Protein AF-T1FTN5-F1 (afdb_monomer)

Secondary structure (DSSP, 8-state):
-----TTSHHHHHHHHHHHHHHHHHHHHHS-----S-EEEEEE-B---SS--TT-EEEEEEE--TTS-EEEEEEEEETTEEEEEEEEESS--S-EEE-GGGB--SSEEE---EEEEEEEEEEEEEEEEETTEEEEEEEPBGGG-EEEEE----SS-SS-EEEEEEESSSSEEEEEEPPSS-SSPPEEEETTEEEETT-EEEEEE-TT-EEEEEESS--TT-EEEEEEEEEEEEEEEEE---S---TTSGGGSPPEEEEEEEPPGGG-EEEEEEPPP--TTSTT---EEEEEEESSTTEEEEEESSSS-EEEEESSTT-EEEEEE-TT--EEEEEEEEEEEEEEEPP-SS---EEEEPPPGGG-BSEEEEEPPP--BTTB-EEEEEEEEEEGGGGGGEEETTEEPPTT---EE-TT--SEEEEEEEE-SSEEEEEETT---BEEEEEEEESSSS--EEEEES----

Sequence (465 aa):
MAFVKNGDCKRGVAVLICSLMFIIYVMLAAVILERETGRNFSLLFMENNESSLTHRLEIYPAYRFNRDVDLKLTWSAYNLSLVNITTLVGGPLVVAVPGRLEL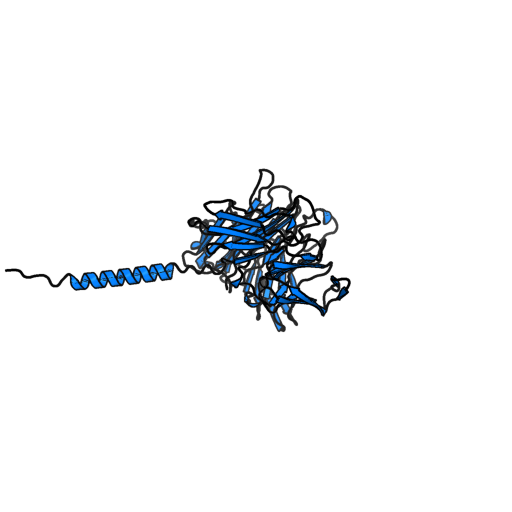NMTERAWKSIKIEASDKIGVYAMNRHEGTCDGFMVLPHHMLGTKHYVVCYFPENKQTQLAFASVESNTTVVLSLRAATRPSLVIRWNNLTYRGGSNITFNLDRDETVQIKSNGDLTGCGVFSDKPIAVFSGNDLTKVAEKVDIINEDNLTLNYLVEQIPDVSHWGTRFYLAPFISSNNSDSSDYQVKIVCSNPGTNIVLYLYDQPSSIFCSNSGDSNKTFIPYNKAVSIHSNYPILVAQIFGSTFTRGPSMAIITPVEKFNSFYTFSTAYSESADIQFNHYIHIVSTFNETKNLRLNDREIAQSIKWSSFTDNSTYVWCMLQLREGLQAMHNSNKMQFGVTVLGDSKTAKYCSYAYSAGLCS

InterPro domains:
  IPR035234 IgGFc-binding protein, N-terminal [PF17517] (134-447)

Organism: Helobdella robusta (NCBI:txid6412)

Radius of gyration: 23.63 Å; Cα contacts (8 Å, |Δi|>4): 1311; chains: 1; bounding box: 102×50×53 Å

Structure (mmCIF, N/CA/C/O backbone):
data_AF-T1FTN5-F1
#
_entry.id   AF-T1FTN5-F1
#
loop_
_atom_site.group_PDB
_atom_site.id
_atom_site.type_symbol
_atom_site.label_atom_id
_atom_site.label_alt_id
_atom_site.label_comp_id
_atom_site.label_asym_id
_atom_site.label_entity_id
_atom_site.label_seq_id
_atom_site.pdbx_PDB_ins_code
_atom_site.Cartn_x
_atom_site.Cartn_y
_atom_site.Cartn_z
_atom_site.occupancy
_atom_site.B_iso_or_equiv
_atom_site.auth_seq_id
_atom_site.auth_comp_id
_atom_site.auth_asym_id
_atom_site.auth_atom_id
_atom_site.pdbx_PDB_model_num
ATOM 1 N N . MET A 1 1 ? -79.170 -25.823 -3.993 1.00 36.59 1 MET A N 1
ATOM 2 C CA . MET A 1 1 ? -78.114 -26.220 -4.948 1.00 36.59 1 MET A CA 1
ATOM 3 C C . MET A 1 1 ? -77.064 -25.112 -4.943 1.00 36.59 1 MET A C 1
ATOM 5 O O . MET A 1 1 ? -77.421 -23.975 -5.195 1.00 36.59 1 MET A O 1
ATOM 9 N N . ALA A 1 2 ? -75.860 -25.451 -4.473 1.00 37.72 2 ALA A N 1
ATOM 10 C CA . ALA A 1 2 ? -74.583 -24.719 -4.430 1.00 37.72 2 ALA A CA 1
ATOM 11 C C . ALA A 1 2 ? -74.546 -23.168 -4.500 1.00 37.72 2 ALA A C 1
ATOM 13 O O . ALA A 1 2 ? -74.639 -22.576 -5.570 1.00 37.72 2 ALA A O 1
ATOM 14 N N . PHE A 1 3 ? -74.212 -22.537 -3.365 1.00 34.22 3 PHE A N 1
ATOM 15 C CA . PHE A 1 3 ? -73.490 -21.258 -3.322 1.00 34.22 3 PHE A CA 1
ATOM 16 C C . PHE A 1 3 ? -71.981 -21.550 -3.394 1.00 34.22 3 PHE A C 1
ATOM 18 O O . PHE A 1 3 ? -71.428 -22.153 -2.473 1.00 34.22 3 PHE A O 1
ATOM 25 N N . VAL A 1 4 ? -71.312 -21.138 -4.474 1.00 37.31 4 VAL A N 1
ATOM 26 C CA . VAL A 1 4 ? -69.846 -21.207 -4.607 1.00 37.31 4 VAL A CA 1
ATOM 27 C C . VAL A 1 4 ? -69.235 -19.869 -4.175 1.00 37.31 4 VAL A C 1
ATOM 29 O O . VAL A 1 4 ? -69.678 -18.798 -4.582 1.00 37.31 4 VAL A O 1
ATOM 32 N N . LYS A 1 5 ? -68.240 -19.956 -3.287 1.00 39.72 5 LYS A N 1
ATOM 33 C CA . LYS A 1 5 ? -67.522 -18.861 -2.620 1.00 39.72 5 LYS A CA 1
ATOM 34 C C . LYS A 1 5 ? -66.648 -18.051 -3.593 1.00 39.72 5 LYS A C 1
ATOM 36 O O . LYS A 1 5 ? -65.710 -18.586 -4.166 1.00 39.72 5 LYS A O 1
ATOM 41 N N . ASN A 1 6 ? -66.843 -16.730 -3.637 1.00 38.88 6 ASN A N 1
ATOM 42 C CA . ASN A 1 6 ? -65.955 -15.746 -4.289 1.00 38.88 6 ASN A CA 1
ATOM 43 C C . ASN A 1 6 ? -64.758 -15.322 -3.397 1.00 38.88 6 ASN A C 1
ATOM 45 O O . ASN A 1 6 ? -64.418 -14.142 -3.308 1.00 38.88 6 ASN A O 1
ATOM 49 N N . GLY A 1 7 ? -64.136 -16.267 -2.682 1.00 41.38 7 GLY A N 1
ATOM 50 C CA . GLY A 1 7 ? -63.094 -15.978 -1.679 1.00 41.38 7 GLY A CA 1
ATOM 51 C C . GLY A 1 7 ? -61.643 -16.140 -2.149 1.00 41.38 7 GLY A C 1
ATOM 52 O O . GLY A 1 7 ? -60.747 -15.530 -1.567 1.00 41.38 7 GLY A O 1
ATOM 53 N N . ASP A 1 8 ? -61.395 -16.924 -3.201 1.00 42.94 8 ASP A N 1
ATOM 54 C CA . ASP A 1 8 ? -60.051 -17.477 -3.435 1.00 42.94 8 ASP A CA 1
ATOM 55 C C . ASP A 1 8 ? -59.190 -16.694 -4.439 1.00 42.94 8 ASP A C 1
ATOM 57 O O . ASP A 1 8 ? -57.963 -16.752 -4.377 1.00 42.94 8 ASP A O 1
ATOM 61 N N . CYS A 1 9 ? -59.782 -15.858 -5.299 1.00 42.53 9 CYS A N 1
ATOM 62 C CA . CYS A 1 9 ? -59.008 -15.130 -6.313 1.00 42.53 9 CYS A CA 1
ATOM 63 C C . CYS A 1 9 ? -58.211 -13.934 -5.744 1.00 42.53 9 CYS A C 1
ATOM 65 O O . CYS A 1 9 ? -57.155 -13.589 -6.268 1.00 42.53 9 CYS A O 1
ATOM 67 N N . LYS A 1 10 ? -58.670 -13.306 -4.648 1.00 40.06 10 LYS A N 1
ATOM 68 C CA . LYS A 1 10 ? -57.976 -12.151 -4.035 1.00 40.06 10 LYS A CA 1
ATOM 69 C C . LYS A 1 10 ? -56.817 -12.552 -3.114 1.00 40.06 10 LYS A C 1
ATOM 71 O O . LYS A 1 10 ? -55.875 -11.779 -2.961 1.00 40.06 10 LYS A O 1
ATOM 76 N N . ARG A 1 11 ? -56.849 -13.761 -2.538 1.00 43.62 11 ARG A N 1
ATOM 77 C CA . ARG A 1 11 ? -55.754 -14.290 -1.703 1.00 43.62 11 ARG A CA 1
ATOM 78 C C . ARG A 1 11 ? -54.546 -14.723 -2.536 1.00 43.62 11 ARG A C 1
ATOM 80 O O . ARG A 1 11 ? -53.425 -14.435 -2.135 1.00 43.62 11 ARG A O 1
ATOM 87 N N . GLY A 1 12 ? -54.760 -15.321 -3.711 1.00 44.97 12 GLY A N 1
ATOM 88 C CA . GLY A 1 12 ? -53.666 -15.742 -4.598 1.00 44.97 12 GLY A CA 1
ATOM 89 C C . GLY A 1 12 ? -52.817 -14.579 -5.127 1.00 44.97 12 GLY A C 1
ATOM 90 O O . GLY A 1 12 ? -51.593 -14.670 -5.142 1.00 44.97 12 GLY A O 1
ATOM 91 N N . VAL A 1 13 ? -53.450 -13.454 -5.480 1.00 51.03 13 VAL A N 1
ATOM 92 C CA . VAL A 1 13 ? -52.753 -12.262 -6.003 1.00 51.03 13 VAL A CA 1
ATOM 93 C C . VAL A 1 13 ? -51.967 -11.534 -4.906 1.00 51.03 13 VAL A C 1
ATOM 95 O O . VAL A 1 13 ? -50.834 -11.122 -5.139 1.00 51.03 13 VAL A O 1
ATOM 98 N N . ALA A 1 14 ? -52.515 -11.427 -3.691 1.00 46.47 14 ALA A N 1
ATOM 99 C CA . ALA A 1 14 ? -51.812 -10.815 -2.560 1.00 46.47 14 ALA A CA 1
ATOM 100 C C . ALA A 1 14 ? -50.584 -11.633 -2.119 1.00 46.47 14 ALA A C 1
ATOM 102 O O . ALA A 1 14 ? -49.535 -11.058 -1.835 1.00 46.47 14 ALA A O 1
ATOM 103 N N . VAL A 1 15 ? -50.685 -12.969 -2.125 1.00 53.69 15 VAL A N 1
ATOM 104 C CA . VAL A 1 15 ? -49.549 -13.856 -1.826 1.00 53.69 15 VAL A CA 1
ATOM 105 C C . VAL A 1 15 ? -48.474 -13.740 -2.907 1.00 53.69 15 VAL A C 1
ATOM 107 O O . VAL A 1 15 ? -47.312 -13.570 -2.558 1.00 53.69 15 VAL A O 1
ATOM 110 N N . LEU A 1 16 ? -48.838 -13.715 -4.197 1.00 50.53 16 LEU A N 1
ATOM 111 C CA . LEU A 1 16 ? -47.864 -13.543 -5.284 1.00 50.53 16 LEU A CA 1
ATOM 112 C C . LEU A 1 16 ? -47.123 -12.199 -5.215 1.00 50.53 16 LEU A C 1
ATOM 114 O O . LEU A 1 16 ? -45.915 -12.166 -5.434 1.00 50.53 16 LEU A O 1
ATOM 118 N N . ILE A 1 17 ? -47.820 -11.102 -4.891 1.00 56.44 17 ILE A N 1
ATOM 119 C CA . ILE A 1 17 ? -47.212 -9.767 -4.761 1.00 56.44 17 ILE A CA 1
ATOM 120 C C . ILE A 1 17 ? -46.279 -9.714 -3.544 1.00 56.44 17 ILE A C 1
ATOM 122 O O . ILE A 1 17 ? -45.168 -9.203 -3.662 1.00 56.44 17 ILE A O 1
ATOM 126 N N . CYS A 1 18 ? -46.667 -10.295 -2.403 1.00 48.78 18 CYS A N 1
ATOM 127 C CA . CYS A 1 18 ? -45.781 -10.414 -1.241 1.00 48.78 18 CYS A CA 1
ATOM 128 C C . CYS A 1 18 ? -44.558 -11.296 -1.529 1.00 48.78 18 CYS A C 1
ATOM 130 O O . CYS A 1 18 ? -43.459 -10.943 -1.115 1.00 48.78 18 CYS A O 1
ATOM 132 N N . SER A 1 19 ? -44.711 -12.398 -2.268 1.00 52.59 19 SER A N 1
ATOM 133 C CA . SER A 1 19 ? -43.596 -13.261 -2.674 1.00 52.59 19 SER A CA 1
ATOM 134 C C . SER A 1 19 ? -42.655 -12.566 -3.660 1.00 52.59 19 SER A C 1
ATOM 136 O O . SER A 1 19 ? -41.444 -12.656 -3.492 1.00 52.59 19 SER A O 1
ATOM 138 N N . LEU A 1 20 ? -43.176 -11.821 -4.642 1.00 51.53 20 LEU A N 1
ATOM 139 C CA . LEU A 1 20 ? -42.357 -11.027 -5.564 1.00 51.53 20 LEU A CA 1
ATOM 140 C C . LEU A 1 20 ? -41.650 -9.870 -4.853 1.00 51.53 20 LEU A C 1
ATOM 142 O O . LEU A 1 20 ? -40.472 -9.651 -5.105 1.00 51.53 20 LEU A O 1
ATOM 146 N N . MET A 1 21 ? -42.317 -9.164 -3.935 1.00 51.22 21 MET A N 1
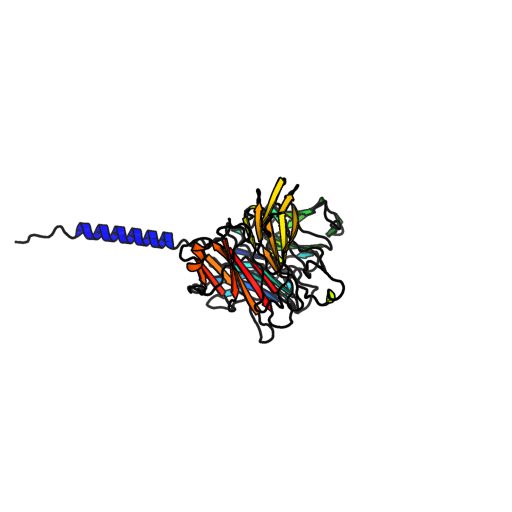ATOM 147 C CA . MET A 1 21 ? -41.674 -8.121 -3.129 1.00 51.22 21 MET A CA 1
ATOM 148 C C . MET A 1 21 ? -40.641 -8.695 -2.158 1.00 51.22 21 MET A C 1
ATOM 150 O O . MET A 1 21 ? -39.617 -8.060 -1.949 1.00 51.22 21 MET A O 1
ATOM 154 N N . PHE A 1 22 ? -40.851 -9.900 -1.621 1.00 49.00 22 PHE A N 1
ATOM 155 C CA . PHE A 1 22 ? -39.861 -10.593 -0.797 1.00 49.00 22 PHE A CA 1
ATOM 156 C C . PHE A 1 22 ? -38.668 -11.073 -1.630 1.00 49.00 22 PHE A C 1
ATOM 158 O O . PHE A 1 22 ? -37.537 -10.904 -1.202 1.00 49.00 22 PHE A O 1
ATOM 165 N N . ILE A 1 23 ? -38.879 -11.585 -2.846 1.00 50.38 23 ILE A N 1
ATOM 166 C CA . ILE A 1 23 ? -37.792 -11.965 -3.763 1.00 50.38 23 ILE A CA 1
ATOM 167 C C . ILE A 1 23 ? -37.026 -10.728 -4.240 1.00 50.38 23 ILE A C 1
ATOM 169 O O . ILE A 1 23 ? -35.804 -10.755 -4.256 1.00 50.38 23 ILE A O 1
ATOM 173 N N . ILE A 1 24 ? -37.706 -9.625 -4.563 1.00 46.94 24 ILE A N 1
ATOM 174 C CA . ILE A 1 24 ? -37.063 -8.351 -4.917 1.00 46.94 24 ILE A CA 1
ATOM 175 C C . ILE A 1 24 ? -36.328 -7.774 -3.703 1.00 46.94 24 ILE A C 1
ATOM 177 O O . ILE A 1 24 ? -35.212 -7.303 -3.860 1.00 46.94 24 ILE A O 1
ATOM 181 N N . TYR A 1 25 ? -36.882 -7.866 -2.491 1.00 46.31 25 TYR A N 1
ATOM 182 C CA . TYR A 1 25 ? -36.206 -7.443 -1.262 1.00 46.31 25 TYR A CA 1
ATOM 183 C C . TYR A 1 25 ? -35.007 -8.335 -0.929 1.00 46.31 25 TYR A C 1
ATOM 185 O O . TYR A 1 25 ? -33.978 -7.811 -0.539 1.00 46.31 25 TYR A O 1
ATOM 193 N N . VAL A 1 26 ? -35.081 -9.652 -1.141 1.00 43.94 26 VAL A N 1
ATOM 194 C CA . VAL A 1 26 ? -33.950 -10.583 -0.985 1.00 43.94 26 VAL A CA 1
ATOM 195 C C . VAL A 1 26 ? -32.899 -10.348 -2.074 1.00 43.94 26 VAL A C 1
ATOM 197 O O . VAL A 1 26 ? -31.714 -10.352 -1.769 1.00 43.94 26 VAL A O 1
ATOM 200 N N . MET A 1 27 ? -33.300 -10.042 -3.311 1.00 38.28 27 MET A N 1
ATOM 201 C CA . MET A 1 27 ? -32.395 -9.692 -4.415 1.00 38.28 27 MET A CA 1
ATOM 202 C C . MET A 1 27 ? -31.732 -8.321 -4.202 1.00 38.28 27 MET A C 1
ATOM 204 O O . MET A 1 27 ? -30.531 -8.198 -4.413 1.00 38.28 27 MET A O 1
ATOM 208 N N . LEU A 1 28 ? -32.458 -7.308 -3.707 1.00 35.03 28 LEU A N 1
ATOM 209 C CA . LEU A 1 28 ? -31.896 -6.007 -3.312 1.00 35.03 28 LEU A CA 1
ATOM 210 C C . LEU A 1 28 ? -31.105 -6.088 -1.998 1.00 35.03 28 LEU A C 1
ATOM 212 O O . LEU A 1 28 ? -30.150 -5.338 -1.808 1.00 35.03 28 LEU A O 1
ATOM 216 N N . ALA A 1 29 ? -31.445 -7.013 -1.098 1.00 35.69 29 ALA A N 1
ATOM 217 C CA . ALA A 1 29 ? -30.679 -7.268 0.113 1.00 35.69 29 ALA A CA 1
ATOM 218 C C . ALA A 1 29 ? -29.418 -8.108 -0.154 1.00 35.69 29 ALA A C 1
ATOM 220 O O . ALA A 1 29 ? -28.488 -8.033 0.649 1.00 35.69 29 ALA A O 1
ATOM 221 N N . ALA A 1 30 ? -29.352 -8.837 -1.269 1.00 36.25 30 ALA A N 1
ATOM 222 C CA . ALA A 1 30 ? -28.198 -9.635 -1.675 1.00 36.25 30 ALA A CA 1
ATOM 223 C C . ALA A 1 30 ? -27.182 -8.878 -2.546 1.00 36.25 30 ALA A C 1
ATOM 225 O O . ALA A 1 30 ? -26.114 -9.423 -2.816 1.00 36.25 30 ALA A O 1
ATOM 226 N N . VAL A 1 31 ? -27.431 -7.616 -2.926 1.00 39.38 31 VAL A N 1
ATOM 227 C CA . VAL A 1 31 ? -26.375 -6.766 -3.503 1.00 39.38 31 VAL A CA 1
ATOM 228 C C . VAL A 1 31 ? -25.483 -6.249 -2.373 1.00 39.38 31 VAL A C 1
ATOM 230 O O . VAL A 1 31 ? -25.516 -5.082 -1.989 1.00 39.38 31 VAL A O 1
ATOM 233 N N . ILE A 1 32 ? -24.689 -7.150 -1.800 1.00 46.62 32 ILE A N 1
ATOM 234 C CA . ILE A 1 32 ? -23.432 -6.761 -1.169 1.00 46.62 32 ILE A CA 1
ATOM 235 C C . ILE A 1 32 ? -22.535 -6.390 -2.342 1.00 46.62 32 ILE A C 1
ATOM 237 O O . ILE A 1 32 ? -22.166 -7.235 -3.155 1.00 46.62 32 ILE A O 1
ATOM 241 N N . LEU A 1 33 ? -22.292 -5.095 -2.508 1.00 45.81 33 LEU A N 1
ATOM 242 C CA . LEU A 1 33 ? -21.402 -4.602 -3.546 1.00 45.81 33 LEU A CA 1
ATOM 243 C C . LEU A 1 33 ? -19.969 -4.917 -3.091 1.00 45.81 33 LEU A C 1
ATOM 245 O O . LEU A 1 33 ? -19.342 -4.121 -2.403 1.00 45.81 33 LEU A O 1
ATOM 249 N N . GLU A 1 34 ? -19.497 -6.120 -3.435 1.00 54.59 34 GLU A N 1
ATOM 250 C CA . GLU A 1 34 ? -18.100 -6.566 -3.319 1.00 54.59 34 GLU A CA 1
ATOM 251 C C . GLU A 1 34 ? -17.256 -5.734 -4.314 1.00 54.59 34 GLU A C 1
ATOM 253 O O . GLU A 1 34 ? -16.956 -6.181 -5.425 1.00 54.59 34 GLU A O 1
ATOM 258 N N . ARG A 1 35 ? -16.998 -4.459 -3.985 1.00 64.25 35 ARG A N 1
ATOM 259 C CA . ARG A 1 35 ? -16.391 -3.449 -4.881 1.00 64.25 35 ARG A CA 1
ATOM 260 C C . ARG A 1 35 ? -14.871 -3.560 -4.965 1.00 64.25 35 ARG A C 1
ATOM 262 O O . ARG A 1 35 ? -14.307 -3.172 -5.975 1.00 64.25 35 ARG A O 1
ATOM 269 N N . GLU A 1 36 ? -14.242 -4.107 -3.936 1.00 68.50 36 GLU A N 1
ATOM 270 C CA . GLU A 1 36 ? -12.807 -4.392 -3.823 1.00 68.50 36 GLU A CA 1
ATOM 271 C C . GLU A 1 36 ? -12.398 -5.700 -4.519 1.00 68.50 36 GLU A C 1
ATOM 273 O O . GLU A 1 36 ? -11.215 -5.998 -4.662 1.00 68.50 36 GLU A O 1
ATOM 278 N N . THR A 1 37 ? -13.380 -6.491 -4.956 1.00 87.25 37 THR A N 1
ATOM 279 C CA . THR A 1 37 ? -13.154 -7.790 -5.588 1.00 87.25 37 THR A CA 1
ATOM 280 C C . THR A 1 37 ? -13.161 -7.691 -7.110 1.00 87.25 37 THR A C 1
ATOM 282 O O . THR A 1 37 ? -13.859 -6.876 -7.719 1.00 87.25 37 THR A O 1
ATOM 285 N N . GLY A 1 38 ? -12.416 -8.569 -7.770 1.00 91.81 38 GLY A N 1
ATOM 286 C CA . GLY A 1 38 ? -12.359 -8.622 -9.224 1.00 91.81 38 GLY A CA 1
ATOM 287 C C . GLY A 1 38 ? -12.024 -10.004 -9.756 1.00 91.81 38 GLY A C 1
ATOM 288 O O . GLY A 1 38 ? -11.904 -10.967 -9.007 1.00 91.81 38 GLY A O 1
ATOM 289 N N . ARG A 1 39 ? -11.917 -10.088 -11.083 1.00 93.62 39 ARG A N 1
ATOM 290 C CA . ARG A 1 39 ? -11.596 -11.331 -11.805 1.00 93.62 39 ARG A CA 1
ATOM 291 C C . ARG A 1 39 ? -10.254 -11.300 -12.517 1.00 93.62 39 ARG A C 1
ATOM 293 O O . ARG A 1 39 ? -9.751 -12.348 -12.884 1.00 93.62 39 ARG A O 1
ATOM 300 N N . ASN A 1 40 ? -9.710 -10.112 -12.753 1.00 95.50 40 ASN A N 1
ATOM 301 C CA . ASN A 1 40 ? -8.466 -9.932 -13.484 1.00 95.50 40 ASN A CA 1
ATOM 302 C C . ASN A 1 40 ? -7.558 -9.022 -12.671 1.00 95.50 40 ASN A C 1
ATOM 304 O O . ASN A 1 40 ? -7.981 -7.934 -12.271 1.00 95.50 40 ASN A O 1
ATOM 308 N N . PHE A 1 41 ? -6.336 -9.484 -12.441 1.00 96.00 41 PHE A N 1
ATOM 309 C CA . PHE A 1 41 ? -5.320 -8.778 -11.675 1.00 96.00 41 PHE A CA 1
ATOM 310 C C . PHE A 1 41 ? -3.986 -8.882 -12.400 1.00 96.00 41 PHE A C 1
ATOM 312 O O . PHE A 1 41 ? -3.724 -9.865 -13.096 1.00 96.00 41 PHE A O 1
ATOM 319 N N . SER A 1 42 ? -3.144 -7.877 -12.197 1.00 94.94 42 SER A N 1
ATOM 320 C CA . SER A 1 42 ? -1.730 -7.921 -12.547 1.00 94.94 42 SER A CA 1
ATOM 321 C C . SER A 1 42 ? -0.947 -7.460 -11.334 1.00 94.94 42 SER A C 1
ATOM 323 O O . SER A 1 42 ? -1.215 -6.381 -10.807 1.00 94.94 42 SER A O 1
ATOM 325 N N . LEU A 1 43 ? 0.011 -8.270 -10.902 1.00 95.31 43 LEU A N 1
ATOM 326 C CA . LEU A 1 43 ? 0.962 -7.887 -9.866 1.00 95.31 43 LEU A CA 1
ATOM 327 C C . LEU A 1 43 ? 2.399 -8.109 -10.329 1.00 95.31 43 LEU A C 1
ATOM 329 O O . LEU A 1 43 ? 2.652 -8.738 -11.359 1.00 95.31 43 LEU A O 1
ATOM 333 N N . LEU A 1 44 ? 3.330 -7.581 -9.551 1.00 96.06 44 LEU A N 1
ATOM 334 C CA . LEU A 1 44 ? 4.758 -7.862 -9.617 1.00 96.06 44 LEU A CA 1
ATOM 335 C C . LEU A 1 44 ? 5.277 -7.974 -8.181 1.00 96.06 44 LEU A C 1
ATOM 337 O O . LEU A 1 44 ? 4.588 -7.582 -7.239 1.00 96.06 44 LEU A O 1
ATOM 341 N N . PHE A 1 45 ? 6.498 -8.469 -8.025 1.00 96.31 45 PHE A N 1
ATOM 342 C CA . PHE A 1 45 ? 7.204 -8.457 -6.751 1.00 96.31 45 PHE A CA 1
ATOM 343 C C . PHE A 1 45 ? 8.461 -7.605 -6.907 1.00 96.31 45 PHE A C 1
ATOM 345 O O . PHE A 1 45 ? 9.312 -7.924 -7.736 1.00 96.31 45 PHE A O 1
ATOM 352 N N . MET A 1 46 ? 8.542 -6.494 -6.169 1.00 96.62 46 MET A N 1
ATOM 353 C CA . MET A 1 46 ? 9.759 -5.674 -6.125 1.00 96.62 46 MET A CA 1
ATOM 354 C C . MET A 1 46 ? 10.841 -6.367 -5.299 1.00 96.62 46 MET A C 1
ATOM 356 O O . MET A 1 46 ? 10.508 -7.201 -4.460 1.00 96.62 46 MET A O 1
ATOM 360 N N . GLU A 1 47 ? 12.097 -5.971 -5.487 1.00 94.50 47 GLU A N 1
ATOM 361 C CA . GLU A 1 47 ? 13.253 -6.552 -4.790 1.00 94.50 47 GLU A CA 1
ATOM 362 C C . GLU A 1 47 ? 13.112 -6.449 -3.259 1.00 94.50 47 GLU A C 1
ATOM 364 O O . GLU A 1 47 ? 13.068 -5.348 -2.700 1.00 94.50 47 GLU A O 1
ATOM 369 N N . ASN A 1 48 ? 13.049 -7.596 -2.582 1.00 92.31 48 ASN A N 1
ATOM 370 C CA . ASN A 1 48 ? 13.071 -7.731 -1.129 1.00 92.31 48 ASN A CA 1
ATOM 371 C C . ASN A 1 48 ? 14.450 -8.225 -0.694 1.00 92.31 48 ASN A C 1
ATOM 373 O O . ASN A 1 48 ? 14.700 -9.432 -0.622 1.00 92.31 48 ASN A O 1
ATOM 377 N N . ASN A 1 49 ? 15.322 -7.261 -0.384 1.00 83.94 49 ASN A N 1
ATOM 378 C CA . ASN A 1 49 ? 16.738 -7.472 -0.097 1.00 83.94 49 ASN A CA 1
ATOM 379 C C . ASN A 1 49 ? 17.505 -8.179 -1.245 1.00 83.94 49 ASN A C 1
ATOM 381 O O . ASN A 1 49 ? 16.932 -8.758 -2.162 1.00 83.94 49 ASN A O 1
ATOM 385 N N . GLU A 1 50 ? 18.835 -8.090 -1.228 1.00 68.31 50 GLU A N 1
ATOM 386 C CA . GLU A 1 50 ? 19.663 -8.586 -2.336 1.00 68.31 50 GLU A CA 1
ATOM 387 C C . GLU A 1 50 ? 19.472 -10.093 -2.588 1.00 68.31 50 GLU A C 1
ATOM 389 O O . GLU A 1 50 ? 19.364 -10.895 -1.658 1.00 68.31 50 GLU A O 1
ATOM 394 N N . SER A 1 51 ? 19.451 -10.450 -3.878 1.00 57.28 51 SER A N 1
ATOM 395 C CA . SER A 1 51 ? 19.065 -11.754 -4.427 1.00 57.28 51 SER A CA 1
ATOM 396 C C . SER A 1 51 ? 19.636 -12.956 -3.665 1.00 57.28 51 SER A C 1
ATOM 398 O O . SER A 1 51 ? 20.856 -13.143 -3.608 1.00 57.28 51 SER A O 1
ATOM 400 N N . SER A 1 52 ? 18.759 -13.832 -3.179 1.00 54.88 52 SER A N 1
ATOM 401 C CA . SER A 1 52 ? 19.120 -15.120 -2.599 1.00 54.88 52 SER A CA 1
ATOM 402 C C . SER A 1 52 ? 18.217 -16.219 -3.170 1.00 54.88 52 SER A C 1
ATOM 404 O O . SER A 1 52 ? 17.219 -15.966 -3.834 1.00 54.88 52 SER A O 1
ATOM 406 N N . LEU A 1 53 ? 18.575 -17.484 -2.953 1.00 56.69 53 LEU A N 1
ATOM 407 C CA . LEU A 1 53 ? 17.771 -18.620 -3.418 1.00 56.69 53 LEU A CA 1
ATOM 408 C C . LEU A 1 53 ? 16.539 -18.893 -2.529 1.00 56.69 53 LEU A C 1
ATOM 410 O O . LEU A 1 53 ? 15.840 -19.878 -2.762 1.00 56.69 53 LEU A O 1
ATOM 414 N N . THR A 1 54 ? 16.278 -18.070 -1.503 1.00 63.94 54 THR A N 1
ATOM 415 C CA . THR A 1 54 ? 15.235 -18.314 -0.489 1.00 63.94 54 THR A CA 1
ATOM 416 C C . THR A 1 54 ? 13.972 -17.466 -0.664 1.00 63.94 54 THR A C 1
ATOM 418 O O . THR A 1 54 ? 13.064 -17.570 0.163 1.00 63.94 54 THR A O 1
ATOM 421 N N . HIS A 1 55 ? 13.876 -16.669 -1.738 1.00 75.62 55 HIS A N 1
ATOM 422 C CA . HIS A 1 55 ? 12.702 -15.845 -2.040 1.00 75.62 55 HIS A CA 1
ATOM 423 C C . HIS A 1 55 ? 11.434 -16.676 -2.230 1.00 75.62 55 HIS A C 1
ATOM 425 O O . HIS A 1 55 ? 11.369 -17.611 -3.035 1.00 75.62 55 HIS A O 1
ATOM 431 N N . ARG A 1 56 ? 10.397 -16.283 -1.499 1.00 84.38 56 ARG A N 1
ATOM 432 C CA . ARG A 1 56 ? 9.068 -16.877 -1.503 1.00 84.38 56 ARG A CA 1
ATOM 433 C C . ARG A 1 56 ? 8.070 -15.795 -1.842 1.00 84.38 56 ARG A C 1
ATOM 435 O O . ARG A 1 56 ? 7.827 -14.869 -1.074 1.00 84.38 56 ARG A O 1
ATOM 442 N N . LEU A 1 57 ? 7.503 -15.942 -3.021 1.00 90.94 57 LEU A N 1
ATOM 443 C CA . LEU A 1 57 ? 6.507 -15.041 -3.550 1.00 90.94 57 LEU A CA 1
ATOM 444 C C . LEU A 1 57 ? 5.159 -15.742 -3.422 1.00 90.94 57 LEU A C 1
ATOM 446 O O . LEU A 1 57 ? 4.992 -16.880 -3.870 1.00 90.94 57 LEU A O 1
ATOM 450 N N . GLU A 1 58 ? 4.220 -15.091 -2.757 1.00 91.62 58 GLU A N 1
ATOM 451 C CA . GLU A 1 58 ? 3.006 -15.734 -2.273 1.00 91.62 58 GLU A CA 1
ATOM 452 C C . GLU A 1 58 ? 1.788 -14.902 -2.654 1.00 91.62 58 GLU A C 1
ATOM 454 O O . GLU A 1 58 ? 1.778 -13.686 -2.482 1.00 91.62 58 GLU A O 1
ATOM 459 N N . ILE A 1 59 ? 0.756 -15.565 -3.169 1.00 93.00 59 ILE A N 1
ATOM 460 C CA . ILE A 1 59 ? -0.534 -14.959 -3.499 1.00 93.00 59 ILE A CA 1
ATOM 461 C C . ILE A 1 59 ? -1.596 -15.585 -2.600 1.00 93.00 59 ILE A C 1
ATOM 463 O O . ILE A 1 59 ? -1.672 -16.804 -2.478 1.00 93.00 59 ILE A O 1
ATOM 467 N N . TYR A 1 60 ? -2.433 -14.747 -2.008 1.00 91.56 60 TYR A N 1
ATOM 468 C CA . TYR A 1 60 ? -3.469 -15.097 -1.048 1.00 91.56 60 TYR A CA 1
ATOM 469 C C . TYR A 1 60 ? -4.837 -14.673 -1.598 1.00 91.56 60 TYR A C 1
ATOM 471 O O . TYR A 1 60 ? -5.223 -13.503 -1.492 1.00 91.56 60 TYR A O 1
ATOM 479 N N . PRO A 1 61 ? -5.576 -15.596 -2.229 1.00 90.06 61 PRO A N 1
ATOM 480 C CA . PRO A 1 61 ? -6.930 -15.337 -2.696 1.00 90.06 61 PRO A CA 1
ATOM 481 C C . PRO A 1 61 ? -7.894 -15.213 -1.516 1.00 90.06 61 PRO A C 1
ATOM 483 O O . PRO A 1 61 ? -7.886 -16.047 -0.611 1.00 90.06 61 PRO A O 1
ATOM 486 N N . ALA A 1 62 ? -8.779 -14.220 -1.551 1.00 88.75 62 ALA A N 1
ATOM 487 C CA . ALA A 1 62 ? -9.800 -14.026 -0.533 1.00 88.75 62 ALA A CA 1
ATOM 488 C C . ALA A 1 62 ? -11.204 -14.022 -1.140 1.00 88.75 62 ALA A C 1
ATOM 490 O O . ALA A 1 62 ? -11.510 -13.250 -2.044 1.00 88.75 62 ALA A O 1
ATOM 491 N N . TYR A 1 63 ? -12.059 -14.917 -0.656 1.00 83.69 63 TYR A N 1
ATOM 492 C CA . TYR A 1 63 ? -13.391 -15.161 -1.205 1.00 83.69 63 TYR A CA 1
ATOM 493 C C . TYR A 1 63 ? -14.327 -15.698 -0.115 1.00 83.69 63 TYR A C 1
ATOM 495 O O . TYR A 1 63 ? -13.925 -15.919 1.026 1.00 83.69 63 TYR A O 1
ATOM 503 N N . ARG A 1 64 ? -15.610 -15.892 -0.432 1.00 75.56 64 ARG A N 1
ATOM 504 C CA . ARG A 1 64 ? -16.553 -16.525 0.504 1.00 75.56 64 ARG A CA 1
ATOM 505 C C . ARG A 1 64 ? -16.421 -18.048 0.460 1.00 75.56 64 ARG A C 1
ATOM 507 O O . ARG A 1 64 ? -16.465 -18.627 -0.618 1.00 75.56 64 ARG A O 1
ATOM 514 N N . PHE A 1 65 ? -16.372 -18.680 1.635 1.00 63.53 65 PHE A N 1
ATOM 515 C CA . PHE A 1 65 ? -16.158 -20.122 1.874 1.00 63.53 65 PHE A CA 1
ATOM 516 C C . PHE A 1 65 ? -17.184 -21.106 1.265 1.00 63.53 65 PHE A C 1
ATOM 518 O O . PHE A 1 65 ? -17.166 -22.288 1.594 1.00 63.53 65 PHE A O 1
ATOM 525 N N . ASN A 1 66 ? -18.099 -20.660 0.408 1.00 66.75 66 ASN A N 1
ATOM 526 C CA . ASN A 1 66 ? -19.193 -21.473 -0.128 1.00 66.75 66 ASN A CA 1
ATOM 527 C C . ASN A 1 66 ? -19.233 -21.531 -1.662 1.00 66.75 66 ASN A C 1
ATOM 529 O O . ASN A 1 66 ? -20.273 -21.878 -2.225 1.00 66.75 66 ASN A O 1
ATOM 533 N N . ARG A 1 67 ? -18.142 -21.156 -2.335 1.00 73.56 67 ARG A N 1
ATOM 534 C CA . ARG A 1 67 ? -18.023 -21.203 -3.794 1.00 73.56 67 ARG A CA 1
ATOM 535 C C . ARG A 1 67 ? -16.648 -21.718 -4.195 1.00 73.56 67 ARG A C 1
ATOM 537 O O . ARG A 1 67 ? -15.652 -21.301 -3.610 1.00 73.56 67 ARG A O 1
ATOM 544 N N . ASP A 1 68 ? -16.629 -22.558 -5.221 1.00 79.19 68 ASP A N 1
ATOM 545 C CA . ASP A 1 68 ? -15.403 -22.987 -5.883 1.00 79.19 68 ASP A CA 1
ATOM 546 C C . ASP A 1 68 ? -14.950 -21.879 -6.836 1.00 79.19 68 ASP A C 1
ATOM 548 O O . ASP A 1 68 ? -15.747 -21.363 -7.626 1.00 79.19 68 ASP A O 1
ATOM 552 N N . VAL A 1 69 ? -13.675 -21.499 -6.758 1.00 82.12 69 VAL A N 1
ATOM 553 C CA . VAL A 1 69 ? -13.084 -20.493 -7.650 1.00 82.12 69 VAL A CA 1
ATOM 554 C C . VAL A 1 69 ? -11.869 -21.088 -8.342 1.00 82.12 69 VAL A C 1
ATOM 556 O O . VAL A 1 69 ? -10.922 -21.514 -7.687 1.00 82.12 69 VAL A O 1
ATOM 559 N N . ASP A 1 70 ? -11.870 -21.073 -9.669 1.00 85.25 70 ASP A N 1
ATOM 560 C CA . ASP A 1 70 ? -10.704 -21.437 -10.463 1.00 85.25 70 ASP A CA 1
ATOM 561 C C . ASP A 1 70 ? -9.806 -20.218 -10.609 1.00 85.25 70 ASP A C 1
ATOM 563 O O . ASP A 1 70 ? -10.251 -19.159 -11.063 1.00 85.25 70 ASP A O 1
ATOM 567 N N . LEU A 1 71 ? -8.538 -20.381 -10.245 1.00 87.06 71 LEU A N 1
ATOM 568 C CA . LEU A 1 71 ? -7.495 -19.395 -10.467 1.00 87.06 71 LEU A CA 1
ATOM 569 C C . LEU A 1 71 ? -6.539 -19.863 -11.536 1.00 87.06 71 LEU A C 1
ATOM 571 O O . LEU A 1 71 ? -5.959 -20.938 -11.430 1.00 87.06 71 LEU A O 1
ATOM 575 N N . LYS A 1 72 ? -6.313 -18.996 -12.514 1.00 89.00 72 LYS A N 1
ATOM 576 C CA . LYS A 1 72 ? -5.310 -19.169 -13.549 1.00 89.00 72 LYS A CA 1
ATOM 577 C C . LYS A 1 72 ? -4.256 -18.079 -13.409 1.00 89.00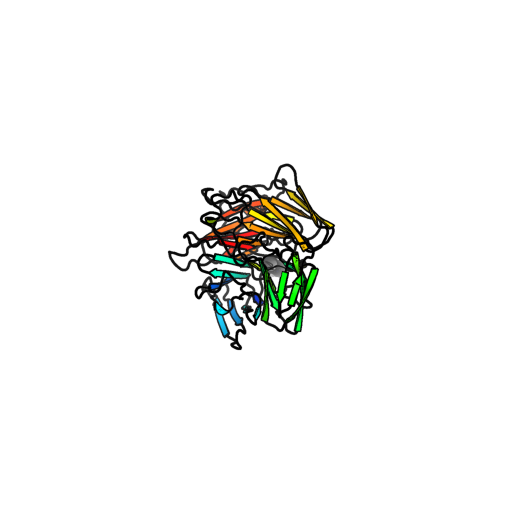 72 LYS A C 1
ATOM 579 O O . LYS A 1 72 ? -4.537 -16.901 -13.621 1.00 89.00 72 LYS A O 1
ATOM 584 N N . LEU A 1 73 ? -3.037 -18.485 -13.075 1.00 89.25 73 LEU A N 1
ATOM 585 C CA . LEU A 1 73 ? -1.877 -17.603 -13.022 1.00 89.25 73 LEU A CA 1
ATOM 586 C C . LEU A 1 73 ? -1.084 -17.766 -14.315 1.00 89.25 73 LEU A C 1
ATOM 588 O O . LEU A 1 73 ? -0.770 -18.890 -14.703 1.00 89.25 73 LEU A O 1
ATOM 592 N N . THR A 1 74 ? -0.771 -16.654 -14.975 1.00 87.75 74 THR A N 1
ATOM 593 C CA . THR A 1 74 ? 0.055 -16.619 -16.189 1.00 87.75 74 THR A CA 1
ATOM 594 C C . THR A 1 74 ? 1.150 -15.573 -16.031 1.00 87.75 74 THR A C 1
ATOM 596 O O . THR A 1 74 ? 0.884 -14.458 -15.593 1.00 87.75 74 THR A O 1
ATOM 599 N N . TRP A 1 75 ? 2.377 -15.912 -16.409 1.00 85.06 75 TRP A N 1
ATOM 600 C CA . TRP A 1 75 ? 3.496 -14.974 -16.507 1.00 85.06 75 TRP A CA 1
ATOM 601 C C . TRP A 1 75 ? 4.343 -15.325 -17.730 1.00 85.06 75 TRP A C 1
ATOM 603 O O . TRP A 1 75 ? 4.381 -16.485 -18.143 1.00 85.06 75 TRP A O 1
ATOM 613 N N . SER A 1 76 ? 5.032 -14.333 -18.290 1.00 69.44 76 SER A N 1
ATOM 614 C CA . SER A 1 76 ? 5.823 -14.468 -19.523 1.00 69.44 76 SER A CA 1
ATOM 615 C C . SER A 1 76 ? 7.298 -14.158 -19.276 1.00 69.44 76 SER A C 1
ATOM 617 O O . SER A 1 76 ? 7.920 -13.388 -19.999 1.00 69.44 76 SER A O 1
ATOM 619 N N . ALA A 1 77 ? 7.882 -14.759 -18.242 1.00 66.00 77 ALA A N 1
ATOM 620 C CA . ALA A 1 77 ? 9.307 -14.603 -17.974 1.00 66.00 77 ALA A CA 1
ATOM 621 C C . ALA A 1 77 ? 10.121 -15.535 -18.888 1.00 66.00 77 ALA A C 1
ATOM 623 O O . ALA A 1 77 ? 9.845 -16.733 -18.962 1.00 66.00 77 ALA A O 1
ATOM 624 N N . TYR A 1 78 ? 11.151 -15.000 -19.552 1.00 56.66 78 TYR A N 1
ATOM 625 C CA . TYR A 1 78 ? 12.117 -15.776 -20.350 1.00 56.66 78 TYR A CA 1
ATOM 626 C C . TYR A 1 78 ? 11.493 -16.636 -21.471 1.00 56.66 78 TYR A C 1
ATOM 628 O O . TYR A 1 78 ? 11.920 -17.767 -21.688 1.00 56.66 78 TYR A O 1
ATOM 636 N N . ASN A 1 79 ? 10.479 -16.122 -22.181 1.00 52.00 79 ASN A N 1
ATOM 637 C CA . ASN A 1 79 ? 9.741 -16.841 -23.239 1.00 52.00 79 ASN A CA 1
ATOM 638 C C . ASN A 1 79 ? 9.021 -18.126 -22.777 1.00 52.00 79 ASN A C 1
ATOM 640 O O . ASN A 1 79 ? 8.627 -18.944 -23.608 1.00 52.00 79 ASN A O 1
ATOM 644 N N . LEU A 1 80 ? 8.827 -18.312 -21.469 1.00 51.69 80 LEU A N 1
ATOM 645 C CA . LEU A 1 80 ? 8.056 -19.419 -20.912 1.00 51.69 80 LEU A CA 1
ATOM 646 C C . LEU A 1 80 ? 6.739 -18.888 -20.351 1.00 51.69 80 LEU A C 1
ATOM 648 O O . LEU A 1 80 ? 6.715 -18.265 -19.291 1.00 51.69 80 LEU A O 1
ATOM 652 N N . SER A 1 81 ? 5.642 -19.182 -21.047 1.00 57.69 81 SER A N 1
ATOM 653 C CA . SER A 1 81 ? 4.295 -19.012 -20.507 1.00 57.69 81 SER A CA 1
ATOM 654 C C . SER A 1 81 ? 3.953 -20.229 -19.658 1.00 57.69 81 SER A C 1
ATOM 656 O O . SER A 1 81 ? 3.648 -21.302 -20.177 1.00 57.69 81 SER A O 1
ATOM 658 N N . LEU A 1 82 ? 4.040 -20.076 -18.341 1.00 62.56 82 LEU A N 1
ATOM 659 C CA . LEU A 1 82 ? 3.584 -21.092 -17.399 1.00 62.56 82 LEU A CA 1
ATOM 660 C C . LEU A 1 82 ? 2.175 -20.735 -16.947 1.00 62.56 82 LEU A C 1
ATOM 662 O O . LEU A 1 82 ? 1.909 -19.602 -16.552 1.00 62.56 82 LEU A O 1
ATOM 666 N N . VAL A 1 83 ? 1.286 -21.720 -17.036 1.00 61.09 83 VAL A N 1
ATOM 667 C CA . VAL A 1 83 ? -0.091 -21.616 -16.570 1.00 61.09 83 VAL A CA 1
ATOM 668 C C . VAL A 1 83 ? -0.210 -22.488 -15.333 1.00 61.09 83 VAL A C 1
ATOM 670 O O . VAL A 1 83 ? -0.080 -23.707 -15.429 1.00 61.09 83 VAL A O 1
ATOM 673 N N . ASN A 1 84 ? -0.439 -21.871 -14.177 1.00 64.31 84 ASN A N 1
ATOM 674 C CA . ASN A 1 84 ? -0.818 -22.602 -12.973 1.00 64.31 84 ASN A CA 1
ATOM 675 C C . ASN A 1 84 ? -2.331 -22.472 -12.789 1.00 64.31 84 ASN A C 1
ATOM 677 O O . ASN A 1 84 ? -2.831 -21.347 -12.732 1.00 64.31 84 ASN A O 1
ATOM 681 N N . ILE A 1 85 ? -3.043 -23.600 -12.744 1.00 62.97 85 ILE A N 1
ATOM 682 C CA . ILE A 1 85 ? -4.485 -23.637 -12.490 1.00 62.97 85 ILE A CA 1
ATOM 683 C C . ILE A 1 85 ? -4.702 -24.261 -11.119 1.00 62.97 85 ILE A C 1
ATOM 685 O O . ILE A 1 85 ? -4.358 -25.423 -10.909 1.00 62.97 85 ILE A O 1
ATOM 689 N N . THR A 1 86 ? -5.301 -23.498 -10.214 1.00 68.25 86 THR A N 1
ATOM 690 C CA . THR A 1 86 ? -5.656 -23.961 -8.874 1.00 68.25 86 THR A CA 1
ATOM 691 C C . THR A 1 86 ? -7.147 -23.759 -8.672 1.00 68.25 86 THR A C 1
ATOM 693 O O . THR A 1 86 ? -7.623 -22.626 -8.728 1.00 68.25 86 THR A O 1
ATOM 696 N N . THR A 1 87 ? -7.884 -24.833 -8.398 1.00 64.50 87 THR A N 1
ATOM 697 C CA . THR A 1 87 ? -9.270 -24.722 -7.932 1.00 64.50 87 THR A CA 1
ATOM 698 C C . THR A 1 87 ? -9.269 -24.540 -6.418 1.00 64.50 87 THR A C 1
ATOM 700 O O . THR A 1 87 ? -8.733 -25.354 -5.662 1.00 64.50 87 THR A O 1
ATOM 703 N N . LEU A 1 88 ? -9.869 -23.448 -5.968 1.00 64.38 88 LEU A N 1
ATOM 704 C CA . LEU A 1 88 ? -10.027 -23.099 -4.569 1.00 64.38 88 LEU A CA 1
ATOM 705 C C . LEU A 1 88 ? -11.313 -23.743 -4.027 1.00 64.38 88 LEU A C 1
ATOM 707 O O . LEU A 1 88 ? -12.367 -23.117 -4.028 1.00 64.38 88 LEU A O 1
ATOM 711 N N . VAL A 1 89 ? -11.220 -24.999 -3.578 1.00 58.09 89 VAL A N 1
ATOM 712 C CA . VAL A 1 89 ? -12.302 -25.721 -2.869 1.00 58.09 89 VAL A CA 1
ATOM 713 C C . VAL A 1 89 ? -11.837 -26.025 -1.452 1.00 58.09 89 VAL A C 1
ATOM 715 O O . VAL A 1 89 ? -11.229 -27.065 -1.207 1.00 58.09 89 VAL A O 1
ATOM 718 N N . GLY A 1 90 ? -11.985 -25.073 -0.525 1.00 57.03 90 GLY A N 1
ATOM 719 C CA . GLY A 1 90 ? -11.284 -25.175 0.766 1.00 57.03 90 GLY A CA 1
ATOM 720 C C . GLY A 1 90 ? -9.766 -25.372 0.589 1.00 57.03 90 GLY A C 1
ATOM 721 O O . GLY A 1 90 ? -9.133 -26.045 1.400 1.00 57.03 90 GLY A O 1
ATOM 722 N N . GLY A 1 91 ? -9.230 -24.858 -0.530 1.00 52.34 91 GLY A N 1
ATOM 723 C CA . GLY A 1 91 ? -7.867 -25.074 -1.016 1.00 52.34 91 GLY A CA 1
ATOM 724 C C . GLY A 1 91 ? -6.796 -24.358 -0.187 1.00 52.34 91 GLY A C 1
ATOM 725 O O . GLY A 1 91 ? -7.106 -23.775 0.855 1.00 52.34 91 GLY A O 1
ATOM 726 N N . PRO A 1 92 ? -5.523 -24.394 -0.625 1.00 53.97 92 PRO A N 1
ATOM 727 C CA . PRO A 1 92 ? -4.437 -23.796 0.137 1.00 53.97 92 PRO A CA 1
ATOM 728 C C . PRO A 1 92 ? -4.676 -22.292 0.320 1.00 53.97 92 PRO A C 1
ATOM 730 O O . PRO A 1 92 ? -5.056 -21.596 -0.621 1.00 53.97 92 PRO A O 1
ATOM 733 N N . LEU A 1 93 ? -4.410 -21.799 1.535 1.00 67.69 93 LEU A N 1
ATOM 734 C CA . LEU A 1 93 ? -4.466 -20.374 1.897 1.00 67.69 93 LEU A CA 1
ATOM 735 C C . LEU A 1 93 ? -3.578 -19.508 0.984 1.00 67.69 93 LEU A C 1
ATOM 737 O O . LEU A 1 93 ? -3.790 -18.307 0.858 1.00 67.69 93 LEU A O 1
ATOM 741 N N . VAL A 1 94 ? -2.590 -20.141 0.347 1.00 82.69 94 VAL A N 1
ATOM 742 C CA . VAL A 1 94 ? -1.514 -19.519 -0.409 1.00 82.69 94 VAL A CA 1
ATOM 743 C C . VAL A 1 94 ? -1.263 -20.246 -1.732 1.00 82.69 94 VAL A C 1
ATOM 745 O O . VAL A 1 94 ? -1.236 -21.475 -1.805 1.00 82.69 94 VAL A O 1
ATOM 748 N N . VAL A 1 95 ? -1.020 -19.475 -2.786 1.00 85.56 95 VAL A N 1
ATOM 749 C CA . VAL A 1 95 ? -0.496 -19.930 -4.073 1.00 85.56 95 VAL A CA 1
ATOM 750 C C . VAL A 1 95 ? 0.941 -19.426 -4.184 1.00 85.56 95 VAL A C 1
ATOM 752 O O . VAL A 1 95 ? 1.176 -18.225 -4.307 1.00 85.56 95 VAL A O 1
ATOM 755 N N . ALA A 1 96 ? 1.908 -20.341 -4.120 1.00 86.81 96 ALA A N 1
ATOM 756 C CA . ALA A 1 96 ? 3.318 -20.003 -4.285 1.00 86.81 96 ALA A CA 1
ATOM 757 C C . ALA A 1 96 ? 3.641 -19.722 -5.759 1.00 86.81 96 ALA A C 1
ATOM 759 O O . ALA A 1 96 ? 3.175 -20.436 -6.654 1.00 86.81 96 ALA A O 1
ATOM 760 N N . VAL A 1 97 ? 4.480 -18.718 -6.014 1.00 86.88 97 VAL A N 1
ATOM 761 C CA . VAL A 1 97 ? 5.002 -18.417 -7.352 1.00 86.88 97 VAL A CA 1
ATOM 762 C C . VAL A 1 97 ? 6.534 -18.466 -7.371 1.00 86.88 97 VAL A C 1
ATOM 764 O O . VAL A 1 97 ? 7.176 -18.279 -6.336 1.00 86.88 97 VAL A O 1
ATOM 767 N N . PRO A 1 98 ? 7.159 -18.761 -8.528 1.00 86.94 98 PRO A N 1
ATOM 768 C CA . PRO A 1 98 ? 8.611 -18.903 -8.602 1.00 86.94 98 PRO A CA 1
ATOM 769 C C . PRO A 1 98 ? 9.352 -17.622 -8.195 1.00 86.94 98 PRO A C 1
ATOM 771 O O . PRO A 1 98 ? 9.121 -16.575 -8.795 1.00 86.94 98 PRO A O 1
ATOM 774 N N . GLY A 1 99 ? 10.325 -17.725 -7.281 1.00 87.44 99 GLY A N 1
ATOM 775 C CA . GLY A 1 99 ? 11.125 -16.583 -6.801 1.00 87.44 99 GLY A CA 1
ATOM 776 C C . GLY A 1 99 ? 11.833 -15.780 -7.902 1.00 87.44 99 GLY A C 1
ATOM 777 O O . GLY A 1 99 ? 12.004 -14.576 -7.780 1.00 87.44 99 GLY A O 1
ATOM 778 N N . ARG A 1 100 ? 12.137 -16.400 -9.054 1.00 86.81 100 ARG A N 1
ATOM 779 C CA . ARG A 1 100 ? 12.700 -15.715 -10.240 1.00 86.81 100 ARG A CA 1
ATOM 780 C C . ARG A 1 100 ? 11.809 -14.616 -10.846 1.00 86.81 100 ARG A C 1
ATOM 782 O O . ARG A 1 100 ? 12.249 -13.932 -11.767 1.00 86.81 100 ARG A O 1
ATOM 789 N N . LEU A 1 101 ? 10.549 -14.516 -10.416 1.00 90.19 101 LEU A N 1
ATOM 790 C CA . LEU A 1 101 ? 9.622 -13.454 -10.815 1.00 90.19 101 LEU A CA 1
ATOM 791 C C . LEU A 1 101 ? 9.779 -12.184 -9.972 1.00 90.19 101 LEU A C 1
ATOM 793 O O . LEU A 1 101 ? 9.145 -11.180 -10.274 1.00 90.19 101 LEU A O 1
ATOM 797 N N . GLU A 1 102 ? 10.635 -12.198 -8.954 1.00 93.56 102 GLU A N 1
ATOM 798 C CA . GLU A 1 102 ? 11.030 -10.983 -8.257 1.00 93.56 102 GLU A CA 1
ATOM 799 C C . GLU A 1 102 ? 11.893 -10.101 -9.166 1.00 93.56 102 GLU A C 1
ATOM 801 O O . GLU A 1 102 ? 12.773 -10.586 -9.892 1.00 93.56 102 GLU A O 1
ATOM 806 N N . LEU A 1 103 ? 11.621 -8.800 -9.154 1.00 94.38 103 LEU A N 1
ATOM 807 C CA . LEU A 1 103 ? 12.448 -7.804 -9.819 1.00 94.38 103 LEU A CA 1
ATOM 808 C C . LEU A 1 103 ? 13.777 -7.632 -9.076 1.00 94.38 103 LEU A C 1
ATOM 810 O O . LEU A 1 103 ? 13.836 -7.741 -7.859 1.00 94.38 103 LEU A O 1
ATOM 814 N N . ASN A 1 104 ? 14.845 -7.346 -9.809 1.00 92.06 104 ASN A N 1
ATOM 815 C CA . ASN A 1 104 ? 16.191 -7.214 -9.270 1.00 92.06 104 ASN A CA 1
ATOM 816 C C . ASN A 1 104 ? 16.855 -5.934 -9.780 1.00 92.06 104 ASN A C 1
ATOM 818 O O . ASN A 1 104 ? 16.958 -5.714 -10.988 1.00 92.06 104 ASN A O 1
ATOM 822 N N . MET A 1 105 ? 17.353 -5.118 -8.853 1.00 92.62 105 MET A N 1
ATOM 823 C CA . MET A 1 105 ? 17.961 -3.818 -9.101 1.00 92.62 105 MET A CA 1
ATOM 824 C C . MET A 1 105 ? 17.035 -2.894 -9.910 1.00 92.62 105 MET A C 1
ATOM 826 O O . MET A 1 105 ? 15.815 -3.039 -9.939 1.00 92.62 105 MET A O 1
ATOM 830 N N . THR A 1 106 ? 17.607 -1.887 -10.557 1.00 95.31 106 THR A N 1
ATOM 831 C CA . THR A 1 106 ? 16.904 -1.115 -11.577 1.00 95.31 106 THR A CA 1
ATOM 832 C C . THR A 1 106 ? 16.898 -1.917 -12.882 1.00 95.31 106 THR A C 1
ATOM 834 O O . THR A 1 106 ? 17.951 -2.077 -13.500 1.00 95.31 106 THR A O 1
ATOM 837 N N . GLU A 1 107 ? 15.733 -2.412 -13.311 1.00 95.06 107 GLU A N 1
ATOM 838 C CA . GLU A 1 107 ? 15.609 -3.264 -14.503 1.00 95.06 107 GLU A CA 1
ATOM 839 C C . GLU A 1 107 ? 14.306 -3.056 -15.294 1.00 95.06 107 GLU A C 1
ATOM 841 O O . GLU A 1 107 ? 13.319 -2.519 -14.788 1.00 95.06 107 GLU A O 1
ATOM 846 N N . ARG A 1 108 ? 14.313 -3.525 -16.550 1.00 96.06 108 ARG A N 1
ATOM 847 C CA . ARG A 1 108 ? 13.125 -3.793 -17.376 1.00 96.06 108 ARG A CA 1
ATOM 848 C C . ARG A 1 108 ? 13.029 -5.301 -17.587 1.00 96.06 108 ARG A C 1
ATOM 850 O O . ARG A 1 108 ? 14.019 -5.915 -17.975 1.00 96.06 108 ARG A O 1
ATOM 857 N N . ALA A 1 109 ? 11.852 -5.880 -17.379 1.00 94.38 109 ALA A N 1
ATOM 858 C CA . ALA A 1 109 ? 11.634 -7.322 -17.492 1.00 94.38 109 ALA A CA 1
ATOM 859 C C . ALA A 1 109 ? 10.188 -7.660 -17.900 1.00 94.38 109 ALA A C 1
ATOM 861 O O . ALA A 1 109 ? 9.343 -6.777 -17.976 1.00 94.38 109 ALA A O 1
ATOM 862 N N . TRP A 1 110 ? 9.897 -8.948 -18.108 1.00 93.19 110 TRP A N 1
ATOM 863 C CA . TRP A 1 110 ? 8.537 -9.503 -18.200 1.00 93.19 110 TRP A CA 1
ATOM 864 C C . TRP A 1 110 ? 8.252 -10.367 -16.969 1.00 93.19 110 TRP A C 1
ATOM 866 O O . TRP A 1 110 ? 8.218 -11.599 -17.037 1.00 93.19 110 TRP A O 1
ATOM 876 N N . LYS A 1 111 ? 8.137 -9.719 -15.809 1.00 92.88 111 LYS A N 1
ATOM 877 C CA . LYS A 1 111 ? 7.940 -10.395 -14.517 1.00 92.88 111 LYS A CA 1
ATOM 878 C C . LYS A 1 111 ? 6.572 -10.114 -13.889 1.00 92.88 111 LYS A C 1
ATOM 880 O O . LYS A 1 111 ? 6.342 -10.482 -12.740 1.00 92.88 111 LYS A O 1
ATOM 885 N N . SER A 1 112 ? 5.643 -9.504 -14.631 1.00 93.62 112 SER A N 1
ATOM 886 C CA . SER A 1 112 ? 4.266 -9.376 -14.155 1.00 93.62 112 SER A CA 1
ATOM 887 C C . SER A 1 112 ? 3.553 -10.730 -14.168 1.00 93.62 112 SER A C 1
ATOM 889 O O . SER A 1 112 ? 3.747 -11.553 -15.067 1.00 93.62 112 SER A O 1
ATOM 891 N N . ILE A 1 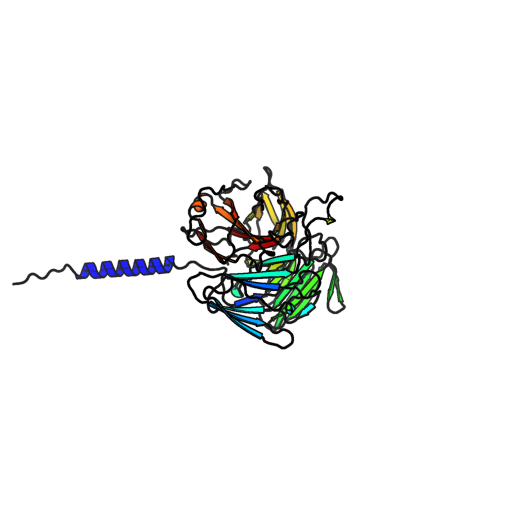113 ? 2.717 -10.950 -13.157 1.00 93.56 113 ILE A N 1
ATOM 892 C CA . ILE A 1 113 ? 1.868 -12.128 -13.009 1.00 93.56 113 ILE A CA 1
ATOM 893 C C . ILE A 1 113 ? 0.428 -11.688 -13.224 1.00 93.56 113 ILE A C 1
ATOM 895 O O . ILE A 1 113 ? -0.110 -10.890 -12.451 1.00 93.56 113 ILE A O 1
ATOM 899 N N . LYS A 1 114 ? -0.204 -12.243 -14.255 1.00 93.44 114 LYS A N 1
ATOM 900 C CA . LYS A 1 114 ? -1.635 -12.111 -14.504 1.00 93.44 114 LYS A CA 1
ATOM 901 C C . LYS A 1 114 ? -2.385 -13.175 -13.711 1.00 93.44 114 LYS A C 1
ATOM 903 O O . LYS A 1 114 ? -2.068 -14.359 -13.823 1.00 93.44 114 LYS A O 1
ATOM 908 N N . ILE A 1 115 ? -3.403 -12.761 -12.965 1.00 93.00 115 ILE A N 1
ATOM 909 C CA . ILE A 1 115 ? -4.345 -13.661 -12.291 1.00 93.00 115 ILE A CA 1
ATOM 910 C C . ILE A 1 115 ? -5.706 -13.510 -12.962 1.00 93.00 115 ILE A C 1
ATOM 912 O O . ILE A 1 115 ? -6.227 -12.398 -13.064 1.00 93.00 115 ILE A O 1
ATOM 916 N N . GLU A 1 116 ? -6.281 -14.629 -13.389 1.00 93.31 116 GLU A N 1
ATOM 917 C CA . GLU A 1 116 ? -7.647 -14.727 -13.899 1.00 93.31 116 GLU A CA 1
ATOM 918 C C . GLU A 1 116 ? -8.448 -15.644 -12.967 1.00 93.31 116 GLU A C 1
ATOM 920 O O . GLU A 1 116 ? -8.070 -16.797 -12.764 1.00 93.31 116 GLU A O 1
ATOM 925 N N . ALA A 1 117 ? -9.535 -15.132 -12.393 1.00 91.50 117 ALA A N 1
ATOM 926 C CA . ALA A 1 117 ? -10.422 -15.868 -11.498 1.00 91.50 117 ALA A CA 1
ATOM 927 C C . ALA A 1 117 ? -11.784 -16.126 -12.160 1.00 91.50 117 ALA A C 1
ATOM 929 O O . ALA A 1 117 ? -12.335 -15.239 -12.824 1.00 91.50 117 ALA A O 1
ATOM 930 N N . SER A 1 118 ? -12.351 -17.321 -11.964 1.00 90.62 118 SER A N 1
ATOM 931 C CA . SER A 1 118 ? -13.682 -17.663 -12.495 1.00 90.62 118 SER A CA 1
ATOM 932 C C . SER A 1 118 ? -14.819 -16.878 -11.829 1.00 90.62 118 SER A C 1
ATOM 934 O O . SER A 1 118 ? -15.857 -16.649 -12.455 1.00 90.62 118 SER A O 1
ATOM 936 N N . ASP A 1 119 ? -14.604 -16.382 -10.607 1.00 88.50 119 ASP A N 1
ATOM 937 C CA . ASP A 1 119 ? -15.511 -15.473 -9.910 1.00 88.50 119 ASP A CA 1
ATOM 938 C C . ASP A 1 119 ? -14.760 -14.318 -9.232 1.00 88.50 119 ASP A C 1
ATOM 940 O O . ASP A 1 119 ? -13.531 -14.281 -9.199 1.00 88.50 119 ASP A O 1
ATOM 944 N N . LYS A 1 120 ? -15.507 -13.323 -8.750 1.00 89.44 120 LYS A N 1
ATOM 945 C CA . LYS A 1 120 ? -14.947 -12.171 -8.052 1.00 89.44 120 LYS A CA 1
ATOM 946 C C . LYS A 1 120 ? -14.302 -12.586 -6.730 1.00 89.44 120 LYS A C 1
ATOM 948 O O . LYS A 1 120 ? -14.954 -13.200 -5.888 1.00 89.44 120 LYS A O 1
ATOM 953 N N . ILE A 1 121 ? -13.047 -12.190 -6.549 1.00 90.06 121 ILE A N 1
ATOM 954 C CA . ILE A 1 121 ? -12.268 -12.414 -5.328 1.00 90.06 121 ILE A CA 1
ATOM 955 C C . ILE A 1 121 ? -11.484 -11.157 -4.945 1.00 90.06 121 ILE A C 1
ATOM 957 O O . ILE A 1 121 ? -11.237 -10.303 -5.793 1.00 90.06 121 ILE A O 1
ATOM 961 N N . GLY A 1 122 ? -11.084 -11.039 -3.684 1.00 91.62 122 GLY A N 1
ATOM 962 C CA . GLY A 1 122 ? -9.951 -10.210 -3.283 1.00 91.62 122 GLY A CA 1
ATOM 963 C C . GLY A 1 122 ? -8.643 -10.966 -3.518 1.00 91.62 122 GLY A C 1
ATOM 964 O O . GLY A 1 122 ? -8.617 -12.200 -3.516 1.00 91.62 122 GLY A O 1
ATOM 965 N N . VAL A 1 123 ? -7.549 -10.241 -3.723 1.00 93.81 123 VAL A N 1
ATOM 966 C CA . VAL A 1 123 ? -6.214 -10.828 -3.858 1.00 93.81 123 VAL A CA 1
ATOM 967 C C . VAL A 1 123 ? -5.251 -10.029 -2.998 1.00 93.81 123 VAL A C 1
ATOM 969 O O . VAL A 1 123 ? -5.215 -8.804 -3.074 1.00 93.81 123 VAL A O 1
ATOM 972 N N . TYR A 1 124 ? -4.450 -10.732 -2.209 1.00 94.75 124 TYR A N 1
ATOM 973 C CA . TYR A 1 124 ? -3.328 -10.170 -1.465 1.00 94.75 124 TYR A CA 1
ATOM 974 C C . TYR A 1 124 ? -2.066 -10.902 -1.886 1.00 94.75 124 TYR A C 1
ATOM 976 O O . TYR A 1 124 ? -2.125 -12.040 -2.354 1.00 94.75 124 TYR A O 1
ATOM 984 N N . ALA A 1 125 ? -0.923 -10.260 -1.743 1.00 95.31 125 ALA A N 1
ATOM 985 C CA . ALA A 1 125 ? 0.354 -10.873 -2.044 1.00 95.31 125 ALA A CA 1
ATOM 986 C C . ALA A 1 125 ? 1.347 -10.574 -0.931 1.00 95.31 125 ALA A C 1
ATOM 988 O O . ALA A 1 125 ? 1.220 -9.571 -0.235 1.00 95.31 125 ALA A O 1
ATOM 989 N N . MET A 1 126 ? 2.325 -11.455 -0.764 1.00 93.19 126 MET A N 1
ATOM 990 C CA . MET A 1 126 ? 3.422 -11.258 0.170 1.00 93.19 126 MET A CA 1
ATOM 991 C C . MET A 1 126 ? 4.736 -11.616 -0.514 1.00 93.19 126 MET A C 1
ATOM 993 O O . MET A 1 126 ? 4.856 -12.680 -1.128 1.00 93.19 126 MET A O 1
ATOM 997 N N . ASN A 1 127 ? 5.712 -10.716 -0.414 1.00 92.56 127 ASN A N 1
ATOM 998 C CA . ASN A 1 127 ? 7.096 -11.033 -0.737 1.00 92.56 127 ASN A CA 1
ATOM 999 C C . ASN A 1 127 ? 7.785 -11.428 0.565 1.00 92.56 127 ASN A C 1
ATOM 1001 O O . ASN A 1 127 ? 7.845 -10.621 1.488 1.00 92.56 127 ASN A O 1
ATOM 1005 N N . ARG A 1 128 ? 8.293 -12.656 0.655 1.00 87.75 128 ARG A N 1
ATOM 1006 C CA . ARG A 1 128 ? 8.967 -13.172 1.844 1.00 87.75 128 ARG A CA 1
ATOM 1007 C C . ARG A 1 128 ? 10.365 -13.655 1.483 1.00 87.75 128 ARG A C 1
ATOM 1009 O O . ARG A 1 128 ? 10.549 -14.508 0.622 1.00 87.75 128 ARG A O 1
ATOM 1016 N N . HIS A 1 129 ? 11.342 -13.165 2.221 1.00 84.12 129 HIS A N 1
ATOM 1017 C CA . HIS A 1 129 ? 12.721 -13.618 2.215 1.00 84.12 129 HIS A CA 1
ATOM 1018 C C . HIS A 1 129 ? 13.130 -13.925 3.665 1.00 84.12 129 HIS A C 1
ATOM 1020 O O . HIS A 1 129 ? 12.447 -13.548 4.622 1.00 84.12 129 HIS A O 1
ATOM 1026 N N . GLU A 1 130 ? 14.223 -14.659 3.867 1.00 77.12 130 GLU A N 1
ATOM 1027 C CA . GLU A 1 130 ? 14.734 -14.896 5.216 1.00 77.12 130 GLU A CA 1
ATOM 1028 C C . GLU A 1 130 ? 15.034 -13.563 5.927 1.00 77.12 130 GLU A C 1
ATOM 1030 O O . GLU A 1 130 ? 15.842 -12.763 5.457 1.00 77.12 130 GLU A O 1
ATOM 1035 N N . GLY A 1 131 ? 14.341 -13.309 7.040 1.00 78.56 131 GLY A N 1
ATOM 1036 C CA . GLY A 1 131 ? 14.514 -12.103 7.854 1.00 78.56 131 GLY A CA 1
ATOM 1037 C C . GLY A 1 131 ? 13.722 -10.871 7.407 1.00 78.56 131 GLY A C 1
ATOM 1038 O O . GLY A 1 131 ? 13.773 -9.870 8.112 1.00 78.56 131 GLY A O 1
ATOM 1039 N N . THR A 1 132 ? 13.013 -10.908 6.272 1.00 88.69 132 THR A N 1
ATOM 1040 C CA . THR A 1 132 ? 12.310 -9.728 5.741 1.00 88.69 132 THR A CA 1
ATOM 1041 C C . THR A 1 132 ? 11.123 -10.097 4.848 1.00 88.69 132 THR A C 1
ATOM 1043 O O . THR A 1 132 ? 11.213 -10.966 3.980 1.00 88.69 132 THR A O 1
ATOM 1046 N N . CYS A 1 133 ? 9.987 -9.444 5.045 1.00 91.31 133 CYS A N 1
ATOM 1047 C CA . CYS A 1 133 ? 8.784 -9.607 4.249 1.00 91.31 133 CYS A CA 1
ATOM 1048 C C . CYS A 1 133 ? 7.892 -8.370 4.343 1.00 91.31 133 CYS A C 1
ATOM 1050 O O . CYS A 1 133 ? 7.993 -7.624 5.299 1.00 91.31 133 CYS A O 1
ATOM 1052 N N . ASP A 1 134 ? 6.965 -8.197 3.416 1.00 94.81 134 ASP A N 1
ATOM 1053 C CA . ASP A 1 134 ? 5.777 -7.368 3.641 1.00 94.81 134 ASP A CA 1
ATOM 1054 C C . ASP A 1 134 ? 4.698 -7.821 2.653 1.00 94.81 134 ASP A C 1
ATOM 1056 O O . ASP A 1 134 ? 4.982 -8.519 1.664 1.00 94.81 134 ASP A O 1
ATOM 1060 N N . GLY A 1 135 ? 3.452 -7.485 2.962 1.00 94.62 135 GLY A N 1
ATOM 1061 C CA . GLY A 1 135 ? 2.279 -7.853 2.188 1.00 94.62 135 GLY A CA 1
ATOM 1062 C C . GLY A 1 135 ? 1.588 -6.630 1.608 1.00 94.62 135 GLY A C 1
ATOM 1063 O O . GLY A 1 135 ? 1.761 -5.525 2.088 1.00 94.62 135 GLY A O 1
ATOM 1064 N N . PHE A 1 136 ? 0.788 -6.831 0.571 1.00 97.06 136 PHE A N 1
ATOM 1065 C CA . PHE A 1 136 ? -0.002 -5.766 -0.036 1.00 97.06 136 PHE A CA 1
ATOM 1066 C C . PHE A 1 136 ? -1.303 -6.317 -0.609 1.00 97.06 136 PHE A C 1
ATOM 1068 O O . PHE A 1 136 ? -1.409 -7.495 -0.973 1.00 97.06 136 PHE A O 1
ATOM 1075 N N . MET A 1 137 ? -2.305 -5.449 -0.715 1.00 95.94 137 MET A N 1
ATOM 1076 C CA . MET A 1 137 ? -3.523 -5.751 -1.462 1.00 95.94 137 MET A CA 1
ATOM 1077 C C . MET A 1 137 ? -3.269 -5.575 -2.960 1.00 95.94 137 MET A C 1
ATOM 1079 O O . MET A 1 137 ? -2.711 -4.566 -3.388 1.00 95.94 137 MET A O 1
ATOM 1083 N N . VAL A 1 138 ? -3.725 -6.533 -3.766 1.00 96.94 138 VAL A N 1
ATOM 1084 C CA . VAL A 1 138 ? -3.636 -6.466 -5.225 1.00 96.94 138 VAL A CA 1
ATOM 1085 C C . VAL A 1 138 ? -4.926 -5.880 -5.793 1.00 96.94 138 VAL A C 1
ATOM 1087 O O . VAL A 1 138 ? -6.005 -6.462 -5.668 1.00 96.94 138 VAL A O 1
ATOM 1090 N N . LEU A 1 139 ? -4.818 -4.733 -6.460 1.00 96.50 139 LEU A N 1
ATOM 1091 C CA . LEU A 1 139 ? -5.954 -4.052 -7.072 1.00 96.50 139 LEU A CA 1
ATOM 1092 C C . LEU A 1 139 ? -6.392 -4.785 -8.355 1.00 96.50 139 LEU A C 1
ATOM 1094 O O . LEU A 1 139 ? -5.558 -5.062 -9.227 1.00 96.50 139 LEU A O 1
ATOM 1098 N N . PRO A 1 140 ? -7.693 -5.080 -8.528 1.00 95.81 140 PRO A N 1
ATOM 1099 C CA . PRO A 1 140 ? -8.206 -5.620 -9.780 1.00 95.81 140 PRO A CA 1
ATOM 1100 C C . PRO A 1 140 ? -8.084 -4.601 -10.918 1.00 95.81 140 PRO A C 1
ATOM 1102 O O . PRO A 1 140 ? -8.132 -3.394 -10.699 1.00 95.81 140 PRO A O 1
ATOM 1105 N N . HIS A 1 141 ? -8.018 -5.080 -12.163 1.00 95.81 141 HIS A N 1
ATOM 1106 C CA . HIS A 1 141 ? -7.814 -4.239 -13.355 1.00 95.81 141 HIS A CA 1
ATOM 1107 C C . HIS A 1 141 ? -8.793 -3.067 -13.479 1.00 95.81 141 HIS A C 1
ATOM 1109 O O . HIS A 1 141 ? -8.401 -2.000 -13.932 1.00 95.81 141 HIS A O 1
ATOM 1115 N N . HIS A 1 142 ? -10.045 -3.237 -13.049 1.00 93.62 142 HIS A N 1
ATOM 1116 C CA . HIS A 1 142 ? -11.058 -2.179 -13.115 1.00 93.62 142 HIS A CA 1
ATOM 1117 C C . HIS A 1 142 ? -10.841 -1.030 -12.109 1.00 93.62 142 HIS A C 1
ATOM 1119 O O . HIS A 1 142 ? -11.510 -0.008 -12.216 1.00 93.62 142 HIS A O 1
ATOM 1125 N N . MET A 1 143 ? -9.936 -1.207 -11.141 1.00 94.69 143 MET A N 1
ATOM 1126 C CA . MET A 1 143 ? -9.510 -0.197 -10.165 1.00 94.69 143 MET A CA 1
ATOM 1127 C C . MET A 1 143 ? -8.131 0.395 -10.497 1.00 94.69 143 MET A C 1
ATOM 1129 O O . MET A 1 143 ? -7.670 1.301 -9.804 1.00 94.69 143 MET A O 1
ATOM 1133 N N . LEU A 1 144 ? -7.456 -0.096 -11.541 1.00 97.31 144 LEU A N 1
ATOM 1134 C CA . LEU A 1 144 ? -6.221 0.522 -12.017 1.00 97.31 144 LEU A CA 1
ATOM 1135 C C . LEU A 1 144 ? -6.537 1.837 -12.731 1.00 97.31 144 LEU A C 1
ATOM 1137 O O . LEU A 1 144 ? -7.576 1.977 -13.377 1.00 97.31 144 LEU A O 1
ATOM 1141 N N . GLY A 1 145 ? -5.615 2.788 -12.646 1.00 97.94 145 GLY A N 1
ATOM 1142 C CA . GLY A 1 145 ? -5.739 4.074 -13.320 1.00 97.94 145 GLY A CA 1
ATOM 1143 C C . GLY A 1 145 ? -4.436 4.501 -13.971 1.00 97.94 145 GLY A C 1
ATOM 1144 O O . GLY A 1 145 ? -3.580 3.674 -14.286 1.00 97.94 145 GLY A O 1
ATOM 1145 N N . THR A 1 146 ? -4.303 5.796 -14.219 1.00 98.75 146 THR A N 1
ATOM 1146 C CA . THR A 1 146 ? -3.231 6.368 -15.044 1.00 98.75 146 THR A CA 1
ATOM 1147 C C . THR A 1 146 ? -2.447 7.471 -14.350 1.00 98.75 146 THR A C 1
ATOM 1149 O O . THR A 1 146 ? -1.494 8.004 -14.920 1.00 98.75 146 THR A O 1
ATOM 1152 N N . LYS A 1 147 ? -2.821 7.832 -13.119 1.00 98.75 147 LYS A N 1
ATOM 1153 C CA . LYS A 1 147 ? -2.209 8.910 -12.352 1.00 98.75 147 LYS A CA 1
ATOM 1154 C C . LYS A 1 147 ? -1.898 8.433 -10.940 1.00 98.75 147 LYS A C 1
ATOM 1156 O O . LYS A 1 147 ? -2.780 8.349 -10.088 1.00 98.75 147 LYS A O 1
ATOM 1161 N N . HIS A 1 148 ? -0.614 8.222 -10.670 1.00 98.75 148 HIS A N 1
ATOM 1162 C CA . HIS A 1 148 ? -0.135 7.757 -9.371 1.00 98.75 148 HIS A CA 1
ATOM 1163 C C . HIS A 1 148 ? 0.980 8.658 -8.849 1.00 98.75 148 HIS A C 1
ATOM 1165 O O . HIS A 1 148 ? 1.771 9.199 -9.623 1.00 98.75 148 HIS A O 1
ATOM 1171 N N . TYR A 1 149 ? 1.075 8.768 -7.527 1.00 98.69 149 TYR A N 1
ATOM 1172 C CA . TYR A 1 149 ? 2.256 9.289 -6.848 1.00 98.69 149 TYR A CA 1
ATOM 1173 C C . TYR A 1 149 ? 2.711 8.264 -5.820 1.00 98.69 149 TYR A C 1
ATOM 1175 O O . TYR A 1 149 ? 1.903 7.792 -5.023 1.00 98.69 149 TYR A O 1
ATOM 1183 N N . VAL A 1 150 ? 3.992 7.919 -5.854 1.00 98.31 150 VAL A N 1
ATOM 1184 C CA . VAL A 1 150 ? 4.543 6.831 -5.037 1.00 98.31 150 VAL A CA 1
ATOM 1185 C C . VAL A 1 150 ? 4.791 7.261 -3.591 1.00 98.31 150 VAL A C 1
ATOM 1187 O O . VAL A 1 150 ? 4.940 8.451 -3.301 1.00 98.31 150 VAL A O 1
ATOM 1190 N N . VAL A 1 151 ? 4.880 6.292 -2.685 1.00 98.25 151 VAL A N 1
ATOM 1191 C CA . VAL A 1 151 ? 5.201 6.507 -1.270 1.00 98.25 151 VAL A CA 1
ATOM 1192 C C . VAL A 1 151 ? 6.267 5.525 -0.793 1.00 98.25 151 VAL A C 1
ATOM 1194 O O . VAL A 1 151 ? 6.198 4.329 -1.072 1.00 98.25 151 VAL A O 1
ATOM 1197 N N . CYS A 1 152 ? 7.264 6.055 -0.087 1.00 97.75 152 CYS A N 1
ATOM 1198 C CA . CYS A 1 152 ? 8.374 5.307 0.493 1.00 97.75 152 CYS A CA 1
ATOM 1199 C C . CYS A 1 152 ? 8.660 5.819 1.913 1.00 97.75 152 CYS A C 1
ATOM 1201 O O . CYS A 1 152 ? 8.320 6.955 2.280 1.00 97.75 152 CYS A O 1
ATOM 1203 N N . TYR A 1 153 ? 9.367 5.015 2.699 1.00 96.81 153 TYR A N 1
ATOM 1204 C CA . TYR A 1 153 ? 10.026 5.489 3.906 1.00 96.81 153 TYR A CA 1
ATOM 1205 C C . TYR A 1 153 ? 11.361 6.166 3.562 1.00 96.81 153 TYR A C 1
ATOM 1207 O O . TYR A 1 153 ? 12.126 5.672 2.734 1.00 96.81 153 TYR A O 1
ATOM 1215 N N . PHE A 1 154 ? 11.643 7.300 4.212 1.00 93.75 154 PHE A N 1
ATOM 1216 C CA . PHE A 1 154 ? 12.907 8.032 4.076 1.00 93.75 154 PHE A CA 1
ATOM 1217 C C . PHE A 1 154 ? 13.235 8.791 5.380 1.00 93.75 154 PHE A C 1
ATOM 1219 O O . PHE A 1 154 ? 12.327 9.436 5.937 1.00 93.75 154 PHE A O 1
ATOM 1226 N N . PRO A 1 155 ? 14.496 8.844 5.857 1.00 91.06 155 PRO A N 1
ATOM 1227 C CA . PRO A 1 155 ? 15.713 8.295 5.237 1.00 91.06 155 PRO A CA 1
ATOM 1228 C C . PRO A 1 155 ? 15.715 6.767 5.211 1.00 91.06 155 PRO A C 1
ATOM 1230 O O . PRO A 1 155 ? 15.291 6.146 6.177 1.00 91.06 155 PRO A O 1
ATOM 1233 N N . GLU A 1 156 ? 16.139 6.172 4.100 1.00 86.19 156 GLU A N 1
ATOM 1234 C CA . GLU A 1 156 ? 16.238 4.720 3.944 1.00 86.19 156 GLU A CA 1
ATOM 1235 C C . GLU A 1 156 ? 17.468 4.132 4.650 1.00 86.19 156 GLU A C 1
ATOM 1237 O O . GLU A 1 156 ? 18.456 4.828 4.884 1.00 86.19 156 GLU A O 1
ATOM 1242 N N . ASN A 1 157 ? 17.442 2.823 4.925 1.00 90.62 157 ASN A N 1
ATOM 1243 C CA . ASN A 1 157 ? 18.665 2.076 5.241 1.00 90.62 157 ASN A CA 1
ATOM 1244 C C . ASN A 1 157 ? 19.400 1.593 3.991 1.00 90.62 157 ASN A C 1
ATOM 1246 O O . ASN A 1 157 ? 20.622 1.705 3.938 1.00 90.62 157 ASN A O 1
ATOM 1250 N N . LYS A 1 158 ? 18.675 1.004 3.030 1.00 92.31 158 LYS A N 1
ATOM 1251 C CA . LYS A 1 158 ? 19.224 0.587 1.734 1.00 92.31 158 LYS A CA 1
ATOM 1252 C C . LYS A 1 158 ? 18.763 1.517 0.616 1.00 92.31 158 LYS A C 1
ATOM 1254 O O . LYS A 1 158 ? 19.475 2.467 0.308 1.00 92.31 158 LYS A O 1
ATOM 1259 N N . GLN A 1 159 ? 17.612 1.258 -0.003 1.00 94.56 159 GLN A N 1
ATOM 1260 C CA . GLN A 1 159 ? 17.098 2.043 -1.125 1.00 94.56 159 GLN A CA 1
ATOM 1261 C C . GLN A 1 159 ? 15.580 2.228 -1.014 1.00 94.56 159 GLN A C 1
ATOM 1263 O O . GLN A 1 159 ? 14.837 1.349 -0.570 1.00 94.56 159 GLN A O 1
ATOM 1268 N N . THR A 1 160 ? 15.093 3.381 -1.464 1.00 97.19 160 THR A N 1
ATOM 1269 C CA . THR A 1 160 ? 13.684 3.491 -1.851 1.00 97.19 160 THR A CA 1
ATOM 1270 C C . THR A 1 160 ? 13.506 2.885 -3.239 1.00 97.19 160 THR A C 1
ATOM 1272 O O . THR A 1 160 ? 14.433 2.889 -4.060 1.00 97.19 160 THR A O 1
ATOM 1275 N N . GLN A 1 161 ? 12.315 2.364 -3.518 1.00 98.00 161 GLN A N 1
ATOM 1276 C CA . GLN A 1 161 ? 12.016 1.760 -4.809 1.00 98.00 161 GLN A CA 1
ATOM 1277 C C . GLN A 1 161 ? 10.578 1.988 -5.257 1.00 98.00 161 GLN A C 1
ATOM 1279 O O . GLN A 1 161 ? 9.657 2.140 -4.450 1.00 98.00 161 GLN A O 1
ATOM 1284 N N . LEU A 1 162 ? 10.408 1.993 -6.574 1.00 98.56 162 LEU A N 1
ATOM 1285 C CA . LEU A 1 162 ? 9.118 1.912 -7.236 1.00 98.56 162 LEU A CA 1
ATOM 1286 C C . LEU A 1 162 ? 9.203 0.943 -8.406 1.00 98.56 162 LEU A C 1
ATOM 1288 O O . LEU A 1 162 ? 10.258 0.789 -9.027 1.00 98.56 162 LEU A O 1
ATOM 1292 N N . ALA A 1 163 ? 8.070 0.352 -8.750 1.00 98.69 163 ALA A N 1
ATOM 1293 C CA . ALA A 1 163 ? 7.933 -0.449 -9.948 1.00 98.69 163 ALA A CA 1
ATOM 1294 C C . ALA A 1 163 ? 6.541 -0.299 -10.555 1.00 98.69 163 ALA A C 1
ATOM 1296 O O . ALA A 1 163 ? 5.591 0.110 -9.887 1.00 98.69 163 ALA A O 1
ATOM 1297 N N . PHE A 1 164 ? 6.408 -0.632 -11.832 1.00 98.69 164 PHE A N 1
ATOM 1298 C CA . PHE A 1 164 ? 5.113 -0.651 -12.501 1.00 98.69 164 PHE A CA 1
ATOM 1299 C C . PHE A 1 164 ? 5.026 -1.746 -13.563 1.00 98.69 164 PHE A C 1
ATOM 1301 O O . PHE A 1 164 ? 6.034 -2.078 -14.186 1.00 98.69 164 PHE A O 1
ATOM 1308 N N . ALA A 1 165 ? 3.821 -2.293 -13.758 1.00 97.88 165 ALA A N 1
ATOM 1309 C CA . ALA A 1 165 ? 3.492 -3.324 -14.745 1.00 97.88 165 ALA A CA 1
ATOM 1310 C C . ALA A 1 165 ? 2.383 -2.855 -15.689 1.00 97.88 165 ALA A C 1
ATOM 1312 O O . ALA A 1 165 ? 1.296 -2.491 -15.228 1.00 97.88 165 ALA A O 1
ATOM 1313 N N . SER A 1 166 ? 2.623 -2.932 -17.000 1.00 96.94 166 SER A N 1
ATOM 1314 C CA . SER A 1 166 ? 1.598 -2.630 -18.002 1.00 96.94 166 SER A CA 1
ATOM 1315 C C . SER A 1 166 ? 0.603 -3.780 -18.162 1.00 96.94 166 SER A C 1
ATOM 1317 O O . SER A 1 166 ? 0.998 -4.930 -18.339 1.00 96.94 166 SER A O 1
ATOM 1319 N N . VAL A 1 167 ? -0.699 -3.478 -18.164 1.00 95.81 167 VAL A N 1
ATOM 1320 C CA . VAL A 1 167 ? -1.766 -4.482 -18.380 1.00 95.81 167 VAL A CA 1
ATOM 1321 C C . VAL A 1 167 ? -2.230 -4.561 -19.840 1.00 95.81 167 VAL A C 1
ATOM 1323 O O . VAL A 1 167 ? -2.980 -5.464 -20.221 1.00 95.81 167 VAL A O 1
ATOM 1326 N N . GLU A 1 168 ? -1.749 -3.641 -20.675 1.00 95.81 168 GLU A N 1
ATOM 1327 C CA . GLU A 1 168 ? -2.027 -3.534 -22.107 1.00 95.81 168 GLU A CA 1
ATOM 1328 C C . GLU A 1 168 ? -0.730 -3.301 -22.896 1.00 95.81 168 GLU A C 1
ATOM 1330 O O . GLU A 1 168 ? 0.268 -2.841 -22.349 1.00 95.81 168 GLU A O 1
ATOM 1335 N N . SER A 1 169 ? -0.723 -3.628 -24.190 1.00 96.69 169 SER A N 1
ATOM 1336 C CA . SER A 1 169 ? 0.419 -3.320 -25.062 1.00 96.69 169 SER A CA 1
ATOM 1337 C C . SER A 1 169 ? 0.380 -1.878 -25.550 1.00 96.69 169 SER A C 1
ATOM 1339 O O . SER A 1 169 ? -0.695 -1.268 -25.617 1.00 96.69 169 SER A O 1
ATOM 1341 N N . ASN A 1 170 ? 1.536 -1.363 -25.976 1.00 97.69 170 ASN A N 1
ATOM 1342 C CA . ASN A 1 170 ? 1.710 0.020 -26.420 1.00 97.69 170 ASN A CA 1
ATOM 1343 C C . ASN A 1 170 ? 1.240 1.028 -25.359 1.00 97.69 170 ASN A C 1
ATOM 1345 O O . ASN A 1 170 ? 0.435 1.907 -25.667 1.00 97.69 170 ASN A O 1
ATOM 1349 N N . THR A 1 171 ? 1.665 0.844 -24.112 1.00 98.56 171 THR A N 1
ATOM 1350 C CA . THR A 1 171 ? 1.403 1.779 -23.012 1.00 98.56 171 THR A CA 1
ATOM 1351 C C . THR A 1 171 ? 2.608 2.692 -22.849 1.00 98.56 171 THR A C 1
ATOM 1353 O O . THR A 1 171 ? 3.727 2.221 -22.624 1.00 98.56 171 THR A O 1
ATOM 1356 N N . THR A 1 172 ? 2.396 3.999 -22.939 1.00 98.81 172 THR A N 1
ATOM 1357 C CA . THR A 1 172 ? 3.430 4.993 -22.658 1.00 98.81 172 THR A CA 1
ATOM 1358 C C . THR A 1 172 ? 3.334 5.418 -21.198 1.00 98.81 172 THR A C 1
ATOM 1360 O O . THR A 1 172 ? 2.296 5.889 -20.741 1.00 98.81 172 THR A O 1
ATOM 1363 N N . VAL A 1 173 ? 4.440 5.285 -20.468 1.00 98.88 173 VAL A N 1
ATOM 1364 C CA . VAL A 1 173 ? 4.564 5.667 -19.056 1.00 98.88 173 VAL A CA 1
ATOM 1365 C C . VAL A 1 173 ? 5.598 6.776 -18.917 1.00 98.88 173 VAL A C 1
ATOM 1367 O O . VAL A 1 173 ? 6.694 6.683 -19.466 1.00 98.88 173 VAL A O 1
ATOM 1370 N N . VAL A 1 174 ? 5.275 7.808 -18.147 1.00 98.81 174 VAL A N 1
ATOM 1371 C CA . VAL A 1 174 ? 6.168 8.904 -17.773 1.00 98.81 174 VAL A CA 1
ATOM 1372 C C . VAL A 1 174 ? 6.390 8.861 -16.265 1.00 98.81 174 VAL A C 1
ATOM 1374 O O . VAL A 1 174 ? 5.482 9.140 -15.482 1.00 98.81 174 VAL A O 1
ATOM 1377 N N . LEU A 1 175 ? 7.621 8.549 -15.863 1.00 98.69 175 LEU A N 1
ATOM 1378 C CA . LEU A 1 175 ? 8.093 8.725 -14.493 1.00 98.69 175 LEU A CA 1
ATOM 1379 C C . LEU A 1 175 ? 8.605 10.159 -14.328 1.00 98.69 175 LEU A C 1
ATOM 1381 O O . LEU A 1 175 ? 9.621 10.528 -14.918 1.00 98.69 175 LEU A O 1
ATOM 1385 N N . SER A 1 176 ? 7.909 10.956 -13.522 1.00 98.06 176 SER A N 1
ATOM 1386 C CA . SER A 1 176 ? 8.265 12.340 -13.218 1.00 98.06 176 SER A CA 1
ATOM 1387 C C . SER A 1 176 ? 8.927 12.446 -11.849 1.00 98.06 176 SER A C 1
ATOM 1389 O O . SER A 1 176 ? 8.319 12.150 -10.816 1.00 98.06 176 SER A O 1
ATOM 1391 N N . LEU A 1 177 ? 10.191 12.866 -11.841 1.00 97.25 177 LEU A N 1
ATOM 1392 C CA . LEU A 1 177 ? 11.004 12.972 -10.636 1.00 97.25 177 LEU A CA 1
ATOM 1393 C C . LEU A 1 177 ? 10.746 14.296 -9.923 1.00 97.25 177 LEU A C 1
ATOM 1395 O O . LEU A 1 177 ? 10.798 15.361 -10.539 1.00 97.25 177 LEU A O 1
ATOM 1399 N N . ARG A 1 178 ? 10.563 14.268 -8.600 1.00 93.88 178 ARG A N 1
ATOM 1400 C CA . ARG A 1 178 ? 10.410 15.506 -7.821 1.00 93.88 178 ARG A CA 1
ATOM 1401 C C . ARG A 1 178 ? 11.667 16.368 -7.885 1.00 93.88 178 ARG A C 1
ATOM 1403 O O . ARG A 1 178 ? 12.778 15.881 -7.700 1.00 93.88 178 ARG A O 1
ATOM 1410 N N . ALA A 1 179 ? 11.485 17.667 -8.112 1.00 84.69 179 ALA A N 1
ATOM 1411 C CA . ALA A 1 179 ? 12.589 18.621 -8.222 1.00 84.69 179 ALA A CA 1
ATOM 1412 C C . ALA A 1 179 ? 13.282 18.902 -6.878 1.00 84.69 179 ALA A C 1
ATOM 1414 O O . ALA A 1 179 ? 14.504 19.017 -6.821 1.00 84.69 179 ALA A O 1
ATOM 1415 N N . ALA A 1 180 ? 12.507 19.001 -5.796 1.00 79.19 180 ALA A N 1
ATOM 1416 C CA . ALA A 1 180 ? 12.986 19.433 -4.486 1.00 79.19 180 ALA A CA 1
ATOM 1417 C C . ALA A 1 180 ? 12.958 18.290 -3.458 1.00 79.19 180 ALA A C 1
ATOM 1419 O O . ALA A 1 180 ? 12.166 18.304 -2.518 1.00 79.19 180 ALA A O 1
ATOM 1420 N N . THR A 1 181 ? 13.837 17.302 -3.626 1.00 75.62 181 THR A N 1
ATOM 1421 C CA . THR A 1 181 ? 14.112 16.278 -2.604 1.00 75.62 181 THR A CA 1
ATOM 1422 C C . THR A 1 181 ? 15.432 16.582 -1.891 1.00 75.62 181 THR A C 1
ATOM 1424 O O . THR A 1 181 ? 16.327 17.220 -2.456 1.00 75.62 181 THR A O 1
ATOM 1427 N N . ARG A 1 182 ? 15.570 16.143 -0.636 1.00 72.38 182 ARG A N 1
ATOM 1428 C CA . ARG A 1 182 ? 16.828 16.220 0.122 1.00 72.38 182 ARG A CA 1
ATOM 1429 C C . ARG A 1 182 ? 17.157 14.837 0.703 1.00 72.38 182 ARG A C 1
ATOM 1431 O O . ARG A 1 182 ? 16.410 14.404 1.577 1.00 72.38 182 ARG A O 1
ATOM 1438 N N . PRO A 1 183 ? 18.242 14.173 0.250 1.00 81.38 183 PRO A N 1
ATOM 1439 C CA . PRO A 1 183 ? 19.161 14.583 -0.817 1.00 81.38 183 PRO A CA 1
ATOM 1440 C C . PRO A 1 183 ? 18.472 14.638 -2.191 1.00 81.38 183 PRO A C 1
ATOM 1442 O O . PRO A 1 183 ? 17.368 14.121 -2.382 1.00 81.38 183 PRO A O 1
ATOM 1445 N N . SER A 1 184 ? 19.107 15.313 -3.152 1.00 81.50 184 SER A N 1
ATOM 1446 C CA . SER A 1 184 ? 18.585 15.404 -4.518 1.00 81.50 184 SER A CA 1
ATOM 1447 C C . SER A 1 184 ? 18.514 14.024 -5.164 1.00 81.50 184 SER A C 1
ATOM 1449 O O . SER A 1 184 ? 19.489 13.276 -5.139 1.00 81.50 184 SER A O 1
ATOM 1451 N N . LEU A 1 185 ? 17.372 13.713 -5.774 1.00 92.38 185 LEU A N 1
ATOM 1452 C CA . LEU A 1 185 ? 17.134 12.426 -6.411 1.00 92.38 185 LEU A CA 1
ATOM 1453 C C . LEU A 1 185 ? 18.044 12.237 -7.633 1.00 92.38 185 LEU A C 1
ATOM 1455 O O . LEU A 1 185 ? 18.175 13.146 -8.462 1.00 92.38 185 LEU A O 1
ATOM 1459 N N . VAL A 1 186 ? 18.656 11.056 -7.746 1.00 92.81 186 VAL A N 1
ATOM 1460 C CA . VAL A 1 186 ? 19.496 10.659 -8.882 1.00 92.81 186 VAL A CA 1
ATOM 1461 C C . VAL A 1 186 ? 19.155 9.228 -9.277 1.00 92.81 186 VAL A C 1
ATOM 1463 O O . VAL A 1 186 ? 19.337 8.308 -8.488 1.00 92.81 186 VAL A O 1
ATOM 1466 N N . ILE A 1 187 ? 18.712 9.041 -10.518 1.00 94.81 187 ILE A N 1
ATOM 1467 C CA . ILE A 1 187 ? 18.386 7.731 -11.091 1.00 94.81 187 ILE A CA 1
ATOM 1468 C C . ILE A 1 187 ? 19.266 7.489 -12.313 1.00 94.81 187 ILE A C 1
ATOM 1470 O O . ILE A 1 187 ? 19.471 8.390 -13.129 1.00 94.81 187 ILE A O 1
ATOM 1474 N N . ARG A 1 188 ? 19.776 6.264 -12.458 1.00 93.69 188 ARG A N 1
ATOM 1475 C CA . ARG A 1 188 ? 20.459 5.817 -13.675 1.00 93.69 188 ARG A CA 1
ATOM 1476 C C . ARG A 1 188 ? 19.571 4.852 -14.443 1.00 93.69 188 ARG A C 1
ATOM 1478 O O . ARG A 1 188 ? 19.113 3.867 -13.877 1.00 93.69 188 ARG A O 1
ATOM 1485 N N . TRP A 1 189 ? 19.357 5.131 -15.722 1.00 94.75 189 TRP A N 1
ATOM 1486 C CA . TRP A 1 189 ? 18.559 4.296 -16.615 1.00 94.75 189 TRP A CA 1
ATOM 1487 C C . TRP A 1 189 ? 19.149 4.328 -18.024 1.00 94.75 189 TRP A C 1
ATOM 1489 O O . TRP A 1 189 ? 19.412 5.411 -18.542 1.00 94.75 189 TRP A O 1
ATOM 1499 N N . ASN A 1 190 ? 19.376 3.163 -18.642 1.00 91.50 190 ASN A N 1
ATOM 1500 C CA . ASN A 1 190 ? 19.969 3.042 -19.985 1.00 91.50 190 ASN A CA 1
ATOM 1501 C C . ASN A 1 190 ? 21.229 3.912 -20.189 1.00 91.50 190 ASN A C 1
ATOM 1503 O O . ASN A 1 190 ? 21.340 4.642 -21.170 1.00 91.50 190 ASN A O 1
ATOM 1507 N N . ASN A 1 191 ? 22.173 3.858 -19.242 1.00 91.00 191 ASN A N 1
ATOM 1508 C CA . ASN A 1 191 ? 23.409 4.661 -19.221 1.00 91.00 191 ASN A CA 1
ATOM 1509 C C . ASN A 1 191 ? 23.217 6.190 -19.141 1.00 91.00 191 ASN A C 1
ATOM 1511 O O . ASN A 1 191 ? 24.196 6.934 -19.185 1.00 91.00 191 ASN A O 1
ATOM 1515 N N . LEU A 1 192 ? 21.988 6.676 -18.963 1.00 95.75 192 LEU A N 1
ATOM 1516 C CA . LEU A 1 192 ? 21.682 8.080 -18.715 1.00 95.75 192 LEU A CA 1
ATOM 1517 C C . LEU A 1 192 ? 21.470 8.324 -17.221 1.00 95.75 192 LEU A C 1
ATOM 1519 O O . LEU A 1 192 ? 21.016 7.449 -16.485 1.00 95.75 192 LEU A O 1
ATOM 1523 N N . THR A 1 193 ? 21.812 9.530 -16.770 1.00 95.38 193 THR A N 1
ATOM 1524 C CA . THR A 1 193 ? 21.579 9.979 -15.393 1.00 95.38 193 THR A CA 1
ATOM 1525 C C . THR A 1 193 ? 20.477 11.027 -15.384 1.00 95.38 193 THR A C 1
ATOM 1527 O O . THR A 1 193 ? 20.624 12.088 -15.986 1.00 95.38 193 THR A O 1
ATOM 1530 N N . TYR A 1 194 ? 19.406 10.744 -14.656 1.00 96.38 194 TYR A N 1
ATOM 1531 C CA . TYR A 1 194 ? 18.271 11.630 -14.443 1.00 96.38 194 TYR A CA 1
ATOM 1532 C C . TYR A 1 194 ? 18.335 12.203 -13.033 1.00 96.38 194 TYR A C 1
ATOM 1534 O O . TYR A 1 194 ? 18.669 11.501 -12.077 1.00 96.38 194 TYR A O 1
ATOM 1542 N N . ARG A 1 195 ? 18.035 13.494 -12.902 1.00 94.88 195 ARG A N 1
ATOM 1543 C CA . ARG A 1 195 ? 18.030 14.209 -11.618 1.00 94.88 195 ARG A CA 1
ATOM 1544 C C . ARG A 1 195 ? 16.619 14.668 -11.273 1.00 94.88 195 ARG A C 1
ATOM 1546 O O . ARG A 1 195 ? 15.755 14.688 -12.149 1.00 94.88 195 ARG A O 1
ATOM 1553 N N . GLY A 1 196 ? 16.394 15.069 -10.024 1.00 94.19 196 GLY A N 1
ATOM 1554 C CA . GLY A 1 196 ? 15.130 15.687 -9.612 1.00 94.19 196 GLY A CA 1
ATOM 1555 C C . GLY A 1 196 ? 14.629 16.734 -10.620 1.00 94.19 196 GLY A C 1
ATOM 1556 O O . GLY A 1 196 ? 15.408 17.551 -11.108 1.00 94.19 196 GLY A O 1
ATOM 1557 N N . GLY A 1 197 ? 13.341 16.671 -10.967 1.00 94.12 197 GLY A N 1
ATOM 1558 C CA . GLY A 1 197 ? 12.702 17.501 -11.995 1.00 94.12 197 GLY A CA 1
ATOM 1559 C C . GLY A 1 197 ? 12.743 16.916 -13.412 1.00 94.12 197 GLY A C 1
ATOM 1560 O O . GLY A 1 197 ? 12.100 17.459 -14.307 1.00 94.12 197 GLY A O 1
ATOM 1561 N N . SER A 1 198 ? 13.475 15.821 -13.637 1.00 96.19 198 SER A N 1
ATOM 1562 C CA . SER A 1 198 ? 13.512 15.138 -14.937 1.00 96.19 198 SER A CA 1
ATOM 1563 C C . SER A 1 198 ? 12.307 14.218 -15.133 1.00 96.19 198 SER A C 1
ATOM 1565 O O . SER A 1 198 ? 11.755 13.691 -14.168 1.00 96.19 198 SER A O 1
ATOM 1567 N N . ASN A 1 199 ? 11.977 13.944 -16.394 1.00 97.62 199 ASN A N 1
ATOM 1568 C CA . ASN A 1 199 ? 11.036 12.896 -16.776 1.00 97.62 199 ASN A CA 1
ATOM 1569 C C . ASN A 1 199 ? 11.778 11.749 -17.477 1.00 97.62 199 ASN A C 1
ATOM 1571 O O . ASN A 1 199 ? 12.687 11.993 -18.275 1.00 97.62 199 ASN A O 1
ATOM 1575 N N . ILE A 1 200 ? 11.368 10.511 -17.203 1.00 98.06 200 ILE A N 1
ATOM 1576 C CA . ILE A 1 200 ? 11.821 9.302 -17.902 1.00 98.06 200 ILE A CA 1
ATOM 1577 C C . ILE A 1 200 ? 10.604 8.673 -18.577 1.00 98.06 200 ILE A C 1
ATOM 1579 O O . ILE A 1 200 ? 9.606 8.408 -17.908 1.00 98.06 200 ILE A O 1
ATOM 1583 N N . THR A 1 201 ? 10.683 8.438 -19.886 1.00 98.31 201 THR A N 1
ATOM 1584 C CA . THR A 1 201 ? 9.583 7.856 -20.666 1.00 98.31 201 THR A CA 1
ATOM 1585 C C . THR A 1 201 ? 9.877 6.405 -21.023 1.00 98.31 201 THR A C 1
ATOM 1587 O O . THR A 1 201 ? 10.965 6.082 -21.502 1.00 98.31 201 THR A O 1
ATOM 1590 N N . PHE A 1 202 ? 8.880 5.546 -20.841 1.00 98.38 202 PHE A N 1
ATOM 1591 C CA . PHE A 1 202 ? 8.912 4.124 -21.157 1.00 98.38 202 PHE A CA 1
ATOM 1592 C C . PHE A 1 202 ? 7.768 3.800 -22.114 1.00 98.38 202 PHE A C 1
ATOM 1594 O O . PHE A 1 202 ? 6.658 4.292 -21.934 1.00 98.38 202 PHE A O 1
ATOM 1601 N N . ASN A 1 203 ? 8.031 2.956 -23.108 1.00 98.19 203 ASN A N 1
ATOM 1602 C CA . ASN A 1 203 ? 6.994 2.340 -23.933 1.00 98.19 203 ASN A CA 1
ATOM 1603 C C . ASN A 1 203 ? 6.979 0.856 -23.602 1.00 98.19 203 ASN A C 1
ATOM 1605 O O . ASN A 1 203 ? 7.996 0.182 -23.812 1.00 98.19 203 ASN A O 1
ATOM 1609 N N . LEU A 1 204 ? 5.865 0.402 -23.039 1.00 97.69 204 LEU A N 1
ATOM 1610 C CA . LEU A 1 204 ? 5.702 -0.938 -22.506 1.00 97.69 204 LEU A CA 1
ATOM 1611 C C . LEU A 1 204 ? 4.691 -1.744 -23.316 1.00 97.69 204 LEU A C 1
ATOM 1613 O O . LEU A 1 204 ? 3.619 -1.254 -23.683 1.00 97.69 204 LEU A O 1
ATOM 1617 N N . ASP A 1 205 ? 5.031 -3.002 -23.540 1.00 96.44 205 ASP A N 1
ATOM 1618 C CA . ASP A 1 205 ? 4.099 -4.039 -23.937 1.00 96.44 205 ASP A CA 1
ATOM 1619 C C . ASP A 1 205 ? 3.377 -4.636 -22.725 1.00 96.44 205 ASP A C 1
ATOM 1621 O O . ASP A 1 205 ? 3.747 -4.421 -21.568 1.00 96.44 205 ASP A O 1
ATOM 1625 N N . ARG A 1 206 ? 2.309 -5.391 -22.990 1.00 93.31 206 ARG A N 1
ATOM 1626 C CA . ARG A 1 206 ? 1.564 -6.107 -21.955 1.00 93.31 206 ARG A CA 1
ATOM 1627 C C . ARG A 1 206 ? 2.510 -6.994 -21.133 1.00 93.31 206 ARG A C 1
ATOM 1629 O O . ARG A 1 206 ? 3.353 -7.693 -21.691 1.00 93.31 206 ARG A O 1
ATOM 1636 N N . ASP A 1 207 ? 2.312 -6.977 -19.818 1.00 92.62 207 ASP A N 1
ATOM 1637 C CA . ASP A 1 207 ? 3.052 -7.729 -18.799 1.00 92.62 207 ASP A CA 1
ATOM 1638 C C . ASP A 1 207 ? 4.534 -7.328 -18.638 1.00 92.62 207 ASP A C 1
ATOM 1640 O O . ASP A 1 207 ? 5.248 -7.920 -17.819 1.00 92.62 207 ASP A O 1
ATOM 1644 N N . GLU A 1 208 ? 5.001 -6.299 -19.358 1.00 96.25 208 GLU A N 1
ATOM 1645 C CA . GLU A 1 208 ? 6.299 -5.691 -19.078 1.00 96.25 208 GLU A CA 1
ATOM 1646 C C . GLU A 1 208 ? 6.278 -4.902 -17.776 1.00 96.25 208 GLU A C 1
ATOM 1648 O O . GLU A 1 208 ? 5.320 -4.200 -17.435 1.00 96.25 208 GLU A O 1
ATOM 1653 N N . THR A 1 209 ? 7.401 -4.991 -17.080 1.00 97.50 209 THR A N 1
ATOM 1654 C CA . THR A 1 209 ? 7.656 -4.394 -15.779 1.00 97.50 209 THR A CA 1
ATOM 1655 C C . THR A 1 209 ? 8.909 -3.539 -15.820 1.00 97.50 209 THR A C 1
ATOM 1657 O O . THR A 1 209 ? 9.898 -3.912 -16.455 1.00 97.50 209 THR A O 1
ATOM 1660 N N . VAL A 1 210 ? 8.899 -2.437 -15.079 1.00 98.38 210 VAL A N 1
ATOM 1661 C CA . VAL A 1 210 ? 10.085 -1.616 -14.811 1.00 98.38 210 VAL A CA 1
ATOM 1662 C C . VAL A 1 210 ? 10.210 -1.418 -13.310 1.00 98.38 210 VAL A C 1
ATOM 1664 O O . VAL A 1 210 ? 9.223 -1.058 -12.674 1.00 98.38 210 VAL A O 1
ATOM 1667 N N . GLN A 1 211 ? 11.411 -1.608 -12.765 1.00 98.31 211 GLN A N 1
ATOM 1668 C CA . GLN A 1 211 ? 11.773 -1.232 -11.397 1.00 98.31 211 GLN A CA 1
ATOM 1669 C C . GLN A 1 211 ? 12.830 -0.130 -11.422 1.00 98.31 211 GLN A C 1
ATOM 1671 O O . GLN A 1 211 ? 13.784 -0.195 -12.197 1.00 98.31 211 GLN A O 1
ATOM 1676 N N . ILE A 1 212 ? 12.676 0.860 -10.545 1.00 98.00 212 ILE A N 1
ATOM 1677 C CA . ILE A 1 212 ? 13.647 1.925 -10.302 1.00 98.00 212 ILE A CA 1
ATOM 1678 C C . ILE A 1 212 ? 13.960 1.961 -8.806 1.00 98.00 212 ILE A C 1
ATOM 1680 O O . ILE A 1 212 ? 13.053 2.109 -7.986 1.00 98.00 212 ILE A O 1
ATOM 1684 N N . LYS A 1 213 ? 15.249 1.895 -8.463 1.00 95.69 213 LYS A N 1
ATOM 1685 C CA . LYS A 1 213 ? 15.753 2.053 -7.091 1.00 95.69 213 LYS A CA 1
ATOM 1686 C C . LYS A 1 213 ? 16.564 3.337 -6.944 1.00 95.69 213 LYS A C 1
ATOM 1688 O O . LYS A 1 213 ? 17.188 3.801 -7.905 1.00 95.69 213 LYS A O 1
ATOM 1693 N N . SER A 1 214 ? 16.568 3.912 -5.745 1.00 94.50 214 SER A N 1
ATOM 1694 C CA . SER A 1 214 ? 17.268 5.164 -5.451 1.00 94.50 214 SER A CA 1
ATOM 1695 C C . SER A 1 214 ? 17.709 5.263 -3.987 1.00 94.50 214 SER A C 1
ATOM 1697 O O . SER A 1 214 ? 16.960 4.908 -3.081 1.00 94.50 214 SER A O 1
ATOM 1699 N N . ASN A 1 215 ? 18.883 5.861 -3.758 1.00 93.12 215 ASN A N 1
ATOM 1700 C CA . ASN A 1 215 ? 19.381 6.261 -2.426 1.00 93.12 215 ASN A CA 1
ATOM 1701 C C . ASN A 1 215 ? 18.841 7.650 -2.012 1.00 93.12 215 ASN A C 1
ATOM 1703 O O . ASN A 1 215 ? 19.558 8.516 -1.511 1.00 93.12 215 ASN A O 1
ATOM 1707 N N . GLY A 1 216 ? 17.613 7.953 -2.407 1.00 93.69 216 GLY A N 1
ATOM 1708 C CA . GLY A 1 216 ? 16.969 9.239 -2.174 1.00 93.69 216 GLY A CA 1
ATOM 1709 C C . GLY A 1 216 ? 15.465 9.047 -2.185 1.00 93.69 216 GLY A C 1
ATOM 1710 O O . GLY A 1 216 ? 14.996 8.083 -2.783 1.00 93.69 216 GLY A O 1
ATOM 1711 N N . ASP A 1 217 ? 14.718 9.948 -1.545 1.00 95.50 217 ASP A N 1
ATOM 1712 C CA . ASP A 1 217 ? 13.271 9.787 -1.362 1.00 95.50 217 ASP A CA 1
ATOM 1713 C C . ASP A 1 217 ? 12.513 9.826 -2.700 1.00 95.50 217 ASP A C 1
ATOM 1715 O O . ASP A 1 217 ? 12.364 10.889 -3.310 1.00 95.50 217 ASP A O 1
ATOM 1719 N N . LEU A 1 218 ? 12.003 8.672 -3.144 1.00 97.56 218 LEU A N 1
ATOM 1720 C CA . LEU A 1 218 ? 11.112 8.588 -4.301 1.00 97.56 218 LEU A CA 1
ATOM 1721 C C . LEU A 1 218 ? 9.700 9.107 -3.999 1.00 97.56 218 LEU A C 1
ATOM 1723 O O . LEU A 1 218 ? 8.949 9.350 -4.944 1.00 97.56 218 LEU A O 1
ATOM 1727 N N . THR A 1 219 ? 9.328 9.330 -2.730 1.00 97.75 219 THR A N 1
ATOM 1728 C CA . THR A 1 219 ? 7.968 9.741 -2.353 1.00 97.75 219 THR A CA 1
ATOM 1729 C C . THR A 1 219 ? 7.508 10.971 -3.126 1.00 97.75 219 THR A C 1
ATOM 1731 O O . THR A 1 219 ? 8.150 12.025 -3.112 1.00 97.75 219 THR A O 1
ATOM 1734 N N . GLY A 1 220 ? 6.336 10.845 -3.742 1.00 97.62 220 GLY A N 1
ATOM 1735 C CA . GLY A 1 220 ? 5.686 11.884 -4.520 1.00 97.62 220 GLY A CA 1
ATOM 1736 C C . GLY A 1 220 ? 6.226 12.035 -5.943 1.00 97.62 220 GLY A C 1
ATOM 1737 O O . GLY A 1 220 ? 5.787 12.939 -6.652 1.00 97.62 220 GLY A O 1
ATOM 1738 N N . CYS A 1 221 ? 7.156 11.181 -6.391 1.00 98.25 221 CYS A N 1
ATOM 1739 C CA . CYS A 1 221 ? 7.410 11.030 -7.823 1.00 98.25 221 CYS A CA 1
ATOM 1740 C C . CYS A 1 221 ? 6.132 10.533 -8.509 1.00 98.25 221 CYS A C 1
ATOM 1742 O O . CYS A 1 221 ? 5.423 9.673 -7.980 1.00 98.25 221 CYS A O 1
ATOM 1744 N N . GLY A 1 222 ? 5.824 11.114 -9.665 1.00 98.44 222 GLY A N 1
ATOM 1745 C CA . GLY A 1 222 ? 4.619 10.797 -10.421 1.00 98.44 222 GLY A CA 1
ATOM 1746 C C . GLY A 1 222 ? 4.862 9.655 -11.398 1.00 98.44 222 GLY A C 1
ATOM 1747 O O . GLY A 1 222 ? 5.859 9.673 -12.114 1.00 98.44 222 GLY A O 1
ATOM 1748 N N . VAL A 1 223 ? 3.942 8.696 -11.462 1.00 98.88 223 VAL A N 1
ATOM 1749 C CA . VAL A 1 223 ? 3.883 7.683 -12.523 1.00 98.88 223 VAL A CA 1
ATOM 1750 C C . VAL A 1 223 ? 2.601 7.933 -13.306 1.00 98.88 223 VAL A C 1
ATOM 1752 O O . VAL A 1 223 ? 1.499 7.684 -12.808 1.00 98.88 223 VAL A O 1
ATOM 1755 N N . PHE A 1 224 ? 2.756 8.486 -14.507 1.00 98.81 224 PHE A N 1
ATOM 1756 C CA . PHE A 1 224 ? 1.653 8.861 -15.389 1.00 98.81 224 PHE A CA 1
ATOM 1757 C C . PHE A 1 224 ? 1.645 7.978 -16.629 1.00 98.81 224 PHE A C 1
ATOM 1759 O O . PHE A 1 224 ? 2.708 7.714 -17.184 1.00 98.81 224 PHE A O 1
ATOM 1766 N N . SER A 1 225 ? 0.478 7.554 -17.093 1.00 98.81 225 SER A N 1
ATOM 1767 C CA . SER A 1 225 ? 0.359 6.713 -18.285 1.00 98.81 225 SER A CA 1
ATOM 1768 C C . SER A 1 225 ? -0.817 7.112 -19.171 1.00 98.81 225 SER A C 1
ATOM 1770 O O . SER A 1 225 ? -1.703 7.860 -18.765 1.00 98.81 225 SER A O 1
ATOM 1772 N N . ASP A 1 226 ? -0.820 6.638 -20.413 1.00 98.75 226 ASP A N 1
ATOM 1773 C CA . ASP A 1 226 ? -1.946 6.794 -21.341 1.00 98.75 226 ASP A CA 1
ATOM 1774 C C . ASP A 1 226 ? -3.008 5.687 -21.193 1.00 98.75 226 ASP A C 1
ATOM 1776 O O . ASP A 1 226 ? -4.154 5.872 -21.602 1.00 98.75 226 ASP A O 1
ATOM 1780 N N . LYS A 1 227 ? -2.644 4.561 -20.566 1.00 98.69 227 LYS A N 1
ATOM 1781 C CA . LYS A 1 227 ? -3.512 3.413 -20.256 1.00 98.69 227 LYS A CA 1
ATOM 1782 C C . LYS A 1 227 ? -3.350 2.959 -18.803 1.00 98.69 227 LYS A C 1
ATOM 1784 O O . LYS A 1 227 ? -2.304 3.242 -18.208 1.00 98.69 227 LYS A O 1
ATOM 1789 N N . PRO A 1 228 ? -4.350 2.266 -18.220 1.00 98.31 228 PRO A N 1
ATOM 1790 C CA . PRO A 1 228 ? -4.272 1.773 -16.850 1.00 98.31 228 PRO A CA 1
ATOM 1791 C C . PRO A 1 228 ? -3.001 0.963 -16.576 1.00 98.31 228 PRO A C 1
ATOM 1793 O O . PRO A 1 228 ? -2.568 0.168 -17.410 1.00 98.31 228 PRO A O 1
ATOM 1796 N N . ILE A 1 229 ? -2.400 1.156 -15.404 1.00 98.56 229 ILE A N 1
ATOM 1797 C CA . ILE A 1 229 ? -1.149 0.497 -15.019 1.00 98.56 229 ILE A CA 1
ATOM 1798 C C . ILE A 1 229 ? -1.161 0.124 -13.534 1.00 98.56 229 ILE A C 1
ATOM 1800 O O . ILE A 1 229 ? -1.767 0.817 -12.720 1.00 98.56 229 ILE A O 1
ATOM 1804 N N . ALA A 1 230 ? -0.495 -0.973 -13.170 1.00 98.44 230 ALA A N 1
ATOM 1805 C CA . ALA A 1 230 ? -0.280 -1.335 -11.772 1.00 98.44 230 ALA A CA 1
ATOM 1806 C C . ALA A 1 230 ? 1.033 -0.711 -11.279 1.00 98.44 230 ALA A C 1
ATOM 1808 O O . ALA A 1 230 ? 2.081 -0.986 -11.859 1.00 98.44 230 ALA A O 1
ATOM 1809 N N . VAL A 1 231 ? 0.983 0.121 -10.232 1.00 98.81 231 VAL A N 1
ATOM 1810 C CA . VAL A 1 231 ? 2.150 0.815 -9.654 1.00 98.81 231 VAL A CA 1
ATOM 1811 C C . VAL A 1 231 ? 2.390 0.328 -8.233 1.00 98.81 231 VAL A C 1
ATOM 1813 O O . VAL A 1 231 ? 1.447 0.192 -7.465 1.00 98.81 231 VAL A O 1
ATOM 1816 N N . PHE A 1 232 ? 3.647 0.105 -7.875 1.00 98.81 232 PHE A N 1
ATOM 1817 C CA . PHE A 1 232 ? 4.082 -0.377 -6.569 1.00 98.81 232 PHE A CA 1
ATOM 1818 C C . PHE A 1 232 ? 5.201 0.520 -6.054 1.00 98.81 232 PHE A C 1
ATOM 1820 O O . PHE A 1 232 ? 6.006 1.022 -6.844 1.00 98.81 232 PHE A O 1
ATOM 1827 N N . SER A 1 233 ? 5.275 0.731 -4.744 1.00 98.69 233 SER A N 1
ATOM 1828 C CA . SER A 1 233 ? 6.410 1.434 -4.145 1.00 98.69 233 SER A CA 1
ATOM 1829 C C . SER A 1 233 ? 6.662 1.046 -2.698 1.00 98.69 233 SER A C 1
ATOM 1831 O O . SER A 1 233 ? 5.800 0.474 -2.035 1.00 98.69 233 SER A O 1
ATOM 1833 N N . GLY A 1 234 ? 7.863 1.364 -2.225 1.00 98.31 234 GLY A N 1
ATOM 1834 C CA . GLY A 1 234 ? 8.283 1.122 -0.853 1.00 98.31 234 GLY A CA 1
ATOM 1835 C C . GLY A 1 234 ? 9.802 1.155 -0.717 1.00 98.31 234 GLY A C 1
ATOM 1836 O O . GLY A 1 234 ? 10.459 2.040 -1.276 1.00 98.31 234 GLY A O 1
ATOM 1837 N N . ASN A 1 235 ? 10.362 0.203 0.023 1.00 97.50 235 ASN A N 1
ATOM 1838 C CA . ASN A 1 235 ? 11.786 0.127 0.349 1.00 97.50 235 ASN A CA 1
ATOM 1839 C C . ASN A 1 235 ? 12.268 -1.315 0.205 1.00 97.50 235 ASN A C 1
ATOM 1841 O O . ASN A 1 235 ? 11.540 -2.238 0.558 1.00 97.50 235 ASN A O 1
ATOM 1845 N N . ASP A 1 236 ? 13.480 -1.515 -0.305 1.00 94.94 236 ASP A N 1
ATOM 1846 C CA . ASP A 1 236 ? 14.052 -2.863 -0.453 1.00 94.94 236 ASP A CA 1
ATOM 1847 C C . ASP A 1 236 ? 14.461 -3.470 0.892 1.00 94.94 236 ASP A C 1
ATOM 1849 O O . ASP A 1 236 ? 14.339 -4.678 1.084 1.00 94.94 236 ASP A O 1
ATOM 1853 N N . LEU A 1 237 ? 14.907 -2.626 1.825 1.00 93.56 237 LEU A N 1
ATOM 1854 C CA . LEU A 1 237 ? 15.155 -2.957 3.220 1.00 93.56 237 LEU A CA 1
ATOM 1855 C C . LEU A 1 237 ? 15.300 -1.670 4.054 1.00 93.56 237 LEU A C 1
ATOM 1857 O O . LEU A 1 237 ? 16.105 -0.791 3.728 1.00 93.56 237 LEU A O 1
ATOM 1861 N N . THR A 1 238 ? 14.557 -1.541 5.155 1.00 93.69 238 THR A N 1
ATOM 1862 C CA . THR A 1 238 ? 14.633 -0.364 6.035 1.00 93.69 238 THR A CA 1
ATOM 1863 C C . THR A 1 238 ? 14.257 -0.658 7.486 1.00 93.69 238 THR A C 1
ATOM 1865 O O . THR A 1 238 ? 13.591 -1.644 7.777 1.00 93.69 238 THR A O 1
ATOM 1868 N N . LYS A 1 239 ? 14.662 0.224 8.405 1.00 92.19 239 LYS A N 1
ATOM 1869 C CA . LYS A 1 239 ? 14.147 0.324 9.777 1.00 92.19 239 LYS A CA 1
ATOM 1870 C C . LYS A 1 239 ? 13.449 1.670 9.973 1.00 92.19 239 LYS A C 1
ATOM 1872 O O . LYS A 1 239 ? 13.789 2.646 9.305 1.00 92.19 239 LYS A O 1
ATOM 1877 N N . VAL A 1 240 ? 12.468 1.728 10.868 1.00 92.38 240 VAL A N 1
ATOM 1878 C CA . VAL A 1 240 ? 11.596 2.899 11.060 1.00 92.38 240 VAL A CA 1
ATOM 1879 C C . VAL A 1 240 ? 11.552 3.275 12.538 1.00 92.38 240 VAL A C 1
ATOM 1881 O O . VAL A 1 240 ? 11.036 2.509 13.343 1.00 92.38 240 VAL A O 1
ATOM 1884 N N . ALA A 1 241 ? 12.074 4.448 12.903 1.00 87.81 241 ALA A N 1
ATOM 1885 C CA . ALA A 1 241 ? 12.062 4.958 14.280 1.00 87.81 241 ALA A CA 1
ATOM 1886 C C . ALA A 1 241 ? 12.150 6.500 14.309 1.00 87.81 241 ALA A C 1
ATOM 1888 O O . ALA A 1 241 ? 12.800 7.090 13.446 1.00 87.81 241 ALA A O 1
ATOM 1889 N N . GLU A 1 242 ? 11.506 7.154 15.289 1.00 75.12 242 GLU A N 1
ATOM 1890 C CA . GLU A 1 242 ? 11.489 8.627 15.418 1.00 75.12 242 GLU A CA 1
ATOM 1891 C C . GLU A 1 242 ? 12.812 9.192 15.963 1.00 75.12 242 GLU A C 1
ATOM 1893 O O . GLU A 1 242 ? 13.316 10.197 15.457 1.00 75.12 242 GLU A O 1
ATOM 1898 N N . LYS A 1 243 ? 13.374 8.554 17.001 1.00 58.69 243 LYS A N 1
ATOM 1899 C CA . LYS A 1 243 ? 14.579 9.003 17.712 1.00 58.69 243 LYS A CA 1
ATOM 1900 C C . LYS A 1 243 ? 15.602 7.882 17.806 1.00 58.69 243 LYS A C 1
ATOM 1902 O O . LYS A 1 243 ? 15.453 6.930 18.565 1.00 58.69 243 LYS A O 1
ATOM 1907 N N . VAL A 1 244 ? 16.654 8.037 17.019 1.00 49.41 244 VAL A N 1
ATOM 1908 C CA . VAL A 1 244 ? 17.880 7.254 17.101 1.00 49.41 244 VAL A CA 1
ATOM 1909 C C . VAL A 1 244 ? 18.741 7.876 18.197 1.00 49.41 244 VAL A C 1
ATOM 1911 O O . VAL A 1 244 ? 19.511 8.797 17.939 1.00 49.41 244 VAL A O 1
ATOM 1914 N N . ASP A 1 245 ? 18.602 7.410 19.436 1.00 43.66 245 ASP A N 1
ATOM 1915 C CA . ASP A 1 245 ? 19.714 7.548 20.374 1.00 43.66 245 ASP A CA 1
ATOM 1916 C C . ASP A 1 245 ? 20.773 6.512 19.968 1.00 43.66 245 ASP A C 1
ATOM 1918 O O . ASP A 1 245 ? 20.505 5.312 19.881 1.00 43.66 245 ASP A O 1
ATOM 1922 N N . ILE A 1 246 ? 21.971 7.023 19.676 1.00 45.78 246 ILE A N 1
ATOM 1923 C CA . ILE A 1 246 ? 23.113 6.448 18.930 1.00 45.78 246 ILE A CA 1
ATOM 1924 C C . ILE A 1 246 ? 23.647 5.098 19.473 1.00 45.78 246 ILE A C 1
ATOM 1926 O O . ILE A 1 246 ? 24.584 4.528 18.929 1.00 45.78 246 ILE A O 1
ATOM 1930 N N . ILE A 1 247 ? 23.060 4.536 20.529 1.00 46.41 247 ILE A N 1
ATOM 1931 C CA . ILE A 1 247 ? 23.651 3.420 21.280 1.00 46.41 247 ILE A CA 1
ATOM 1932 C C . ILE A 1 247 ? 23.052 2.046 20.923 1.00 46.41 247 ILE A C 1
ATOM 1934 O O . ILE A 1 247 ? 23.662 1.040 21.259 1.00 46.41 247 ILE A O 1
ATOM 1938 N N . ASN A 1 248 ? 21.903 1.963 20.233 1.00 54.44 248 ASN A N 1
ATOM 1939 C CA . ASN A 1 248 ? 21.228 0.674 19.959 1.00 54.44 248 ASN A CA 1
ATOM 1940 C C . ASN A 1 248 ? 20.609 0.545 18.549 1.00 54.44 248 ASN A C 1
ATOM 1942 O O . ASN A 1 248 ? 19.798 -0.351 18.308 1.00 54.44 248 ASN A O 1
ATOM 1946 N N . GLU A 1 249 ? 20.963 1.431 17.615 1.00 58.38 249 GLU A N 1
ATOM 1947 C CA . GLU A 1 249 ? 20.344 1.506 16.282 1.00 58.38 249 GLU A CA 1
ATOM 1948 C C . GLU A 1 249 ? 20.619 0.278 15.394 1.00 58.38 249 GLU A C 1
ATOM 1950 O O . GLU A 1 249 ? 19.819 -0.036 14.510 1.00 58.38 249 GLU A O 1
ATOM 1955 N N . ASP A 1 250 ? 21.737 -0.411 15.628 1.00 63.06 250 ASP A N 1
ATOM 1956 C CA . ASP A 1 250 ? 22.149 -1.609 14.883 1.00 63.06 250 ASP A CA 1
ATOM 1957 C C . ASP A 1 250 ? 21.326 -2.851 15.251 1.00 63.06 250 ASP A C 1
ATOM 1959 O O . ASP A 1 250 ? 21.311 -3.828 14.507 1.00 63.06 250 ASP A O 1
ATOM 1963 N N . ASN A 1 251 ? 20.608 -2.806 16.377 1.00 74.69 251 ASN A N 1
ATOM 1964 C CA . ASN A 1 251 ? 19.819 -3.933 16.875 1.00 74.69 251 ASN A CA 1
ATOM 1965 C C . ASN A 1 251 ? 18.341 -3.855 16.473 1.00 74.69 251 ASN A C 1
ATOM 1967 O O . ASN A 1 251 ? 17.583 -4.779 16.772 1.00 74.69 251 ASN A O 1
ATOM 1971 N N . LEU A 1 252 ? 17.905 -2.758 15.843 1.00 84.88 252 LEU A N 1
ATOM 1972 C CA . LEU A 1 252 ? 16.543 -2.666 15.331 1.00 84.88 252 LEU A CA 1
ATOM 1973 C C . LEU A 1 252 ? 16.371 -3.579 14.128 1.00 84.88 252 LEU A C 1
ATOM 1975 O O . LEU A 1 252 ? 17.211 -3.644 13.232 1.00 84.88 252 LEU A O 1
ATOM 1979 N N . THR A 1 253 ? 15.219 -4.226 14.085 1.00 88.19 253 THR A N 1
ATOM 1980 C CA . THR A 1 253 ? 14.860 -5.103 12.993 1.00 88.19 253 THR A CA 1
ATOM 1981 C C . THR A 1 253 ? 14.572 -4.310 11.715 1.00 88.19 253 THR A C 1
ATOM 1983 O O . THR A 1 253 ? 13.777 -3.360 11.716 1.00 88.19 253 THR A O 1
ATOM 1986 N N . LEU A 1 254 ? 15.213 -4.719 10.617 1.00 91.06 254 LEU A N 1
ATOM 1987 C CA . LEU A 1 254 ? 14.936 -4.213 9.277 1.00 91.06 254 LEU A CA 1
ATOM 1988 C C . LEU A 1 254 ? 13.861 -5.060 8.599 1.00 91.06 254 LEU A C 1
ATOM 1990 O O . LEU A 1 254 ? 13.740 -6.251 8.871 1.00 91.06 254 LEU A O 1
ATOM 1994 N N . ASN A 1 255 ? 13.124 -4.447 7.681 1.00 93.25 255 ASN A N 1
ATOM 1995 C CA . ASN A 1 255 ? 12.158 -5.136 6.846 1.00 93.25 255 ASN A CA 1
ATOM 1996 C C . ASN A 1 255 ? 12.009 -4.433 5.494 1.00 93.25 255 ASN A C 1
ATOM 1998 O O . ASN A 1 255 ? 12.278 -3.236 5.356 1.00 93.25 255 ASN A O 1
ATOM 2002 N N . TYR A 1 256 ? 11.601 -5.198 4.497 1.00 95.06 256 TYR A N 1
ATOM 2003 C CA . TYR A 1 256 ? 11.077 -4.716 3.229 1.00 95.06 256 TYR A CA 1
ATOM 2004 C C . TYR A 1 256 ? 9.750 -3.997 3.459 1.00 95.06 256 TYR A C 1
ATOM 2006 O O . TYR A 1 256 ? 9.037 -4.317 4.402 1.00 95.06 256 TYR A O 1
ATOM 2014 N N . LEU A 1 257 ? 9.439 -3.015 2.613 1.00 97.94 257 LEU A N 1
ATOM 2015 C CA . LEU A 1 257 ? 8.142 -2.340 2.610 1.00 97.94 257 LEU A CA 1
ATOM 2016 C C . LEU A 1 257 ? 7.609 -2.327 1.184 1.00 97.94 257 LEU A C 1
ATOM 2018 O O . LEU A 1 257 ? 8.346 -1.973 0.257 1.00 97.94 257 LEU A O 1
ATOM 2022 N N . VAL A 1 258 ? 6.328 -2.635 1.006 1.00 98.25 258 VAL A N 1
ATOM 2023 C CA . VAL A 1 258 ? 5.672 -2.564 -0.302 1.00 98.25 258 VAL A CA 1
ATOM 2024 C C . VAL A 1 258 ? 4.204 -2.247 -0.160 1.00 98.25 258 VAL A C 1
ATOM 2026 O O . VAL A 1 258 ? 3.525 -2.788 0.696 1.00 98.25 258 VAL A O 1
ATOM 2029 N N . GLU A 1 259 ? 3.703 -1.430 -1.075 1.00 98.44 259 GLU A N 1
ATOM 2030 C CA . GLU A 1 259 ? 2.276 -1.330 -1.334 1.00 98.44 259 GLU A CA 1
ATOM 2031 C C . GLU A 1 259 ? 2.000 -1.192 -2.828 1.00 98.44 259 GLU A C 1
ATOM 2033 O O . GLU A 1 259 ? 2.807 -0.615 -3.569 1.00 98.44 259 GLU A O 1
ATOM 2038 N N . GLN A 1 260 ? 0.835 -1.676 -3.271 1.00 98.44 260 GLN A N 1
ATOM 2039 C CA . GLN A 1 260 ? 0.297 -1.286 -4.572 1.00 98.44 260 GLN A CA 1
ATOM 2040 C C . GLN A 1 260 ? -0.377 0.080 -4.439 1.00 98.44 260 GLN A C 1
ATOM 2042 O O . GLN A 1 260 ? -1.312 0.268 -3.663 1.00 98.44 260 GLN A O 1
ATOM 2047 N N . ILE A 1 261 ? 0.091 1.046 -5.217 1.00 98.56 261 ILE A N 1
ATOM 2048 C CA . ILE A 1 261 ? -0.355 2.431 -5.137 1.00 98.56 261 ILE A CA 1
ATOM 2049 C C . ILE A 1 261 ? -1.657 2.595 -5.921 1.00 98.56 261 ILE A C 1
ATOM 2051 O O . ILE A 1 261 ? -1.659 2.375 -7.135 1.00 98.56 261 ILE A O 1
ATOM 2055 N N . PRO A 1 262 ? -2.761 3.008 -5.271 1.00 97.81 262 PRO A N 1
ATOM 2056 C CA . PRO A 1 262 ? -4.004 3.274 -5.971 1.00 97.81 262 PRO A CA 1
ATOM 2057 C C . PRO A 1 262 ? -3.916 4.570 -6.782 1.00 97.81 262 PRO A C 1
ATOM 2059 O O . PRO A 1 262 ? -3.250 5.535 -6.386 1.00 97.81 262 PRO A O 1
ATOM 2062 N N . ASP A 1 263 ? -4.639 4.609 -7.900 1.00 97.75 263 ASP A N 1
ATOM 2063 C CA . ASP A 1 263 ? -4.810 5.821 -8.701 1.00 97.75 263 ASP A CA 1
ATOM 2064 C C . ASP A 1 263 ? -5.419 6.953 -7.861 1.00 97.75 263 ASP A C 1
ATOM 2066 O O . ASP A 1 263 ? -6.233 6.711 -6.964 1.00 97.75 263 ASP A O 1
ATOM 2070 N N . VAL A 1 264 ? -5.053 8.198 -8.178 1.00 98.19 264 VAL A N 1
ATOM 2071 C CA . VAL A 1 264 ? -5.528 9.407 -7.481 1.00 98.19 264 VAL A CA 1
ATOM 2072 C C . VAL A 1 264 ? -7.062 9.478 -7.373 1.00 98.19 264 VAL A C 1
ATOM 2074 O O . VAL A 1 264 ? -7.576 10.045 -6.412 1.00 98.19 264 VAL A O 1
ATOM 2077 N N . SER A 1 265 ? -7.815 8.876 -8.298 1.00 96.06 265 SER A N 1
ATOM 2078 C CA . SER A 1 265 ? -9.285 8.784 -8.235 1.00 96.06 265 SER A CA 1
ATOM 2079 C C . SER A 1 265 ? -9.833 7.979 -7.047 1.00 96.06 265 SER A C 1
ATOM 2081 O O . SER A 1 265 ? -10.997 8.151 -6.675 1.00 96.06 265 SER A O 1
ATOM 2083 N N . HIS A 1 266 ? -9.015 7.130 -6.422 1.00 96.00 266 HIS A N 1
ATOM 2084 C CA . HIS A 1 266 ? -9.390 6.358 -5.237 1.00 96.00 266 HIS A CA 1
ATOM 2085 C C . HIS A 1 266 ? -8.935 7.006 -3.923 1.00 96.00 266 HIS A C 1
ATOM 2087 O O . HIS A 1 266 ? -9.224 6.482 -2.847 1.00 96.00 266 HIS A O 1
ATOM 2093 N N . TRP A 1 267 ? -8.231 8.137 -3.990 1.00 98.00 267 TRP A N 1
ATOM 2094 C CA . TRP A 1 267 ? -7.795 8.872 -2.808 1.00 98.00 267 TRP A CA 1
ATOM 2095 C C . TRP A 1 267 ? -8.987 9.580 -2.147 1.00 98.00 267 TRP A C 1
ATOM 2097 O O . TRP A 1 267 ? -10.036 9.782 -2.761 1.00 98.00 267 TRP A O 1
ATOM 2107 N N . GLY A 1 268 ? -8.831 9.972 -0.884 1.00 98.19 268 GLY A N 1
ATOM 2108 C CA . GLY A 1 268 ? -9.903 10.590 -0.099 1.00 98.19 268 GLY A CA 1
ATOM 2109 C C . GLY A 1 268 ? -9.401 11.719 0.785 1.00 98.19 268 GLY A C 1
ATOM 2110 O O . GLY A 1 268 ? -8.245 12.133 0.682 1.00 98.19 268 GLY A O 1
ATOM 2111 N N . THR A 1 269 ? -10.284 12.246 1.627 1.00 98.44 269 THR A N 1
ATOM 2112 C CA . THR A 1 269 ? -10.015 13.461 2.415 1.00 98.44 269 THR A CA 1
ATOM 2113 C C . THR A 1 269 ? -10.133 13.259 3.916 1.00 98.44 269 THR A C 1
ATOM 2115 O O . THR A 1 269 ? -9.783 14.164 4.674 1.00 98.44 269 THR A O 1
ATOM 2118 N N . ARG A 1 270 ? -10.613 12.094 4.368 1.00 98.06 270 ARG A N 1
ATOM 2119 C CA . ARG A 1 270 ? -10.748 11.774 5.792 1.00 98.06 270 ARG A CA 1
ATOM 2120 C C . ARG A 1 270 ? -10.145 10.417 6.103 1.00 98.06 270 ARG A C 1
ATOM 2122 O O . ARG A 1 270 ? -10.517 9.415 5.494 1.00 98.06 270 ARG A O 1
ATOM 2129 N N . PHE A 1 271 ? -9.251 10.391 7.084 1.00 98.38 271 PHE A N 1
ATOM 2130 C CA . PHE A 1 271 ? -8.536 9.189 7.499 1.00 98.38 271 PHE A CA 1
ATOM 2131 C C . PHE A 1 271 ? -8.496 9.085 9.016 1.00 98.38 271 PHE A C 1
ATOM 2133 O O . PHE A 1 271 ? -8.418 10.091 9.721 1.00 98.38 271 PHE A O 1
ATOM 2140 N N . TYR A 1 272 ? -8.493 7.845 9.489 1.00 97.94 272 TYR A N 1
ATOM 2141 C CA . TYR A 1 272 ? -8.451 7.478 10.896 1.00 97.94 272 TYR A CA 1
ATOM 2142 C C . TYR A 1 272 ? -7.431 6.356 11.060 1.00 97.94 272 TYR A C 1
ATOM 2144 O O . TYR A 1 272 ? -7.608 5.273 10.504 1.00 97.94 272 TYR A O 1
ATOM 2152 N N . LEU A 1 273 ? -6.343 6.633 11.775 1.00 96.94 273 LEU A N 1
ATOM 2153 C CA . LEU A 1 273 ? -5.216 5.717 11.922 1.00 96.94 273 LEU A CA 1
ATOM 2154 C C . LEU A 1 273 ? -5.080 5.307 13.384 1.00 96.94 273 LEU A C 1
ATOM 2156 O O . LEU A 1 273 ? -4.959 6.161 14.265 1.00 96.94 273 LEU A O 1
ATOM 2160 N N . ALA A 1 274 ? -5.079 3.999 13.619 1.00 94.31 274 ALA A N 1
ATOM 2161 C CA . ALA A 1 274 ? -4.936 3.399 14.937 1.00 94.31 274 ALA A CA 1
ATOM 2162 C C . ALA A 1 274 ? -3.499 2.895 15.167 1.00 94.31 274 ALA A C 1
ATOM 2164 O O . ALA A 1 274 ? -2.882 2.384 14.227 1.00 94.31 274 ALA A O 1
ATOM 2165 N N . PRO A 1 275 ? -2.962 3.002 16.393 1.00 93.06 275 PRO A N 1
ATOM 2166 C CA . PRO A 1 275 ? -1.657 2.449 16.732 1.00 93.06 275 PRO A CA 1
ATOM 2167 C C . PRO A 1 275 ? -1.683 0.919 16.789 1.00 93.06 275 PRO A C 1
ATOM 2169 O O . PRO A 1 275 ? -2.701 0.326 17.142 1.00 93.06 275 PRO A O 1
ATOM 2172 N N . PHE A 1 276 ? -0.530 0.292 16.552 1.00 89.44 276 PHE A N 1
ATOM 2173 C CA . PHE A 1 276 ? -0.309 -1.108 16.908 1.00 89.44 276 PHE A CA 1
ATOM 2174 C C . PHE A 1 276 ? 0.191 -1.202 18.355 1.00 89.44 276 PHE A C 1
ATOM 2176 O O . PHE A 1 276 ? 1.272 -0.703 18.673 1.00 89.44 276 PHE A O 1
ATOM 2183 N N . ILE A 1 277 ? -0.583 -1.845 19.233 1.00 83.25 277 ILE A N 1
ATOM 2184 C CA . ILE A 1 277 ? -0.250 -1.972 20.660 1.00 83.25 277 ILE A CA 1
ATOM 2185 C C . ILE A 1 277 ? -0.080 -3.449 21.007 1.00 83.25 277 ILE A C 1
ATOM 2187 O O . ILE A 1 277 ? -1.064 -4.181 21.103 1.00 83.25 277 ILE A O 1
ATOM 2191 N N . SER A 1 278 ? 1.160 -3.888 21.228 1.00 75.94 278 SER A N 1
ATOM 2192 C CA . SER A 1 278 ? 1.421 -5.276 21.637 1.00 75.94 278 SER A CA 1
ATOM 2193 C C . SER A 1 278 ? 0.781 -5.583 22.998 1.00 75.94 278 SER A C 1
ATOM 2195 O O . SER A 1 278 ? 0.685 -4.715 23.865 1.00 75.94 278 SER A O 1
ATOM 2197 N N . SER A 1 279 ? 0.361 -6.832 23.227 1.00 69.06 279 SER A N 1
ATOM 2198 C CA . SER A 1 279 ? -0.398 -7.221 24.430 1.00 69.06 279 SER A CA 1
ATOM 2199 C C . SER A 1 279 ? 0.323 -6.957 25.759 1.00 69.06 279 SER A C 1
ATOM 2201 O O . SER A 1 279 ? -0.326 -6.813 26.792 1.00 69.06 279 SER A O 1
ATOM 2203 N N . ASN A 1 280 ? 1.655 -6.910 25.753 1.00 66.00 280 ASN A N 1
ATOM 2204 C CA . ASN A 1 280 ? 2.498 -6.620 26.914 1.00 66.00 280 ASN A CA 1
ATOM 2205 C C . ASN A 1 280 ? 3.201 -5.252 26.823 1.00 66.00 280 ASN A C 1
ATOM 2207 O O . ASN A 1 280 ? 4.073 -4.967 27.641 1.00 66.00 280 ASN A O 1
ATOM 2211 N N . ASN A 1 281 ? 2.842 -4.416 25.843 1.00 65.69 281 ASN A N 1
ATOM 2212 C CA . ASN A 1 281 ? 3.453 -3.1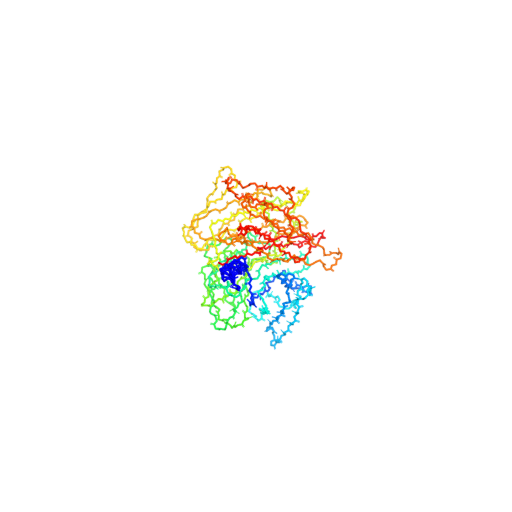33 25.478 1.00 65.69 281 ASN A CA 1
ATOM 2213 C C . ASN A 1 281 ? 4.955 -3.158 25.129 1.00 65.69 281 ASN A C 1
ATOM 2215 O O . ASN A 1 281 ? 5.407 -2.221 24.473 1.00 65.69 281 ASN A O 1
ATOM 2219 N N . SER A 1 282 ? 5.714 -4.187 25.520 1.00 66.00 282 SER A N 1
ATOM 2220 C CA . SER A 1 282 ? 7.176 -4.254 25.386 1.00 66.00 282 SER A CA 1
ATOM 2221 C C . SER A 1 282 ? 7.667 -4.311 23.944 1.00 66.00 282 SER A C 1
ATOM 2223 O O . SER A 1 282 ? 8.840 -4.062 23.700 1.00 66.00 282 SER A O 1
ATOM 2225 N N . ASP A 1 283 ? 6.781 -4.649 23.010 1.00 75.69 283 ASP A N 1
ATOM 2226 C CA . ASP A 1 283 ? 7.073 -4.704 21.582 1.00 75.69 283 ASP A CA 1
ATOM 2227 C C . ASP A 1 283 ? 6.293 -3.628 20.804 1.00 75.69 283 ASP A C 1
ATOM 2229 O O . ASP A 1 283 ? 5.958 -3.807 19.641 1.00 75.69 283 ASP A O 1
ATOM 2233 N N . SER A 1 284 ? 5.920 -2.508 21.427 1.00 82.88 284 SER A N 1
ATOM 2234 C CA . SER A 1 284 ? 5.236 -1.405 20.725 1.00 82.88 284 SER A CA 1
ATOM 2235 C C . SER A 1 284 ? 6.245 -0.353 20.264 1.00 82.88 284 SER A C 1
ATOM 2237 O O . SER A 1 284 ? 7.210 -0.069 20.970 1.00 82.88 284 SER A O 1
ATOM 2239 N N . SER A 1 285 ? 6.017 0.231 19.091 1.00 87.88 285 SER A N 1
ATOM 2240 C CA . SER A 1 285 ? 6.875 1.253 18.485 1.00 87.88 285 SER A CA 1
ATOM 2241 C C . SER A 1 285 ? 6.044 2.426 17.987 1.00 87.88 285 SER A C 1
ATOM 2243 O O . SER A 1 285 ? 4.889 2.266 17.581 1.00 87.88 285 SER A O 1
ATOM 2245 N N . ASP A 1 286 ? 6.641 3.615 18.022 1.00 92.56 286 ASP A N 1
ATOM 2246 C CA . ASP A 1 286 ? 6.078 4.779 17.345 1.00 92.56 286 ASP A CA 1
ATOM 2247 C C . ASP A 1 286 ? 5.956 4.473 15.850 1.00 92.56 286 ASP A C 1
ATOM 2249 O O . ASP A 1 286 ? 6.762 3.736 15.278 1.00 92.56 286 ASP A O 1
ATOM 2253 N N . TYR A 1 287 ? 4.943 5.035 15.204 1.00 95.00 287 TYR A N 1
ATOM 2254 C CA . TYR A 1 287 ? 4.685 4.797 13.787 1.00 95.00 287 TYR A CA 1
ATOM 2255 C C . TYR A 1 287 ? 4.736 6.106 13.011 1.00 95.00 287 TYR A C 1
ATOM 2257 O O . TYR A 1 287 ? 4.489 7.186 13.549 1.00 95.00 287 TYR A O 1
ATOM 2265 N N . GLN A 1 288 ? 5.063 6.027 11.726 1.00 96.88 288 GLN A N 1
ATOM 2266 C CA . GLN A 1 288 ? 5.096 7.188 10.852 1.00 96.88 288 GLN A CA 1
ATOM 2267 C C . GLN A 1 288 ? 3.824 7.256 10.013 1.00 96.88 288 GLN A C 1
ATOM 2269 O O . GLN A 1 288 ? 3.419 6.286 9.378 1.00 96.88 288 GLN A O 1
ATOM 2274 N N . VAL A 1 289 ? 3.228 8.439 9.960 1.00 98.00 289 VAL A N 1
ATOM 2275 C CA . VAL A 1 289 ? 2.211 8.796 8.976 1.00 98.00 289 VAL A CA 1
ATOM 2276 C C . VAL A 1 289 ? 2.904 9.528 7.839 1.00 98.00 289 VAL A C 1
ATOM 2278 O O . VAL A 1 289 ? 3.480 10.598 8.053 1.00 98.00 289 VAL A O 1
ATOM 2281 N N . LYS A 1 290 ? 2.859 8.952 6.637 1.00 98.06 290 LYS A N 1
ATOM 2282 C CA . LYS A 1 290 ? 3.408 9.538 5.410 1.00 98.06 290 LYS A CA 1
ATOM 2283 C C . LYS A 1 290 ? 2.244 9.951 4.509 1.00 98.06 290 LYS A C 1
ATOM 2285 O O . LYS A 1 290 ? 1.394 9.132 4.173 1.00 98.06 290 LYS A O 1
ATOM 2290 N N . ILE A 1 291 ? 2.194 11.228 4.145 1.00 98.62 291 ILE A N 1
ATOM 2291 C CA . ILE A 1 291 ? 1.102 11.818 3.360 1.00 98.62 291 ILE A CA 1
ATOM 2292 C C . ILE A 1 291 ? 1.652 12.302 2.022 1.00 98.62 291 ILE A C 1
ATOM 2294 O O . ILE A 1 291 ? 2.715 12.924 2.004 1.00 98.62 291 ILE A O 1
ATOM 2298 N N . VAL A 1 292 ? 0.924 12.058 0.929 1.00 98.56 292 VAL A N 1
ATOM 2299 C CA . VAL A 1 292 ? 1.216 12.593 -0.412 1.00 98.56 292 VAL A CA 1
ATOM 2300 C C . VAL A 1 292 ? -0.002 13.349 -0.945 1.00 98.56 292 VAL A C 1
ATOM 2302 O O . VAL A 1 292 ? -1.128 12.857 -0.898 1.00 98.56 292 VAL A O 1
ATOM 2305 N N . CYS A 1 293 ? 0.224 14.554 -1.461 1.00 98.12 293 CYS A N 1
ATOM 2306 C CA . CYS A 1 293 ? -0.814 15.460 -1.944 1.00 98.12 293 CYS A CA 1
ATOM 2307 C C . CYS A 1 293 ? -1.052 15.306 -3.450 1.00 98.12 293 CYS A C 1
ATOM 2309 O O . CYS A 1 293 ? -0.113 15.365 -4.243 1.00 98.12 293 CYS A O 1
ATOM 2311 N N . SER A 1 294 ? -2.310 15.155 -3.875 1.00 96.25 294 SER A N 1
ATOM 2312 C CA . SER A 1 294 ? -2.639 15.026 -5.306 1.00 96.25 294 SER A CA 1
ATOM 2313 C C . SER A 1 294 ? -2.760 16.370 -6.032 1.00 96.25 294 SER A C 1
ATOM 2315 O O . SER A 1 294 ? -2.560 16.431 -7.251 1.00 96.25 294 SER A O 1
ATOM 2317 N N . ASN A 1 295 ? -3.035 17.453 -5.297 1.00 97.31 295 ASN A N 1
ATOM 2318 C CA . ASN A 1 295 ?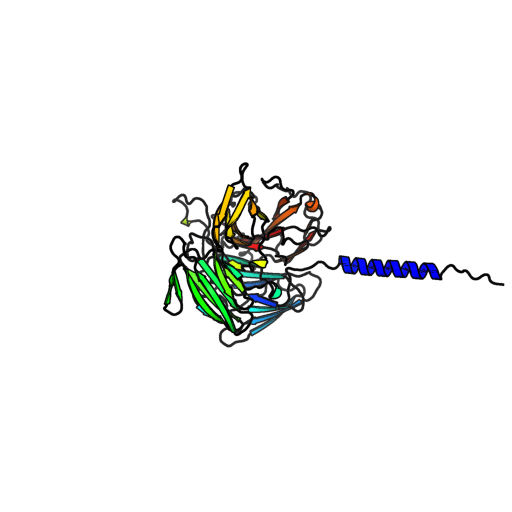 -3.314 18.787 -5.826 1.00 97.31 295 ASN A CA 1
ATOM 2319 C C . ASN A 1 295 ? -2.456 19.875 -5.146 1.00 97.31 295 ASN A C 1
ATOM 2321 O O . ASN A 1 295 ? -2.221 19.806 -3.935 1.00 97.31 295 ASN A O 1
ATOM 2325 N N . PRO A 1 296 ? -2.045 20.923 -5.887 1.00 97.00 296 PRO A N 1
ATOM 2326 C CA . PRO A 1 296 ? -1.550 22.166 -5.300 1.00 97.00 296 PRO A CA 1
ATOM 2327 C C . PRO A 1 296 ? -2.601 22.803 -4.385 1.00 97.00 296 PRO A C 1
ATOM 2329 O O . PRO A 1 296 ? -3.800 22.702 -4.650 1.00 97.00 296 PRO A O 1
ATOM 2332 N N . GLY A 1 297 ? -2.167 23.505 -3.339 1.00 97.56 297 GLY A N 1
ATOM 2333 C CA . GLY A 1 297 ? -3.079 24.195 -2.422 1.00 97.56 297 GLY A CA 1
ATOM 2334 C C . GLY A 1 297 ? -3.833 23.254 -1.477 1.00 97.56 297 GLY A C 1
ATOM 2335 O O . GLY A 1 297 ? -4.916 23.599 -0.990 1.00 97.56 297 GLY A O 1
ATOM 2336 N N . THR A 1 298 ? -3.284 22.061 -1.228 1.00 98.50 298 THR A N 1
ATOM 2337 C CA . THR A 1 298 ? -3.870 21.115 -0.273 1.00 98.50 298 THR A CA 1
ATOM 2338 C C . THR A 1 298 ? -3.509 21.533 1.148 1.00 98.50 298 THR A C 1
ATOM 2340 O O . THR A 1 298 ? -2.336 21.617 1.504 1.00 98.50 298 THR A O 1
ATOM 2343 N N . ASN A 1 299 ? -4.533 21.787 1.957 1.00 98.44 299 ASN A N 1
ATOM 2344 C CA . ASN A 1 299 ? -4.445 21.989 3.396 1.00 98.44 299 ASN A CA 1
ATOM 2345 C C . ASN A 1 299 ? -4.848 20.691 4.088 1.00 98.44 299 ASN A C 1
ATOM 2347 O O . ASN A 1 299 ? -5.921 20.150 3.811 1.00 98.44 299 ASN A O 1
ATOM 2351 N N . ILE A 1 300 ? -4.003 20.220 4.997 1.00 98.50 300 ILE A N 1
ATOM 2352 C CA . ILE A 1 300 ? -4.224 19.016 5.794 1.00 98.50 300 ILE A CA 1
ATOM 2353 C C . ILE A 1 300 ? -4.214 19.422 7.265 1.00 98.50 300 ILE A C 1
ATOM 2355 O O . ILE A 1 300 ? -3.355 20.196 7.684 1.00 98.50 300 ILE A O 1
ATOM 2359 N N . VAL A 1 301 ? -5.148 18.888 8.043 1.00 97.88 301 VAL A N 1
ATOM 2360 C CA . VAL A 1 301 ? -5.247 19.068 9.491 1.00 97.88 301 VAL A CA 1
ATOM 2361 C C . VAL A 1 301 ? -5.104 17.707 10.163 1.00 97.88 301 VAL A C 1
ATOM 2363 O O . VAL A 1 301 ? -5.832 16.773 9.821 1.00 97.88 301 VAL A O 1
ATOM 2366 N N . LEU A 1 302 ? -4.164 17.596 11.102 1.00 97.31 302 LEU A N 1
ATOM 2367 C CA . LEU A 1 302 ? -3.923 16.395 11.897 1.00 97.31 302 LEU A CA 1
ATOM 2368 C C . LEU A 1 302 ? -4.429 16.629 13.319 1.00 97.31 302 LEU A C 1
ATOM 2370 O O . LEU A 1 302 ? -3.994 17.555 14.007 1.00 97.31 302 LEU A O 1
ATOM 2374 N N . TYR A 1 303 ? -5.306 15.742 13.774 1.00 96.38 303 TYR A N 1
ATOM 2375 C CA . TYR A 1 303 ? -5.825 15.715 15.134 1.00 96.38 303 TYR A CA 1
ATOM 2376 C C . TYR A 1 303 ? -5.129 14.586 15.891 1.00 96.38 303 TYR A C 1
ATOM 2378 O O . TYR A 1 303 ? -5.476 13.415 15.746 1.00 96.38 303 TYR A O 1
ATOM 2386 N N . LEU A 1 304 ? -4.099 14.948 16.658 1.00 90.44 304 LEU A N 1
ATOM 2387 C CA . LEU A 1 304 ? -3.285 14.019 17.452 1.00 90.44 304 LEU A CA 1
ATOM 2388 C C . LEU A 1 304 ? -3.287 14.371 18.947 1.00 90.44 304 LEU A C 1
ATOM 2390 O O . LEU A 1 304 ? -3.342 13.484 19.796 1.00 90.44 304 LEU A O 1
ATOM 2394 N N . TYR A 1 305 ? -3.242 15.664 19.259 1.00 85.44 305 TYR A N 1
ATOM 2395 C CA . TYR A 1 305 ? -3.276 16.221 20.611 1.00 85.44 305 TYR A CA 1
ATOM 2396 C C . TYR A 1 305 ? -4.442 17.210 20.734 1.00 85.44 305 TYR A C 1
ATOM 2398 O O . TYR A 1 305 ? -5.187 17.405 19.775 1.00 85.44 305 TYR A O 1
ATOM 2406 N N . ASP A 1 306 ? -4.573 17.867 21.890 1.00 82.06 306 ASP A N 1
ATOM 2407 C CA . ASP A 1 306 ? -5.629 18.861 22.142 1.00 82.06 306 ASP A CA 1
ATOM 2408 C C . ASP A 1 306 ? -5.618 20.017 21.130 1.00 82.06 306 ASP A C 1
ATOM 2410 O O . ASP A 1 306 ? -6.656 20.611 20.846 1.00 82.06 306 ASP A O 1
ATOM 2414 N N . GLN A 1 307 ? -4.442 20.341 20.583 1.00 87.12 307 GLN A N 1
ATOM 2415 C CA . GLN A 1 307 ? -4.286 21.322 19.514 1.00 87.12 307 GLN A CA 1
ATOM 2416 C C . GLN A 1 307 ? -3.956 20.612 18.193 1.00 87.12 307 GLN A C 1
ATOM 2418 O O . GLN A 1 307 ? -2.964 19.876 18.139 1.00 87.12 307 GLN A O 1
ATOM 2423 N N . PRO A 1 308 ? -4.753 20.823 17.128 1.00 92.88 308 PRO A N 1
ATOM 2424 C CA . PRO A 1 308 ? -4.471 20.245 15.825 1.00 92.88 308 PRO A CA 1
ATOM 2425 C C . PRO A 1 308 ? -3.258 20.920 15.177 1.00 92.88 308 PRO A C 1
ATOM 2427 O O . PRO A 1 308 ? -3.013 22.112 15.370 1.00 92.88 308 PRO A O 1
ATOM 2430 N N . SER A 1 309 ? -2.521 20.169 14.363 1.00 93.94 309 SER A N 1
ATOM 2431 C CA . SER A 1 309 ? -1.459 20.708 13.508 1.00 93.94 309 SER A CA 1
ATOM 2432 C C . SER A 1 309 ? -1.925 20.793 12.057 1.00 93.94 309 SER A C 1
ATOM 2434 O O . SER A 1 309 ? -2.847 20.086 11.645 1.00 93.94 309 SER A O 1
ATOM 2436 N N . SER A 1 310 ? -1.304 21.675 11.272 1.00 95.69 310 SER A N 1
ATOM 2437 C CA . SER A 1 310 ? -1.622 21.849 9.856 1.00 95.69 310 SER A CA 1
ATOM 2438 C C . SER A 1 310 ? -0.401 21.663 8.961 1.00 95.69 310 SER A C 1
ATOM 2440 O O . SER A 1 310 ? 0.732 21.976 9.328 1.00 95.69 310 SER A O 1
ATOM 2442 N N . ILE A 1 311 ? -0.648 21.138 7.764 1.00 96.62 311 ILE A N 1
ATOM 2443 C CA . ILE A 1 311 ? 0.344 20.946 6.708 1.00 96.62 311 ILE A CA 1
ATOM 2444 C C . ILE A 1 311 ? -0.221 21.566 5.432 1.00 96.62 311 ILE A C 1
ATOM 2446 O O . ILE A 1 311 ? -1.380 21.337 5.085 1.00 96.62 311 ILE A O 1
ATOM 2450 N N . PHE A 1 312 ? 0.612 22.324 4.722 1.00 97.62 312 PHE A N 1
ATOM 2451 C CA . PHE A 1 312 ? 0.276 22.892 3.422 1.00 97.62 312 PHE A CA 1
ATOM 2452 C C . PHE A 1 312 ? 1.141 22.271 2.324 1.00 97.62 312 PHE A C 1
ATOM 2454 O O . PHE A 1 312 ? 2.368 22.248 2.432 1.00 97.62 312 PHE A O 1
ATOM 2461 N N . CYS A 1 313 ? 0.496 21.792 1.266 1.00 96.75 313 CYS A N 1
ATOM 2462 C CA . CYS A 1 313 ? 1.133 21.297 0.052 1.00 96.75 313 CYS A CA 1
ATOM 2463 C C . CYS A 1 313 ? 0.971 22.327 -1.065 1.00 96.75 313 CYS A C 1
ATOM 2465 O O . CYS A 1 313 ? -0.144 22.603 -1.519 1.00 96.75 313 CYS A O 1
ATOM 2467 N N . SER A 1 314 ? 2.091 22.861 -1.541 1.00 96.56 314 SER A N 1
ATOM 2468 C CA . SER A 1 314 ? 2.113 23.859 -2.611 1.00 96.56 314 SER A CA 1
ATOM 2469 C C . SER A 1 314 ? 1.984 23.224 -3.993 1.00 96.56 314 SER A C 1
ATOM 2471 O O . SER A 1 314 ? 1.514 23.883 -4.912 1.00 96.56 314 SER A O 1
ATOM 2473 N N . ASN A 1 315 ? 2.373 21.957 -4.148 1.00 96.06 315 ASN A N 1
ATOM 2474 C CA . ASN A 1 315 ? 2.394 21.235 -5.416 1.00 96.06 315 ASN A CA 1
ATOM 2475 C C . ASN A 1 315 ? 1.789 19.831 -5.280 1.00 96.06 315 ASN A C 1
ATOM 2477 O O . ASN A 1 315 ? 1.793 19.227 -4.207 1.00 96.06 315 ASN A O 1
ATOM 2481 N N . SER A 1 316 ? 1.333 19.269 -6.399 1.00 96.19 316 SER A N 1
ATOM 2482 C CA . SER A 1 316 ? 1.077 17.829 -6.489 1.00 96.19 316 SER A CA 1
ATOM 2483 C C . SER A 1 316 ? 2.369 17.034 -6.282 1.00 96.19 316 SER A C 1
ATOM 2485 O O . SER A 1 316 ? 3.431 17.433 -6.758 1.00 96.19 316 SER A O 1
ATOM 2487 N N . GLY A 1 317 ? 2.277 15.897 -5.599 1.00 96.25 317 GLY A N 1
ATOM 2488 C CA . GLY A 1 317 ? 3.434 15.100 -5.197 1.00 96.25 317 GLY A CA 1
ATOM 2489 C C . GLY A 1 317 ? 4.181 15.667 -3.986 1.00 96.25 317 GLY A C 1
ATOM 2490 O O . GLY A 1 317 ? 5.124 15.033 -3.515 1.00 96.25 317 GLY A O 1
ATOM 2491 N N . ASP A 1 318 ? 3.780 16.823 -3.437 1.00 96.69 318 ASP A N 1
ATOM 2492 C CA . ASP A 1 318 ? 4.289 17.244 -2.133 1.00 96.69 318 ASP A CA 1
ATOM 2493 C C . ASP A 1 318 ? 3.922 16.208 -1.075 1.00 96.69 318 ASP A C 1
ATOM 2495 O O . ASP A 1 318 ? 2.846 15.608 -1.096 1.00 96.69 318 ASP A O 1
ATOM 2499 N N . SER A 1 319 ? 4.856 15.982 -0.158 1.00 95.69 319 SER A N 1
ATOM 2500 C CA . SER A 1 319 ? 4.750 14.927 0.833 1.00 95.69 319 SER A CA 1
ATOM 2501 C C . SER A 1 319 ? 5.175 15.412 2.204 1.00 95.69 319 SER A C 1
ATOM 2503 O O . SER A 1 319 ? 6.138 16.174 2.320 1.00 95.69 319 SER A O 1
ATOM 2505 N N . ASN A 1 320 ? 4.539 14.893 3.245 1.00 95.50 320 ASN A N 1
ATOM 2506 C CA . ASN A 1 320 ? 4.904 15.158 4.630 1.00 95.50 320 ASN A CA 1
ATOM 2507 C C . ASN A 1 320 ? 5.014 13.845 5.415 1.00 95.50 320 ASN A C 1
ATOM 2509 O O . ASN A 1 320 ? 4.415 12.838 5.037 1.00 95.50 320 ASN A O 1
ATOM 2513 N N . LYS A 1 321 ? 5.805 13.856 6.490 1.00 94.56 321 LYS A N 1
ATOM 2514 C CA . LYS A 1 321 ? 5.917 12.745 7.432 1.00 94.56 321 LYS A CA 1
ATOM 2515 C C . LYS A 1 321 ? 5.768 13.261 8.856 1.00 94.56 321 LYS A C 1
ATOM 2517 O O . LYS A 1 321 ? 6.382 14.265 9.207 1.00 94.56 321 LYS A O 1
ATOM 2522 N N . THR A 1 322 ? 4.995 12.556 9.669 1.00 95.12 322 THR A N 1
ATOM 2523 C CA . THR A 1 322 ? 4.836 12.835 11.101 1.00 95.12 322 THR A CA 1
ATOM 2524 C C . THR A 1 322 ? 4.968 11.525 11.865 1.00 95.12 322 THR A C 1
ATOM 2526 O O . THR A 1 322 ? 4.315 10.547 11.505 1.00 95.12 322 THR A O 1
ATOM 2529 N N . PHE A 1 323 ? 5.819 11.488 12.890 1.00 94.75 323 PHE A N 1
ATOM 2530 C CA . PHE A 1 323 ? 5.865 10.360 13.819 1.00 94.75 323 PHE A CA 1
ATOM 2531 C C . PHE A 1 323 ? 4.797 10.527 14.894 1.00 94.75 323 PHE A C 1
ATOM 2533 O O . PHE A 1 323 ? 4.550 11.630 15.385 1.00 94.75 323 PHE A O 1
ATOM 2540 N N . ILE A 1 324 ? 4.133 9.422 15.205 1.00 94.44 324 ILE A N 1
ATOM 2541 C CA . ILE A 1 324 ? 3.032 9.345 16.149 1.00 94.44 324 ILE A CA 1
ATOM 2542 C C . ILE A 1 324 ? 3.432 8.375 17.262 1.00 94.44 324 ILE A C 1
ATOM 2544 O O . ILE A 1 324 ? 3.848 7.255 16.947 1.00 94.44 324 ILE A O 1
ATOM 2548 N N . PRO A 1 325 ? 3.274 8.762 18.542 1.00 92.44 325 PRO A N 1
ATOM 2549 C CA . PRO A 1 325 ? 3.573 7.871 19.650 1.00 92.44 325 PRO A CA 1
ATOM 2550 C C . PRO A 1 325 ? 2.797 6.552 19.564 1.00 92.44 325 PRO A C 1
ATOM 2552 O O . PRO A 1 325 ? 1.611 6.552 19.223 1.00 92.44 325 PRO A O 1
ATOM 2555 N N . TYR A 1 326 ? 3.428 5.444 19.954 1.00 90.62 326 TYR A N 1
ATOM 2556 C CA . TYR A 1 326 ? 2.892 4.077 19.850 1.00 90.62 326 TYR A CA 1
ATOM 2557 C C . TYR A 1 326 ? 1.516 3.857 20.501 1.00 90.62 326 TYR A C 1
ATOM 2559 O O . TYR A 1 326 ? 0.869 2.849 20.253 1.00 90.62 326 TYR A O 1
ATOM 2567 N N . ASN A 1 327 ? 1.071 4.752 21.384 1.00 89.88 327 ASN A N 1
ATOM 2568 C CA . ASN A 1 327 ? -0.190 4.652 22.119 1.00 89.88 327 ASN A CA 1
ATOM 2569 C C . ASN A 1 327 ? -1.228 5.706 21.700 1.00 89.88 327 ASN A C 1
ATOM 2571 O O . ASN A 1 327 ? -2.227 5.900 22.400 1.00 89.88 327 ASN A O 1
ATOM 2575 N N . LYS A 1 328 ? -0.994 6.418 20.594 1.00 93.38 328 LYS A N 1
ATOM 2576 C CA . LYS A 1 328 ? -1.888 7.456 20.081 1.00 93.38 328 LYS A CA 1
ATOM 2577 C C . LYS A 1 328 ? -2.488 7.047 18.747 1.00 93.38 328 LYS A C 1
ATOM 2579 O O . LYS A 1 328 ? -1.845 6.391 17.944 1.00 93.38 328 LYS A O 1
ATOM 2584 N N . ALA A 1 329 ? -3.730 7.464 18.537 1.00 95.19 329 ALA A N 1
ATOM 2585 C CA . ALA A 1 329 ? -4.410 7.413 17.252 1.00 95.19 329 ALA A CA 1
ATOM 2586 C C . ALA A 1 329 ? -4.466 8.828 16.661 1.00 95.19 329 ALA A C 1
ATOM 2588 O O . ALA A 1 329 ? -4.398 9.808 17.408 1.00 95.19 329 ALA A O 1
ATOM 2589 N N . VAL A 1 330 ? -4.604 8.938 15.341 1.00 96.38 330 VAL A N 1
ATOM 2590 C CA . VAL A 1 330 ? -4.649 10.231 14.641 1.00 96.38 330 VAL A CA 1
ATOM 2591 C C . VAL A 1 330 ? -5.777 10.264 13.617 1.00 96.38 330 VAL A C 1
ATOM 2593 O O . VAL A 1 330 ? -5.963 9.309 12.858 1.00 96.38 330 VAL A O 1
ATOM 2596 N N . SER A 1 331 ? -6.505 11.380 13.592 1.00 97.75 331 SER A N 1
ATOM 2597 C CA . SER A 1 331 ? -7.456 11.707 12.526 1.00 97.75 331 SER A CA 1
ATOM 2598 C C . SER A 1 331 ? -6.840 12.730 11.580 1.00 97.75 331 SER A C 1
ATOM 2600 O O . SER A 1 331 ? -6.138 13.646 12.017 1.00 97.75 331 SER A O 1
ATOM 2602 N N . ILE A 1 332 ? -7.106 12.596 10.284 1.00 98.25 332 ILE A N 1
ATOM 2603 C CA . ILE A 1 332 ? -6.550 13.470 9.247 1.00 98.25 332 ILE A CA 1
ATOM 2604 C C . ILE A 1 332 ? -7.681 13.955 8.356 1.00 98.25 332 ILE A C 1
ATOM 2606 O O . ILE A 1 332 ? -8.389 13.135 7.770 1.00 98.25 332 ILE A O 1
ATOM 2610 N N . HIS A 1 333 ? -7.815 15.273 8.226 1.00 98.00 333 HIS A N 1
ATOM 2611 C CA . HIS A 1 333 ? -8.763 15.919 7.320 1.00 98.00 333 HIS A CA 1
ATOM 2612 C C . HIS A 1 333 ? -8.023 16.763 6.283 1.00 98.00 333 HIS A C 1
ATOM 2614 O O . HIS A 1 333 ? -7.062 17.452 6.622 1.00 98.00 333 HIS A O 1
ATOM 2620 N N . SER A 1 334 ? -8.489 16.769 5.038 1.00 98.50 334 SER A N 1
ATOM 2621 C CA . SER A 1 334 ? -7.954 17.637 3.986 1.00 98.50 334 SER A CA 1
ATOM 2622 C C . SER A 1 334 ? -9.045 18.251 3.111 1.00 98.50 334 SER A C 1
ATOM 2624 O O . SER A 1 334 ? -10.175 17.769 3.049 1.00 98.50 334 SER A O 1
ATOM 2626 N N . ASN A 1 335 ? -8.713 19.342 2.418 1.00 98.31 335 ASN A N 1
ATOM 2627 C CA . ASN A 1 335 ? -9.607 19.972 1.436 1.00 98.31 335 ASN A CA 1
ATOM 2628 C C . ASN A 1 335 ? -9.542 19.325 0.037 1.00 98.31 335 ASN A C 1
ATOM 2630 O O . ASN A 1 335 ? -10.466 19.507 -0.749 1.00 98.31 335 ASN A O 1
ATOM 2634 N N . TYR A 1 336 ? -8.479 18.575 -0.267 1.00 98.38 336 TYR A N 1
ATOM 2635 C CA . TYR A 1 336 ? -8.304 17.817 -1.511 1.00 98.38 336 TYR A CA 1
ATOM 2636 C C . TYR A 1 336 ? -7.861 16.379 -1.227 1.00 98.38 336 TYR A C 1
ATOM 2638 O O . TYR A 1 336 ? -7.276 16.138 -0.165 1.00 98.38 336 TYR A O 1
ATOM 2646 N N . PRO A 1 337 ? -8.107 15.427 -2.150 1.00 98.25 337 PRO A N 1
ATOM 2647 C CA . PRO A 1 337 ? -7.708 14.036 -1.967 1.00 98.25 337 PRO A CA 1
ATOM 2648 C C . PRO A 1 337 ? -6.204 13.868 -1.708 1.00 98.25 337 PRO A C 1
ATOM 2650 O O . PRO A 1 337 ? -5.364 14.441 -2.410 1.00 98.25 337 PRO A O 1
ATOM 2653 N N . ILE A 1 338 ? -5.857 13.050 -0.721 1.00 98.81 338 ILE A N 1
ATOM 2654 C CA . ILE A 1 338 ? -4.476 12.711 -0.348 1.00 98.81 338 ILE A CA 1
ATOM 2655 C C . ILE A 1 338 ? -4.310 11.191 -0.272 1.00 98.81 338 ILE A C 1
ATOM 2657 O O . ILE A 1 338 ? -5.278 10.464 -0.056 1.00 98.81 338 ILE A O 1
ATOM 2661 N N . LEU A 1 339 ? -3.079 10.712 -0.435 1.00 98.75 339 LEU A N 1
ATOM 2662 C CA . LEU A 1 339 ? -2.692 9.349 -0.079 1.00 98.75 339 LEU A CA 1
ATOM 2663 C C . LEU A 1 339 ? -2.103 9.379 1.325 1.00 98.75 339 LEU A C 1
ATOM 2665 O O . LEU A 1 339 ? -1.250 10.223 1.611 1.00 98.75 339 LEU A O 1
ATOM 2669 N N . VAL A 1 340 ? -2.521 8.448 2.177 1.00 98.75 340 VAL A N 1
ATOM 2670 C CA . VAL A 1 340 ? -1.963 8.283 3.518 1.00 98.75 340 VAL A CA 1
ATOM 2671 C C . VAL A 1 340 ? -1.437 6.863 3.659 1.00 98.75 340 VAL A C 1
ATOM 2673 O O . VAL A 1 340 ? -2.194 5.906 3.519 1.00 98.75 340 VAL A O 1
ATOM 2676 N N . ALA A 1 341 ? -0.149 6.737 3.960 1.00 98.62 341 ALA A N 1
ATOM 2677 C CA . ALA A 1 341 ? 0.468 5.486 4.368 1.00 98.62 341 ALA A CA 1
ATOM 2678 C C . ALA A 1 341 ? 0.767 5.524 5.871 1.00 98.62 341 ALA A C 1
ATOM 2680 O O . ALA A 1 341 ? 1.289 6.519 6.390 1.00 98.62 341 ALA A O 1
ATOM 2681 N N . GLN A 1 342 ? 0.445 4.435 6.561 1.00 98.19 342 GLN A N 1
ATOM 2682 C CA . GLN A 1 342 ? 0.881 4.181 7.926 1.00 98.19 342 GLN A CA 1
ATOM 2683 C C . GLN A 1 342 ? 2.053 3.210 7.882 1.00 98.19 342 GLN A C 1
ATOM 2685 O O . GLN A 1 342 ? 1.921 2.109 7.360 1.00 98.19 342 GLN A O 1
ATOM 2690 N N . ILE A 1 343 ? 3.190 3.623 8.429 1.00 97.94 343 ILE A N 1
ATOM 2691 C CA . ILE A 1 343 ? 4.402 2.813 8.487 1.00 97.94 343 ILE A CA 1
ATOM 2692 C C . ILE A 1 343 ? 4.652 2.476 9.955 1.00 97.94 343 ILE A C 1
ATOM 2694 O O . ILE A 1 343 ? 5.028 3.349 10.743 1.00 97.94 343 ILE A O 1
ATOM 2698 N N . PHE A 1 344 ? 4.396 1.228 10.333 1.00 95.00 344 PHE A N 1
ATOM 2699 C CA . PHE A 1 344 ? 4.614 0.729 11.687 1.00 95.00 344 PHE A CA 1
ATOM 2700 C C . PHE A 1 344 ? 6.116 0.679 11.986 1.00 95.00 344 PHE A C 1
ATOM 2702 O O . PHE A 1 344 ? 6.906 0.276 11.135 1.00 95.00 344 PHE A O 1
ATOM 2709 N N . GLY A 1 345 ? 6.520 1.134 13.174 1.00 92.56 345 GLY A N 1
ATOM 2710 C CA . GLY A 1 345 ? 7.932 1.270 13.526 1.00 92.56 345 GLY A CA 1
ATOM 2711 C C . GLY A 1 345 ? 8.638 -0.059 13.792 1.00 92.56 345 GLY A C 1
ATOM 2712 O O . GLY A 1 345 ? 8.014 -1.033 14.220 1.00 92.56 345 GLY A O 1
ATOM 2713 N N . SER A 1 346 ? 9.957 -0.064 13.629 1.00 90.88 346 SER A N 1
ATOM 2714 C CA . SER A 1 346 ? 10.835 -1.155 14.052 1.00 90.88 346 SER A CA 1
ATOM 2715 C C . SER A 1 346 ? 10.872 -1.295 15.572 1.00 90.88 346 SER A C 1
ATOM 2717 O O . SER A 1 346 ? 10.870 -0.305 16.305 1.00 90.88 346 SER A O 1
ATOM 2719 N N . THR A 1 347 ? 11.019 -2.528 16.037 1.00 87.88 347 THR A N 1
ATOM 2720 C CA . THR A 1 347 ? 11.461 -2.863 17.394 1.00 87.88 347 THR A CA 1
ATOM 2721 C C . THR A 1 347 ? 12.692 -3.768 17.318 1.00 87.88 347 THR A C 1
ATOM 2723 O O . THR A 1 347 ? 13.269 -3.958 16.248 1.00 87.88 347 THR A O 1
ATOM 2726 N N . PHE A 1 348 ? 13.122 -4.322 18.453 1.00 83.69 348 PHE A N 1
ATOM 2727 C CA . PHE A 1 348 ? 14.193 -5.323 18.497 1.00 83.69 348 PHE A CA 1
ATOM 2728 C C . PHE A 1 348 ? 13.750 -6.715 18.017 1.00 83.69 348 PHE A C 1
ATOM 2730 O O . PHE A 1 348 ? 14.588 -7.578 17.758 1.00 83.69 348 PHE A O 1
ATOM 2737 N N . THR A 1 349 ? 12.440 -6.962 17.949 1.00 82.31 349 THR A N 1
ATOM 2738 C CA . THR A 1 349 ? 11.862 -8.276 17.625 1.00 82.31 349 THR A CA 1
ATOM 2739 C C . THR A 1 349 ? 10.960 -8.256 16.397 1.00 82.31 349 THR A C 1
ATOM 2741 O O . THR A 1 349 ? 10.703 -9.315 15.829 1.00 82.31 349 THR A O 1
ATOM 2744 N N . ARG A 1 350 ? 10.513 -7.075 15.955 1.00 87.12 350 ARG A N 1
ATOM 2745 C CA . ARG A 1 350 ? 9.596 -6.893 14.832 1.00 87.12 350 ARG A CA 1
ATOM 2746 C C . ARG A 1 350 ? 10.121 -5.830 13.868 1.00 87.12 350 ARG A C 1
ATOM 2748 O O . ARG A 1 350 ? 10.409 -4.699 14.263 1.00 87.12 350 ARG A O 1
ATOM 2755 N N . GLY A 1 351 ? 10.204 -6.184 12.589 1.00 89.69 351 GLY A N 1
ATOM 2756 C CA . GLY A 1 351 ? 10.502 -5.242 11.515 1.00 89.69 351 GLY A CA 1
ATOM 2757 C C . GLY A 1 351 ? 9.345 -4.277 11.238 1.00 89.69 351 GLY A C 1
ATOM 2758 O O . GLY A 1 351 ? 8.217 -4.526 11.674 1.00 89.69 351 GLY A O 1
ATOM 2759 N N . PRO A 1 352 ? 9.582 -3.167 10.526 1.00 94.25 352 PRO A N 1
ATOM 2760 C CA . PRO A 1 352 ? 8.512 -2.256 10.137 1.00 94.25 352 PRO A CA 1
ATOM 2761 C C . PRO A 1 352 ? 7.601 -2.891 9.081 1.00 94.25 352 PRO A C 1
ATOM 2763 O O . PRO A 1 352 ? 8.015 -3.800 8.378 1.00 94.25 352 PRO A O 1
ATOM 2766 N N . SER A 1 353 ? 6.384 -2.387 8.934 1.00 95.69 353 SER A N 1
ATOM 2767 C CA . SER A 1 353 ? 5.468 -2.749 7.841 1.00 95.69 353 SER A CA 1
ATOM 2768 C C . SER A 1 353 ? 4.708 -1.514 7.383 1.00 95.69 353 SER A C 1
ATOM 2770 O O . SER A 1 353 ? 4.609 -0.534 8.132 1.00 95.69 3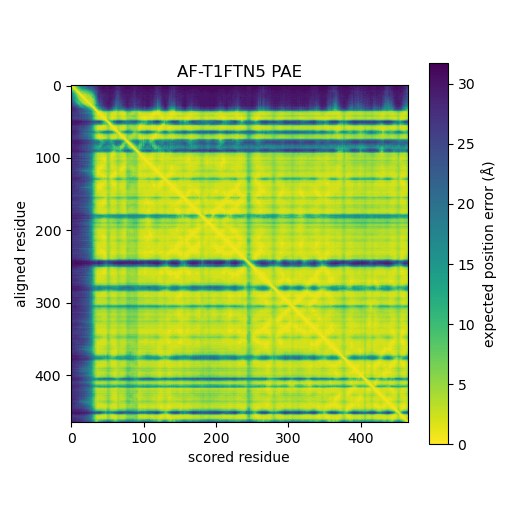53 SER A O 1
ATOM 2772 N N . MET A 1 354 ? 4.196 -1.520 6.155 1.00 97.88 354 MET A N 1
ATOM 2773 C CA . MET A 1 354 ? 3.506 -0.367 5.580 1.00 97.88 354 MET A CA 1
ATOM 2774 C C . MET A 1 354 ? 2.099 -0.740 5.128 1.00 97.88 354 MET A C 1
ATOM 2776 O O . MET A 1 354 ? 1.919 -1.736 4.456 1.00 97.88 354 MET A O 1
ATOM 2780 N N . ALA A 1 355 ? 1.117 0.095 5.468 1.00 98.25 355 ALA A N 1
ATOM 2781 C CA . ALA A 1 355 ? -0.244 -0.014 4.957 1.00 98.25 355 ALA A CA 1
ATOM 2782 C C . ALA A 1 355 ? -0.676 1.283 4.258 1.00 98.25 355 ALA A C 1
ATOM 2784 O O . ALA A 1 355 ? -0.580 2.360 4.861 1.00 98.25 355 ALA A O 1
ATOM 2785 N N . ILE A 1 356 ? -1.239 1.211 3.046 1.00 98.25 356 ILE A N 1
ATOM 2786 C CA . ILE A 1 356 ? -2.061 2.321 2.524 1.00 98.25 356 ILE A CA 1
ATOM 2787 C C . ILE A 1 356 ? -3.373 2.355 3.304 1.00 98.25 356 ILE A C 1
ATOM 2789 O O . ILE A 1 356 ? -4.128 1.386 3.326 1.00 98.25 356 ILE A O 1
ATOM 2793 N N . ILE A 1 357 ? -3.674 3.483 3.939 1.00 98.25 357 ILE A N 1
ATOM 2794 C CA . ILE A 1 357 ? -4.874 3.621 4.760 1.00 98.25 357 ILE A CA 1
ATOM 2795 C C . ILE A 1 357 ? -6.059 3.987 3.880 1.00 98.25 357 ILE A C 1
ATOM 2797 O O . ILE A 1 357 ? -6.054 5.010 3.195 1.00 98.25 357 ILE A O 1
ATOM 2801 N N . THR A 1 358 ? -7.100 3.160 3.935 1.00 96.88 358 THR A N 1
ATOM 2802 C CA . THR A 1 358 ? -8.355 3.420 3.233 1.00 96.88 358 THR A CA 1
ATOM 2803 C C . THR A 1 358 ? -9.013 4.684 3.799 1.00 96.88 358 THR A C 1
ATOM 2805 O O . THR A 1 358 ? -9.265 4.746 5.005 1.00 96.88 358 THR A O 1
ATOM 2808 N N . PRO A 1 359 ? -9.317 5.697 2.970 1.00 97.62 359 PRO A N 1
ATOM 2809 C CA . PRO A 1 359 ? -10.090 6.851 3.414 1.00 97.62 359 PRO A CA 1
ATOM 2810 C C . PRO A 1 359 ? -11.531 6.457 3.746 1.00 97.62 359 PRO A C 1
ATOM 2812 O O . PRO A 1 359 ? -12.082 5.515 3.174 1.00 97.62 359 PRO A O 1
ATOM 2815 N N . VAL A 1 360 ? -12.187 7.235 4.605 1.00 96.81 360 VAL A N 1
ATOM 2816 C CA . VAL A 1 360 ? -13.584 7.013 5.020 1.00 96.81 360 VAL A CA 1
ATOM 2817 C C . VAL A 1 360 ? -14.527 6.928 3.822 1.00 96.81 360 VAL A C 1
ATOM 2819 O O . VAL A 1 360 ? -15.452 6.121 3.812 1.00 96.81 360 VAL A O 1
ATOM 2822 N N . GLU A 1 361 ? -14.280 7.734 2.787 1.00 95.50 361 GLU A N 1
ATOM 2823 C CA . GLU A 1 361 ? -15.059 7.738 1.544 1.00 95.50 361 GLU A CA 1
ATOM 2824 C C . GLU A 1 361 ? -15.051 6.383 0.819 1.00 95.50 361 GLU A C 1
ATOM 2826 O O . GLU A 1 361 ? -15.933 6.121 0.001 1.00 95.50 361 GLU A O 1
ATOM 2831 N N . LYS A 1 362 ? -14.057 5.534 1.104 1.00 94.81 362 LYS A N 1
ATOM 2832 C CA . LYS A 1 362 ? -13.853 4.229 0.473 1.00 94.81 362 LYS A CA 1
ATOM 2833 C C . LYS A 1 362 ? -14.003 3.054 1.447 1.00 94.81 362 LYS A C 1
ATOM 2835 O O . LYS A 1 362 ? -13.620 1.933 1.109 1.00 94.81 362 LYS A O 1
ATOM 2840 N N . PHE A 1 363 ? -14.575 3.281 2.631 1.00 95.62 363 PHE A N 1
ATOM 2841 C CA . PHE A 1 363 ? -14.967 2.206 3.543 1.00 95.62 363 PHE A CA 1
ATOM 2842 C C . PHE A 1 363 ? -16.030 1.289 2.918 1.00 95.62 363 PHE A C 1
ATOM 2844 O O . PHE A 1 363 ? -16.835 1.705 2.077 1.00 95.62 363 PHE A O 1
ATOM 2851 N N . ASN A 1 364 ? -16.055 0.030 3.354 1.00 93.56 364 ASN A N 1
ATOM 2852 C CA . ASN A 1 364 ? -17.030 -0.969 2.933 1.00 93.56 364 ASN A CA 1
ATOM 2853 C C . ASN A 1 364 ? -17.793 -1.540 4.133 1.00 93.56 364 ASN A C 1
ATOM 2855 O O . ASN A 1 364 ? -17.428 -1.378 5.291 1.00 93.56 364 ASN A O 1
ATOM 2859 N N . SER A 1 365 ? -18.904 -2.199 3.837 1.00 94.06 365 SER A N 1
ATOM 2860 C CA . SER A 1 365 ? -19.723 -2.950 4.785 1.00 94.06 365 SER A CA 1
ATOM 2861 C C . SER A 1 365 ? -19.366 -4.439 4.846 1.00 94.06 365 SER A C 1
ATOM 2863 O O . SER A 1 365 ? -19.902 -5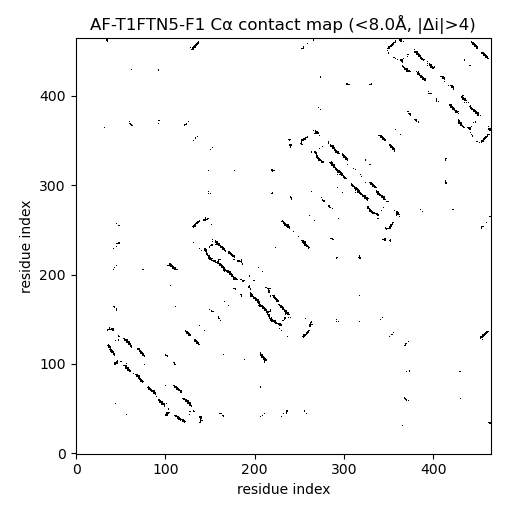.166 5.685 1.00 94.06 365 SER A O 1
ATOM 2865 N N . PHE A 1 366 ? -18.487 -4.898 3.954 1.00 92.69 366 PHE A N 1
ATOM 2866 C CA . PHE A 1 366 ? -18.058 -6.283 3.823 1.00 92.69 366 PHE A CA 1
ATOM 2867 C C . PHE A 1 366 ? -16.603 -6.328 3.344 1.00 92.69 366 PHE A C 1
ATOM 2869 O O . PHE A 1 366 ? -16.223 -5.539 2.485 1.00 92.69 366 PHE A O 1
ATOM 2876 N N . TYR A 1 367 ? -15.821 -7.248 3.901 1.00 92.69 367 TYR A N 1
ATOM 2877 C CA . TYR A 1 367 ? -14.421 -7.486 3.572 1.00 92.69 367 TYR A CA 1
ATOM 2878 C C . TYR A 1 367 ? -14.129 -8.986 3.613 1.00 92.69 367 TYR A C 1
ATOM 2880 O O . TYR A 1 367 ? -14.529 -9.668 4.560 1.00 92.69 367 TYR A O 1
ATOM 2888 N N . THR A 1 368 ? -13.367 -9.486 2.644 1.00 90.88 368 THR A N 1
ATOM 2889 C CA . THR A 1 368 ? -12.698 -10.795 2.721 1.00 90.88 368 THR A CA 1
ATOM 2890 C C . THR A 1 368 ? -11.206 -10.594 2.586 1.00 90.88 368 THR A C 1
ATOM 2892 O O . THR A 1 368 ? -10.776 -9.998 1.608 1.00 90.88 368 THR A O 1
ATOM 2895 N N . PHE A 1 369 ? -10.428 -11.127 3.519 1.00 92.00 369 PHE A N 1
ATOM 2896 C CA . PHE A 1 369 ? -8.973 -10.993 3.534 1.00 92.00 369 PHE A CA 1
ATOM 2897 C C . PHE A 1 369 ? -8.322 -12.259 4.087 1.00 92.00 369 PHE A C 1
ATOM 2899 O O . PHE A 1 369 ? -8.975 -13.063 4.751 1.00 92.00 369 PHE A O 1
ATOM 2906 N N . SER A 1 370 ? -7.037 -12.456 3.809 1.00 90.31 370 SER A N 1
ATOM 2907 C CA . SER A 1 370 ? -6.317 -13.673 4.185 1.00 90.31 370 SER A CA 1
ATOM 2908 C C . SER A 1 370 ? -5.050 -13.345 4.949 1.00 90.31 370 SER A C 1
ATOM 2910 O O . SER A 1 370 ? -4.217 -12.584 4.472 1.00 90.31 370 SER A O 1
ATOM 2912 N N . THR A 1 371 ? -4.851 -13.967 6.102 1.00 91.25 371 THR A N 1
ATOM 2913 C CA . THR A 1 371 ? -3.603 -13.795 6.849 1.00 91.25 371 THR A CA 1
ATOM 2914 C C . THR A 1 371 ? -2.435 -14.524 6.175 1.00 91.25 371 THR A C 1
ATOM 2916 O O . THR A 1 371 ? -2.646 -15.440 5.376 1.00 91.25 371 THR A O 1
ATOM 2919 N N . ALA A 1 372 ? -1.201 -14.139 6.515 1.00 88.56 372 ALA A N 1
ATOM 2920 C CA . ALA A 1 372 ? -0.015 -14.881 6.091 1.00 88.56 372 ALA A CA 1
ATOM 2921 C C . ALA A 1 372 ? -0.055 -16.332 6.602 1.00 88.56 372 ALA A C 1
ATOM 2923 O O . ALA A 1 372 ? -0.557 -16.589 7.695 1.00 88.56 372 ALA A O 1
ATOM 2924 N N . TYR A 1 373 ? 0.488 -17.265 5.818 1.00 84.31 373 TYR A N 1
ATOM 2925 C CA . TYR A 1 373 ? 0.525 -18.690 6.155 1.00 84.31 373 TYR A CA 1
ATOM 2926 C C . TYR A 1 373 ? 1.759 -19.058 7.001 1.00 84.31 373 TYR A C 1
ATOM 2928 O O . TYR A 1 373 ? 2.896 -18.712 6.631 1.00 84.31 373 TYR A O 1
ATOM 2936 N N . SER A 1 374 ? 1.539 -19.800 8.095 1.00 78.75 374 SER A N 1
ATOM 2937 C CA . SER A 1 374 ? 2.583 -20.385 8.948 1.00 78.75 374 SER A CA 1
ATOM 2938 C C . SER A 1 374 ? 2.961 -21.776 8.437 1.00 78.75 374 SER A C 1
ATOM 2940 O O . SER A 1 374 ? 2.235 -22.750 8.617 1.00 78.75 374 SER A O 1
ATOM 2942 N N . GLU A 1 375 ? 4.113 -21.889 7.782 1.00 67.38 375 GLU A N 1
ATOM 2943 C CA . GLU A 1 375 ? 4.517 -23.129 7.103 1.00 67.38 375 GLU A CA 1
ATOM 2944 C C . GLU A 1 375 ? 5.034 -24.214 8.052 1.00 67.38 375 GLU A C 1
ATOM 2946 O O . GLU A 1 375 ? 4.864 -25.407 7.797 1.00 67.38 375 GLU A O 1
ATOM 2951 N N . SER A 1 376 ? 5.694 -23.814 9.135 1.00 67.00 376 SER A N 1
ATOM 2952 C CA . SER A 1 376 ? 6.332 -24.732 10.072 1.00 67.00 376 SER A CA 1
ATOM 2953 C C . SER A 1 376 ? 6.224 -24.212 11.498 1.00 67.00 376 SER A C 1
ATOM 2955 O O . SER A 1 376 ? 5.870 -23.057 11.739 1.00 67.00 376 SER A O 1
ATOM 2957 N N . ALA A 1 377 ? 6.577 -25.059 12.466 1.00 62.69 377 ALA A N 1
ATOM 2958 C CA . ALA A 1 377 ? 6.651 -24.644 13.863 1.00 62.69 377 ALA A CA 1
ATOM 2959 C C . ALA A 1 377 ? 7.594 -23.440 14.077 1.00 62.69 377 ALA A C 1
ATOM 2961 O O . ALA A 1 377 ? 7.358 -22.657 14.995 1.00 62.69 377 ALA A O 1
ATOM 2962 N N . ASP A 1 378 ? 8.592 -23.268 13.203 1.00 61.56 378 ASP A N 1
ATOM 2963 C CA . ASP A 1 378 ? 9.614 -22.221 13.283 1.00 61.56 378 ASP A CA 1
ATOM 2964 C C . ASP A 1 378 ? 9.239 -20.929 12.541 1.00 61.56 378 ASP A C 1
ATOM 2966 O O . ASP A 1 378 ? 9.955 -19.932 12.646 1.00 61.56 378 ASP A O 1
ATOM 2970 N N . ILE A 1 379 ? 8.147 -20.923 11.773 1.00 71.81 379 ILE A N 1
ATOM 2971 C CA . ILE A 1 379 ? 7.648 -19.751 11.042 1.00 71.81 379 ILE A CA 1
ATOM 2972 C C . ILE A 1 379 ? 6.166 -19.619 11.367 1.00 71.81 379 ILE A C 1
ATOM 2974 O O . ILE A 1 379 ? 5.312 -20.106 10.630 1.00 71.81 379 ILE A O 1
ATOM 2978 N N . GLN A 1 380 ? 5.880 -18.983 12.501 1.00 83.06 380 GLN A N 1
ATOM 2979 C CA . GLN A 1 380 ? 4.520 -18.716 12.958 1.00 83.06 380 GLN A CA 1
ATOM 2980 C C . GLN A 1 380 ? 4.248 -17.224 12.959 1.00 83.06 380 GLN A C 1
ATOM 2982 O O . GLN A 1 380 ? 5.122 -16.451 13.340 1.00 83.06 380 GLN A O 1
ATOM 2987 N N . PHE A 1 381 ? 3.017 -16.836 12.650 1.00 87.12 381 PHE A N 1
ATOM 2988 C CA . PHE A 1 381 ? 2.592 -15.444 12.704 1.00 87.12 381 PHE A CA 1
ATOM 2989 C C . PHE A 1 381 ? 1.558 -15.191 13.800 1.00 87.12 381 PHE A C 1
ATOM 2991 O O . PHE A 1 381 ? 0.707 -16.030 14.113 1.00 87.12 381 PHE A O 1
ATOM 2998 N N . ASN A 1 382 ? 1.639 -14.008 14.397 1.00 90.25 382 ASN A N 1
ATOM 2999 C CA . ASN A 1 382 ? 0.495 -13.353 15.003 1.00 90.25 382 ASN A CA 1
ATOM 3000 C C . ASN A 1 382 ? -0.211 -12.526 13.930 1.00 90.25 382 ASN A C 1
ATOM 3002 O O . ASN A 1 382 ? 0.435 -11.922 13.076 1.00 90.25 382 ASN A O 1
ATOM 3006 N N . HIS A 1 383 ? -1.536 -12.475 14.000 1.00 92.38 383 HIS A N 1
ATOM 3007 C CA . HIS A 1 383 ? -2.350 -11.733 13.048 1.00 92.38 383 HIS A CA 1
ATOM 3008 C C . HIS A 1 383 ? -3.295 -10.813 13.789 1.00 92.38 383 HIS A C 1
ATOM 3010 O O . HIS A 1 383 ? -3.878 -11.206 14.802 1.00 92.38 383 HIS A O 1
ATOM 3016 N N . TYR A 1 384 ? -3.484 -9.617 13.254 1.00 94.56 384 TYR A N 1
ATOM 3017 C CA . TYR A 1 384 ? -4.351 -8.610 13.830 1.00 94.56 384 TYR A CA 1
ATOM 3018 C C . TYR A 1 384 ? -5.123 -7.877 12.743 1.00 94.56 384 TYR A C 1
ATOM 3020 O O . TYR A 1 384 ? -4.727 -7.844 11.579 1.00 94.56 384 TYR A O 1
ATOM 3028 N N . ILE A 1 385 ? -6.217 -7.249 13.148 1.00 95.62 385 ILE A N 1
ATOM 3029 C CA . ILE A 1 385 ? -6.888 -6.219 12.363 1.00 95.62 385 ILE A CA 1
ATOM 3030 C C . ILE A 1 385 ? -7.090 -4.973 13.202 1.00 95.62 385 ILE A C 1
ATOM 3032 O O . ILE A 1 385 ? -7.482 -5.061 14.366 1.00 95.62 385 ILE A O 1
ATOM 3036 N N . HIS A 1 386 ? -6.882 -3.818 12.585 1.00 96.31 386 HIS A N 1
ATOM 3037 C CA . HIS A 1 386 ? -7.443 -2.559 13.047 1.00 96.31 386 HIS A CA 1
ATOM 3038 C C . HIS A 1 386 ? -8.811 -2.373 12.416 1.00 96.31 386 HIS A C 1
ATOM 3040 O O . HIS A 1 386 ? -8.970 -2.539 11.208 1.00 96.31 386 HIS A O 1
ATOM 3046 N N . ILE A 1 387 ? -9.787 -2.010 13.240 1.00 97.06 387 ILE A N 1
ATOM 3047 C CA . ILE A 1 387 ? -11.140 -1.700 12.794 1.00 97.06 387 ILE A CA 1
ATOM 3048 C C . ILE A 1 387 ? -11.423 -0.250 13.136 1.00 97.06 387 ILE A C 1
ATOM 3050 O O . ILE A 1 387 ? -11.246 0.146 14.286 1.00 97.06 387 ILE A O 1
ATOM 3054 N N . VAL A 1 388 ? -11.925 0.508 12.166 1.00 97.19 388 VAL A N 1
ATOM 3055 C CA . VAL A 1 388 ? -12.462 1.855 12.375 1.00 97.19 388 VAL A CA 1
ATOM 3056 C C . VAL A 1 388 ? -13.939 1.851 12.009 1.00 97.19 388 VAL A C 1
ATOM 3058 O O . VAL A 1 388 ? -14.300 1.569 10.872 1.00 97.19 388 VAL A O 1
ATOM 3061 N N . SER A 1 389 ? -14.809 2.178 12.958 1.00 96.50 389 SER A N 1
ATOM 3062 C CA . SER A 1 389 ? -16.263 2.189 12.758 1.00 96.50 389 SER A CA 1
ATOM 3063 C C . SER A 1 389 ? -16.889 3.343 13.523 1.00 96.50 389 SER A C 1
ATOM 3065 O O . SER A 1 389 ? -16.298 3.865 14.465 1.00 96.50 389 SER A O 1
ATOM 3067 N N . THR A 1 390 ? -18.113 3.730 13.173 1.00 95.81 390 THR A N 1
ATOM 3068 C CA . THR A 1 390 ? -18.902 4.578 14.070 1.00 95.81 390 THR A CA 1
ATOM 3069 C C . THR A 1 390 ? -19.293 3.792 15.324 1.00 95.81 390 THR A C 1
ATOM 3071 O O . THR A 1 390 ? -19.547 2.584 15.255 1.00 95.81 390 THR A O 1
ATOM 3074 N N . PHE A 1 391 ? -19.347 4.463 16.480 1.00 92.62 391 PHE A N 1
ATOM 3075 C CA . PHE A 1 391 ? -19.585 3.803 17.772 1.00 92.62 391 PHE A CA 1
ATOM 3076 C C . PHE A 1 391 ? -20.884 2.978 17.806 1.00 92.62 391 PHE A C 1
ATOM 3078 O O . PHE A 1 391 ? -20.887 1.842 18.281 1.00 92.62 391 PHE A O 1
ATOM 3085 N N . ASN A 1 392 ? -21.970 3.505 17.231 1.00 92.88 392 ASN A N 1
ATOM 3086 C CA . ASN A 1 392 ? -23.278 2.837 17.202 1.00 92.88 392 ASN A CA 1
ATOM 3087 C C . ASN A 1 392 ? -23.291 1.537 16.381 1.00 92.88 392 ASN A C 1
ATOM 3089 O O . ASN A 1 392 ? -24.147 0.678 16.608 1.00 92.88 392 ASN A O 1
ATOM 3093 N N . GLU A 1 393 ? -22.342 1.391 15.457 1.00 94.81 393 GLU A N 1
ATOM 3094 C CA . GLU A 1 393 ? -22.250 0.257 14.542 1.00 94.81 393 GLU A CA 1
ATOM 3095 C C . GLU A 1 393 ? -21.332 -0.860 15.038 1.00 94.81 393 GLU A C 1
ATOM 3097 O O . GLU A 1 393 ? -21.381 -1.974 14.521 1.00 94.81 393 GLU A O 1
ATOM 3102 N N . THR A 1 394 ? -20.558 -0.615 16.095 1.00 93.69 394 THR A N 1
ATOM 3103 C CA . THR A 1 394 ? -19.608 -1.589 16.660 1.00 93.69 394 THR A CA 1
ATOM 3104 C C . THR A 1 394 ? -20.263 -2.923 17.039 1.00 93.69 394 THR A C 1
ATOM 3106 O O . THR A 1 394 ? -19.708 -3.985 16.769 1.00 93.69 394 THR A O 1
ATOM 3109 N N . LYS A 1 395 ? -21.487 -2.888 17.584 1.00 92.81 395 LYS A N 1
ATOM 3110 C CA . LYS A 1 395 ? -22.279 -4.077 17.955 1.00 92.81 395 LYS A CA 1
ATOM 3111 C C . LYS A 1 395 ? -22.788 -4.899 16.762 1.00 92.81 395 LYS A C 1
ATOM 3113 O O . LYS A 1 395 ? -23.209 -6.042 16.937 1.00 92.81 395 LYS A O 1
ATOM 3118 N N . ASN A 1 396 ? -22.776 -4.330 15.557 1.00 95.00 396 ASN A N 1
ATOM 3119 C CA . ASN A 1 396 ? -23.270 -4.962 14.327 1.00 95.00 396 ASN A CA 1
ATOM 3120 C C . ASN A 1 396 ? -22.139 -5.598 13.508 1.00 95.00 396 ASN A C 1
ATOM 3122 O O . ASN A 1 396 ? -22.396 -6.257 12.503 1.00 95.00 396 ASN A O 1
ATOM 3126 N N . LEU A 1 397 ? -20.887 -5.427 13.936 1.00 96.25 397 LEU A N 1
ATOM 3127 C CA . LEU A 1 397 ? -19.736 -6.033 13.287 1.00 96.25 397 LEU A CA 1
ATOM 3128 C C . LEU A 1 397 ? -19.679 -7.536 13.577 1.00 96.25 397 LEU A C 1
ATOM 3130 O O . LEU A 1 397 ? -19.930 -8.001 14.695 1.00 96.25 397 LEU A O 1
ATOM 3134 N N . ARG A 1 398 ? -19.365 -8.308 12.543 1.00 94.81 398 ARG A N 1
ATOM 3135 C CA . ARG A 1 398 ? -19.283 -9.764 12.565 1.00 94.81 398 ARG A CA 1
ATOM 3136 C C . ARG A 1 398 ? -17.979 -10.203 11.913 1.00 94.81 398 ARG A C 1
ATOM 3138 O O . ARG A 1 398 ? -17.644 -9.718 10.836 1.00 94.81 398 ARG A O 1
ATOM 3145 N N . LEU A 1 399 ? -17.276 -11.135 12.548 1.00 93.38 399 LEU A N 1
ATOM 3146 C CA . LEU A 1 399 ? -16.109 -11.827 12.003 1.00 93.38 399 LEU A CA 1
ATOM 3147 C C . LEU A 1 399 ? -16.477 -13.301 11.809 1.00 93.38 399 LEU A C 1
ATOM 3149 O O . LEU A 1 399 ? -16.821 -13.983 12.774 1.00 93.38 399 LEU A O 1
ATOM 3153 N N . ASN A 1 400 ? -16.428 -13.784 10.568 1.00 90.62 400 ASN A N 1
ATOM 3154 C CA . ASN A 1 400 ? -16.879 -15.121 10.162 1.00 90.62 400 ASN A CA 1
ATOM 3155 C C . ASN A 1 400 ? -18.273 -15.449 10.717 1.00 90.62 400 ASN A C 1
ATOM 3157 O O . ASN A 1 400 ? -18.468 -16.459 11.394 1.00 90.62 400 ASN A O 1
ATOM 3161 N N . ASP A 1 401 ? -19.209 -14.522 10.499 1.00 91.19 401 ASP A N 1
ATOM 3162 C CA . ASP A 1 401 ? -20.607 -14.579 10.947 1.00 91.19 401 ASP A CA 1
ATOM 3163 C C . ASP A 1 401 ? -20.819 -14.621 12.471 1.00 91.19 401 ASP A C 1
ATOM 3165 O O . ASP A 1 401 ? -21.947 -14.755 12.946 1.00 91.19 401 ASP A O 1
ATOM 3169 N N . ARG A 1 402 ? -19.758 -14.434 13.266 1.00 92.06 402 ARG A N 1
ATOM 3170 C CA . ARG A 1 402 ? -19.831 -14.345 14.729 1.00 92.06 402 ARG A CA 1
ATOM 3171 C C . ARG A 1 402 ? -19.697 -12.907 15.191 1.00 92.06 402 ARG A C 1
ATOM 3173 O O . ARG A 1 402 ? -18.924 -12.139 14.627 1.00 92.06 402 ARG A O 1
ATOM 3180 N N . GLU A 1 403 ? -20.427 -12.548 16.241 1.00 92.00 403 GLU A N 1
ATOM 3181 C CA . GLU A 1 403 ? -20.248 -11.259 16.912 1.00 92.00 403 GLU A CA 1
ATOM 3182 C C . GLU A 1 403 ? -18.804 -11.106 17.376 1.00 92.00 403 GLU A C 1
ATOM 3184 O O . GLU A 1 403 ? -18.243 -12.009 18.004 1.00 92.00 403 GLU A O 1
ATOM 3189 N N . ILE A 1 404 ? -18.200 -9.958 17.071 1.00 90.38 404 ILE A N 1
ATOM 3190 C CA . ILE A 1 404 ? -16.947 -9.590 17.720 1.00 90.38 404 ILE A CA 1
ATOM 3191 C C . ILE A 1 404 ? -17.242 -9.398 19.217 1.00 90.38 404 ILE A C 1
ATOM 3193 O O . ILE A 1 404 ? -18.278 -8.843 19.585 1.00 90.38 404 ILE A O 1
ATOM 3197 N N . ALA A 1 405 ? -16.389 -9.942 20.087 1.00 76.62 405 ALA A N 1
ATOM 3198 C CA . ALA A 1 405 ? -16.691 -10.075 21.511 1.00 76.62 405 ALA A CA 1
ATOM 3199 C C . ALA A 1 405 ? -17.119 -8.745 22.162 1.00 76.62 405 ALA A C 1
ATOM 3201 O O . ALA A 1 405 ? -16.455 -7.723 22.014 1.00 76.62 405 ALA A O 1
ATOM 3202 N N . GLN A 1 406 ? -18.183 -8.766 22.969 1.00 66.69 406 GLN A N 1
ATOM 3203 C CA . GLN A 1 406 ? -18.677 -7.564 23.662 1.00 66.69 406 GLN A CA 1
ATOM 3204 C C . GLN A 1 406 ? -17.653 -6.959 24.641 1.00 66.69 406 GLN A C 1
ATOM 3206 O O . GLN A 1 406 ? -17.768 -5.798 25.017 1.00 66.69 406 GLN A O 1
ATOM 3211 N N . SER A 1 407 ? -16.634 -7.728 25.037 1.00 70.69 407 SER A N 1
ATOM 3212 C CA . SER A 1 407 ? -15.533 -7.282 25.896 1.00 70.69 407 SER A CA 1
ATOM 3213 C C . SER A 1 407 ? -14.453 -6.470 25.168 1.00 70.69 407 SER A C 1
ATOM 3215 O O . SER A 1 407 ? -13.471 -6.078 25.797 1.00 70.69 407 SER A O 1
ATOM 3217 N N . ILE A 1 408 ? -14.579 -6.240 23.855 1.00 85.06 408 ILE A N 1
ATOM 3218 C CA . ILE A 1 408 ? -13.632 -5.418 23.094 1.00 85.06 408 ILE A CA 1
ATOM 3219 C C . ILE A 1 408 ? -13.732 -3.966 23.563 1.00 85.06 408 ILE A C 1
ATOM 3221 O O . ILE A 1 408 ? -14.789 -3.336 23.494 1.00 85.06 408 ILE A O 1
ATOM 3225 N N . LYS A 1 409 ? -12.602 -3.413 24.007 1.00 89.06 409 LYS A N 1
ATOM 3226 C CA . LYS A 1 409 ? -12.497 -1.998 24.357 1.00 89.06 409 LYS A CA 1
ATOM 3227 C C . LYS A 1 409 ? -12.316 -1.166 23.088 1.00 89.06 409 LYS A C 1
ATOM 3229 O O . LYS A 1 409 ? -11.285 -1.258 22.427 1.00 89.06 409 LYS A O 1
ATOM 3234 N N . TRP A 1 410 ? -13.307 -0.335 22.790 1.00 93.81 410 TRP A N 1
ATOM 3235 C CA . TRP A 1 410 ? -13.232 0.676 21.741 1.00 93.81 410 TRP A CA 1
ATOM 3236 C C . TRP A 1 410 ? -12.595 1.955 22.274 1.00 93.81 410 TRP A C 1
ATOM 3238 O O . TRP A 1 410 ? -12.902 2.394 23.385 1.00 93.81 410 TRP A O 1
ATOM 3248 N N . SER A 1 411 ? -11.722 2.550 21.472 1.00 94.38 411 SER A N 1
ATOM 3249 C CA . SER A 1 411 ? -11.016 3.788 21.790 1.00 94.38 411 SER A CA 1
ATOM 3250 C C . SER A 1 411 ? -11.468 4.905 20.856 1.00 94.38 411 SER A C 1
ATOM 3252 O O . SER A 1 411 ? -11.660 4.685 19.659 1.00 94.38 411 SER A O 1
ATOM 3254 N N . SER A 1 412 ? -11.632 6.106 21.401 1.00 94.12 412 SER A N 1
ATOM 3255 C CA . SER A 1 412 ? -11.981 7.298 20.624 1.00 94.12 412 SER A CA 1
ATOM 3256 C C . SER A 1 412 ? -10.752 7.931 19.975 1.00 94.12 412 SER A C 1
ATOM 3258 O O . SER A 1 412 ? -9.628 7.784 20.463 1.00 94.12 412 SER A O 1
ATOM 3260 N N . PHE A 1 413 ? -10.983 8.676 18.896 1.00 94.44 413 PHE A N 1
ATOM 3261 C CA . PHE A 1 413 ? -10.006 9.608 18.338 1.00 94.44 413 PHE A CA 1
ATOM 3262 C C . PHE A 1 413 ? -10.056 10.958 19.068 1.00 94.44 413 PHE A C 1
ATOM 3264 O O . PHE A 1 413 ? -11.028 11.280 19.752 1.00 94.44 413 PHE A O 1
ATOM 3271 N N . THR A 1 414 ? -8.990 11.749 18.943 1.00 87.25 414 THR A N 1
ATOM 3272 C CA . THR A 1 414 ? -8.830 13.031 19.654 1.00 87.25 414 THR A CA 1
ATOM 3273 C C . THR A 1 414 ? -9.658 14.172 19.066 1.00 87.25 414 THR A C 1
ATOM 3275 O O . THR A 1 414 ? -9.879 15.173 19.739 1.00 87.25 414 THR A O 1
ATOM 3278 N N . ASP A 1 415 ? -10.180 14.015 17.850 1.00 86.31 415 ASP A N 1
ATOM 3279 C CA . ASP A 1 415 ? -11.060 14.982 17.183 1.00 86.31 415 ASP A CA 1
ATOM 3280 C C . ASP A 1 415 ? -12.516 14.955 17.684 1.00 86.31 415 ASP A C 1
ATOM 3282 O O . ASP A 1 415 ? -13.370 15.634 17.114 1.00 86.31 415 ASP A O 1
ATOM 3286 N N . ASN A 1 416 ? -12.820 14.166 18.725 1.00 77.75 416 ASN A N 1
ATOM 3287 C CA . ASN A 1 416 ? -14.182 13.898 19.201 1.00 77.75 416 ASN A CA 1
ATOM 3288 C C . ASN A 1 416 ? -15.133 13.435 18.080 1.00 77.75 416 ASN A C 1
ATOM 3290 O O . ASN A 1 416 ? -16.340 13.690 18.130 1.00 77.75 416 ASN A O 1
ATOM 3294 N N . SER A 1 417 ? -14.605 12.767 17.052 1.00 83.94 417 SER A N 1
ATOM 3295 C CA . SER A 1 417 ? -15.434 12.197 15.997 1.00 83.94 417 SER A CA 1
ATOM 3296 C C . SER A 1 417 ? -16.325 11.068 16.517 1.00 83.94 417 SER A C 1
ATOM 3298 O O . SER A 1 417 ? -16.114 10.476 17.574 1.00 83.94 417 SER A O 1
ATOM 3300 N N . THR A 1 418 ? -17.341 10.728 15.724 1.00 92.19 418 THR A N 1
ATOM 3301 C CA . THR A 1 418 ? -18.190 9.553 15.965 1.00 92.19 418 THR A CA 1
ATOM 3302 C C . THR A 1 418 ? -17.470 8.231 15.702 1.00 92.19 418 THR A C 1
ATOM 3304 O O . THR A 1 418 ? -18.039 7.167 15.966 1.00 92.19 418 THR A O 1
ATOM 3307 N N . TYR A 1 419 ? -16.275 8.291 15.109 1.00 96.56 419 TYR A N 1
ATOM 3308 C CA . TYR A 1 419 ? -15.463 7.127 14.810 1.00 96.56 419 TYR A CA 1
ATOM 3309 C C . TYR A 1 419 ? -14.712 6.673 16.054 1.00 96.56 419 TYR A C 1
ATOM 3311 O O . TYR A 1 419 ? -14.236 7.458 16.870 1.00 96.56 419 TYR A O 1
ATOM 3319 N N . VAL A 1 420 ? -14.616 5.362 16.180 1.00 96.44 420 VAL A N 1
ATOM 3320 C CA . VAL A 1 420 ? -13.867 4.667 17.213 1.00 96.44 420 VAL A CA 1
ATOM 3321 C C . VAL A 1 420 ? -13.054 3.572 16.555 1.00 96.44 420 VAL A C 1
ATOM 3323 O O . VAL A 1 420 ? -13.371 3.121 15.449 1.00 96.44 420 VAL A O 1
ATOM 3326 N N . TRP A 1 421 ? -12.015 3.130 17.247 1.00 96.19 421 TRP A N 1
ATOM 3327 C CA . TRP A 1 421 ? -11.163 2.061 16.766 1.00 96.19 421 TRP A CA 1
ATOM 3328 C C . TRP A 1 421 ? -10.943 0.976 17.813 1.00 96.19 421 TRP A C 1
ATOM 3330 O O . TRP A 1 421 ? -11.049 1.209 19.020 1.00 96.19 421 TRP A O 1
ATOM 3340 N N . CYS A 1 422 ? -10.637 -0.223 17.336 1.00 94.81 422 CYS A N 1
ATOM 3341 C CA . CYS A 1 422 ? -10.095 -1.299 18.151 1.00 94.81 422 CYS A CA 1
ATOM 3342 C C . CYS A 1 422 ? -9.102 -2.132 17.332 1.00 94.81 422 CYS A C 1
ATOM 3344 O O . CYS A 1 422 ? -9.088 -2.067 16.100 1.00 94.81 422 CYS A O 1
ATOM 3346 N N . MET A 1 423 ? -8.279 -2.911 18.030 1.00 93.25 423 MET A N 1
ATOM 3347 C CA . MET A 1 423 ? -7.424 -3.931 17.434 1.00 93.25 423 MET A CA 1
ATOM 3348 C C . MET A 1 423 ? -7.891 -5.306 17.907 1.00 93.25 423 MET A C 1
ATOM 3350 O O . MET A 1 423 ? -8.088 -5.503 19.107 1.00 93.25 423 MET A O 1
ATOM 3354 N N . LEU A 1 424 ? -8.046 -6.255 16.983 1.00 92.56 424 LEU A N 1
ATOM 3355 C CA . LEU A 1 424 ? -8.411 -7.640 17.291 1.00 92.56 424 LEU A CA 1
ATOM 3356 C C . LEU A 1 424 ? -7.338 -8.596 16.808 1.00 92.56 424 LEU A C 1
ATOM 3358 O O . LEU A 1 424 ? -6.903 -8.492 15.667 1.00 92.56 424 LEU A O 1
ATOM 3362 N N . GLN A 1 425 ? -6.969 -9.554 17.654 1.00 92.38 425 GLN A N 1
ATOM 3363 C CA . GLN A 1 425 ? -6.137 -10.676 17.242 1.00 92.38 425 GLN A CA 1
ATOM 3364 C C . GLN A 1 425 ? -6.979 -11.697 16.471 1.00 92.38 425 GLN A C 1
ATOM 3366 O O . GLN A 1 425 ? -8.113 -12.008 16.847 1.00 92.38 425 GLN A O 1
ATOM 3371 N N . LEU A 1 426 ? -6.409 -12.231 15.399 1.00 90.69 426 LEU A N 1
ATOM 3372 C CA . LEU A 1 426 ? -7.043 -13.174 14.495 1.00 90.69 426 LEU A CA 1
ATOM 3373 C C . LEU A 1 426 ? -6.380 -14.544 14.565 1.00 90.69 426 LEU A C 1
ATOM 3375 O O . LEU A 1 426 ? -5.223 -14.698 14.954 1.00 90.69 426 LEU A O 1
ATOM 3379 N N . ARG A 1 427 ? -7.141 -15.553 14.143 1.00 89.69 427 ARG A N 1
ATOM 3380 C CA . ARG A 1 427 ? -6.573 -16.851 13.782 1.00 89.69 427 ARG A CA 1
ATOM 3381 C C . ARG A 1 427 ? -6.031 -16.774 12.363 1.00 89.69 427 ARG A C 1
ATOM 3383 O O . ARG A 1 427 ? -6.534 -15.998 11.554 1.00 89.69 427 ARG A O 1
ATOM 3390 N N . GLU A 1 428 ? -5.049 -17.613 12.076 1.00 89.94 428 GLU A N 1
ATOM 3391 C CA . GLU A 1 428 ? -4.590 -17.795 10.707 1.00 89.94 428 GLU A CA 1
ATOM 3392 C C . GLU A 1 428 ? -5.734 -18.294 9.816 1.00 89.94 428 GLU A C 1
ATOM 3394 O O . GLU A 1 428 ? -6.563 -19.104 10.247 1.00 89.94 428 GLU A O 1
ATOM 3399 N N . GLY A 1 429 ? -5.782 -17.799 8.585 1.00 88.62 429 GLY A N 1
ATOM 3400 C CA . GLY A 1 429 ? -6.683 -18.268 7.550 1.00 88.62 429 GLY A CA 1
ATOM 3401 C C . GLY A 1 429 ? -7.375 -17.144 6.797 1.00 88.62 429 GLY A C 1
ATOM 3402 O O . GLY A 1 429 ? -7.120 -15.952 6.988 1.00 88.62 429 GLY A O 1
ATOM 3403 N N . LEU A 1 430 ? -8.293 -17.568 5.937 1.00 88.69 430 LEU A N 1
ATOM 3404 C CA . LEU A 1 430 ? -9.227 -16.695 5.252 1.00 88.69 430 LEU A CA 1
ATOM 3405 C C . LEU A 1 430 ? -10.263 -16.180 6.264 1.00 88.69 430 LEU A C 1
ATOM 3407 O O . LEU A 1 430 ? -10.784 -16.926 7.093 1.00 88.69 430 LEU A O 1
ATOM 3411 N N . GLN A 1 431 ? -10.529 -14.883 6.224 1.00 90.56 431 GLN A N 1
ATOM 3412 C CA . GLN A 1 431 ? -11.411 -14.187 7.148 1.00 90.56 431 GLN A CA 1
ATOM 3413 C C . GLN A 1 431 ? -12.443 -13.393 6.353 1.00 90.56 431 GLN A C 1
ATOM 3415 O O . GLN A 1 431 ? -12.138 -12.817 5.307 1.00 90.56 431 GLN A O 1
ATOM 3420 N N . ALA A 1 432 ? -13.664 -13.331 6.873 1.00 91.19 432 ALA A N 1
ATOM 3421 C CA . ALA A 1 432 ? -14.718 -12.470 6.365 1.00 91.19 432 ALA A CA 1
ATOM 3422 C C . ALA A 1 432 ? -15.214 -11.564 7.488 1.00 91.19 432 ALA A C 1
ATOM 3424 O O . ALA A 1 432 ? -15.656 -12.043 8.534 1.00 91.19 432 ALA A O 1
ATOM 3425 N N . MET A 1 433 ? -15.175 -10.255 7.270 1.00 92.56 433 MET A N 1
ATOM 3426 C CA . MET A 1 433 ? -15.700 -9.278 8.211 1.00 92.56 433 MET A CA 1
ATOM 3427 C C . MET A 1 433 ? -16.832 -8.492 7.568 1.00 92.56 433 MET A C 1
ATOM 3429 O O . MET A 1 433 ? -16.720 -8.049 6.429 1.00 92.56 433 MET A O 1
ATOM 3433 N N . HIS A 1 434 ? -17.936 -8.313 8.284 1.00 93.94 434 HIS A N 1
ATOM 3434 C CA . HIS A 1 434 ? -19.075 -7.573 7.758 1.00 93.94 434 HIS A CA 1
ATOM 3435 C C . HIS A 1 434 ? -19.860 -6.858 8.847 1.00 93.94 434 HIS A C 1
ATOM 3437 O O . HIS A 1 434 ? -19.776 -7.201 10.025 1.00 93.94 434 HIS A O 1
ATOM 3443 N N . ASN A 1 435 ? -20.652 -5.873 8.439 1.00 94.94 435 ASN A N 1
ATOM 3444 C CA . ASN A 1 435 ? -21.621 -5.214 9.299 1.00 94.94 435 ASN A CA 1
ATOM 3445 C C . ASN A 1 435 ? -23.031 -5.716 8.951 1.00 94.94 435 ASN A C 1
ATOM 3447 O O . ASN A 1 435 ? -23.467 -5.600 7.804 1.00 94.94 435 ASN A O 1
ATOM 3451 N N . SER A 1 436 ? -23.766 -6.24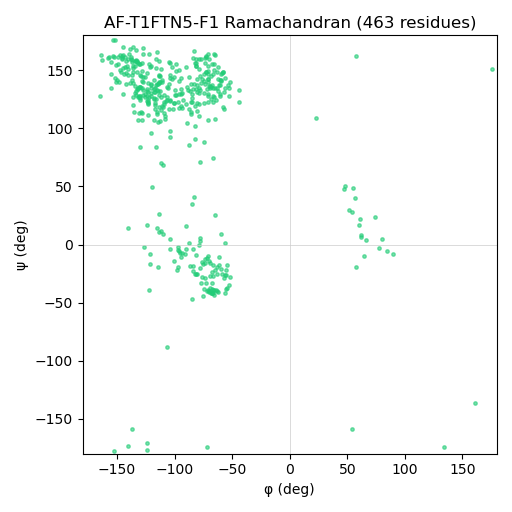9 9.931 1.00 94.88 436 SER A N 1
ATOM 3452 C CA . SER A 1 436 ? -25.122 -6.782 9.722 1.00 94.88 436 SER A CA 1
ATOM 3453 C C . SER A 1 436 ? -26.141 -5.723 9.277 1.00 94.88 436 SER A C 1
ATOM 3455 O O . SER A 1 436 ? -27.102 -6.052 8.587 1.00 94.88 436 SER A O 1
ATOM 3457 N N . ASN A 1 437 ? -25.911 -4.452 9.613 1.00 94.88 437 ASN A N 1
ATOM 3458 C CA . ASN A 1 437 ? -26.705 -3.305 9.163 1.00 94.88 437 ASN A CA 1
ATOM 3459 C C . ASN A 1 437 ? -26.227 -2.726 7.825 1.00 94.88 437 ASN A C 1
ATOM 3461 O O . ASN A 1 437 ? -26.789 -1.740 7.355 1.00 94.88 437 ASN A O 1
ATOM 3465 N N . LYS A 1 438 ? -25.195 -3.316 7.208 1.00 92.75 438 LYS A N 1
ATOM 3466 C CA . LYS A 1 438 ? -24.572 -2.841 5.962 1.00 92.75 438 LYS A CA 1
ATOM 3467 C C . LYS A 1 438 ? -23.970 -1.437 6.059 1.00 92.75 438 LYS A C 1
ATOM 3469 O O . LYS A 1 438 ? -23.772 -0.773 5.043 1.00 92.75 438 LYS A O 1
ATOM 3474 N N . MET A 1 439 ? -23.663 -0.988 7.273 1.00 94.50 439 MET A N 1
ATOM 3475 C CA . MET A 1 439 ? -22.959 0.270 7.487 1.00 94.50 439 MET A CA 1
ATOM 3476 C C . MET A 1 439 ? -21.467 0.097 7.206 1.00 94.50 439 MET A C 1
ATOM 3478 O O . MET A 1 439 ? -20.895 -0.966 7.447 1.00 94.50 439 MET A O 1
ATOM 3482 N N . GLN A 1 440 ? -20.854 1.147 6.666 1.00 94.88 440 GLN A N 1
ATOM 3483 C CA . GLN A 1 440 ? -19.452 1.152 6.262 1.00 94.88 440 GLN A CA 1
ATOM 3484 C C . GLN A 1 440 ? -18.512 1.277 7.470 1.00 94.88 440 GLN A C 1
ATOM 3486 O O . GLN A 1 440 ? -18.788 2.018 8.415 1.00 94.88 440 GLN A O 1
ATOM 3491 N N . PHE A 1 441 ? -17.388 0.573 7.412 1.00 96.31 441 PHE A N 1
ATOM 3492 C CA . PHE A 1 441 ? -16.290 0.609 8.376 1.00 96.31 441 PHE A CA 1
ATOM 3493 C C . PHE A 1 441 ? -14.969 0.361 7.636 1.00 96.31 441 PHE A C 1
ATOM 3495 O O . PHE A 1 441 ? -14.988 -0.091 6.498 1.00 96.31 441 PHE A O 1
ATOM 3502 N N . GLY A 1 442 ? -13.835 0.689 8.246 1.00 96.38 442 GLY A N 1
ATOM 3503 C CA . GLY A 1 442 ? -12.501 0.448 7.696 1.00 96.38 442 GLY A CA 1
ATOM 3504 C C . GLY A 1 442 ? -11.821 -0.735 8.375 1.00 96.38 442 GLY A C 1
ATOM 3505 O O . GLY A 1 442 ? -12.007 -0.942 9.578 1.00 96.38 442 GLY A O 1
ATOM 3506 N N . VAL A 1 443 ? -11.019 -1.485 7.614 1.00 96.81 443 VAL A N 1
ATOM 3507 C CA . VAL A 1 443 ? -10.216 -2.604 8.122 1.00 96.81 443 VAL A CA 1
ATOM 3508 C C . VAL A 1 443 ? -8.804 -2.552 7.538 1.00 96.81 443 VAL A C 1
ATOM 3510 O O . VAL A 1 443 ? -8.632 -2.538 6.319 1.00 96.81 443 VAL A O 1
ATOM 3513 N N . THR A 1 444 ? -7.804 -2.588 8.414 1.00 97.44 444 THR A N 1
ATOM 3514 C CA . THR A 1 444 ? -6.387 -2.773 8.058 1.00 97.44 444 THR A CA 1
ATOM 3515 C C . THR A 1 444 ? -5.908 -4.069 8.690 1.00 97.44 444 THR A C 1
ATOM 3517 O O . THR A 1 444 ? -6.150 -4.287 9.877 1.00 97.44 444 THR A O 1
ATOM 3520 N N . VAL A 1 445 ? -5.251 -4.931 7.919 1.00 96.56 445 VAL A N 1
ATOM 3521 C CA . VAL A 1 445 ? -4.703 -6.205 8.396 1.00 96.56 445 VAL A CA 1
ATOM 3522 C C . VAL A 1 445 ? -3.235 -6.018 8.737 1.00 96.56 445 VAL A C 1
ATOM 3524 O O . VAL A 1 445 ? -2.519 -5.319 8.026 1.00 96.56 445 VAL A O 1
ATOM 3527 N N . LEU A 1 446 ? -2.796 -6.647 9.823 1.00 94.75 446 LEU A N 1
ATOM 3528 C CA . LEU A 1 446 ? -1.416 -6.629 10.285 1.00 94.75 446 LEU A CA 1
ATOM 3529 C C . LEU A 1 446 ? -0.987 -8.031 10.717 1.00 94.75 446 LEU A C 1
ATOM 3531 O O . LEU A 1 446 ? -1.815 -8.859 11.113 1.00 94.75 446 LEU A O 1
ATOM 3535 N N . GLY A 1 447 ? 0.313 -8.282 10.718 1.00 91.88 447 GLY A N 1
ATOM 3536 C CA . GLY A 1 447 ? 0.879 -9.442 11.383 1.00 91.88 447 GLY A CA 1
ATOM 3537 C C . GLY A 1 447 ? 2.379 -9.341 11.587 1.00 91.88 447 GLY A C 1
ATOM 3538 O O . GLY A 1 447 ? 3.068 -8.537 10.965 1.00 91.88 447 GLY A O 1
ATOM 3539 N N . ASP A 1 448 ? 2.879 -10.176 12.483 1.00 88.31 448 ASP A N 1
ATOM 3540 C CA . ASP A 1 448 ? 4.288 -10.259 12.848 1.00 88.31 448 ASP A CA 1
ATOM 3541 C C . ASP A 1 448 ? 4.676 -11.703 13.138 1.00 88.31 448 ASP A C 1
ATOM 3543 O O . ASP A 1 448 ? 3.873 -12.506 13.620 1.00 88.31 448 ASP A O 1
ATOM 3547 N N . SER A 1 449 ? 5.915 -12.045 12.809 1.00 84.12 449 SER A N 1
ATOM 3548 C CA . SER A 1 449 ? 6.487 -13.349 13.105 1.00 84.12 449 SER A CA 1
ATOM 3549 C C . SER A 1 449 ? 6.653 -13.538 14.617 1.00 84.12 449 SER A C 1
ATOM 3551 O O . SER A 1 449 ? 7.309 -12.744 15.284 1.00 84.12 449 SER A O 1
ATOM 3553 N N . LYS A 1 450 ? 6.133 -14.646 15.157 1.00 77.94 450 LYS A N 1
ATOM 3554 C CA . LYS A 1 450 ? 6.346 -15.072 16.554 1.00 77.94 450 LYS A CA 1
ATOM 3555 C C . LYS A 1 450 ? 7.780 -15.514 16.821 1.00 77.94 450 LYS A C 1
ATOM 3557 O O . LYS A 1 450 ? 8.227 -15.515 17.965 1.00 77.94 450 LYS A O 1
ATOM 3562 N N . THR A 1 451 ? 8.469 -15.984 15.787 1.00 65.81 451 THR A N 1
ATOM 3563 C CA . THR A 1 451 ? 9.860 -16.430 15.860 1.00 65.81 451 THR A CA 1
ATOM 3564 C C . THR A 1 451 ? 10.778 -15.315 15.371 1.00 65.81 451 THR A C 1
ATOM 3566 O O . THR A 1 451 ? 10.353 -14.460 14.594 1.00 65.81 451 THR A O 1
ATOM 3569 N N . ALA A 1 452 ? 12.042 -15.314 15.810 1.00 56.00 452 ALA A N 1
ATOM 3570 C CA . ALA A 1 452 ? 13.042 -14.255 15.592 1.00 56.00 452 ALA A CA 1
ATOM 3571 C C . ALA A 1 452 ? 13.469 -14.026 14.119 1.00 56.00 452 ALA A C 1
ATOM 3573 O O . ALA A 1 452 ? 14.568 -13.557 13.853 1.00 56.00 452 ALA A O 1
ATOM 3574 N N . LYS A 1 453 ? 12.616 -14.371 13.147 1.00 60.91 453 LYS A N 1
ATOM 3575 C CA . LYS A 1 453 ? 12.799 -14.130 11.714 1.00 60.91 453 LYS A CA 1
ATOM 3576 C C . LYS A 1 453 ? 12.236 -12.787 11.240 1.00 60.91 453 LYS A C 1
ATOM 3578 O O . LYS A 1 453 ? 12.116 -12.608 10.034 1.00 60.91 453 LYS A O 1
ATOM 3583 N N . TYR A 1 454 ? 11.941 -11.855 12.157 1.00 74.31 454 TYR A N 1
ATOM 3584 C CA . TYR A 1 454 ? 11.888 -10.399 11.916 1.00 74.31 454 TYR A CA 1
ATOM 3585 C C . TYR A 1 454 ? 10.827 -9.845 10.943 1.00 74.31 454 TYR A C 1
ATOM 3587 O O . TYR A 1 454 ? 10.588 -8.640 10.912 1.00 74.31 454 TYR A O 1
ATOM 3595 N N . CYS A 1 455 ? 10.145 -10.722 10.218 1.00 84.62 455 CYS A N 1
ATOM 3596 C CA . CYS A 1 455 ? 9.126 -10.433 9.223 1.00 84.62 455 CYS A CA 1
ATOM 3597 C C . CYS A 1 455 ? 7.832 -9.929 9.880 1.00 84.62 455 CYS A C 1
ATOM 3599 O O . CYS A 1 455 ? 7.279 -10.565 10.783 1.00 84.62 455 CYS A O 1
ATOM 3601 N N . SER A 1 456 ? 7.349 -8.786 9.409 1.00 91.06 456 SER A N 1
ATOM 3602 C CA . SER A 1 456 ? 6.026 -8.252 9.708 1.00 91.06 456 SER A CA 1
ATOM 3603 C C . SER A 1 456 ? 5.363 -7.810 8.413 1.00 91.06 456 SER A C 1
ATOM 3605 O O . SER A 1 456 ? 6.034 -7.589 7.410 1.00 91.06 456 SER A O 1
ATOM 3607 N N . TYR A 1 457 ? 4.042 -7.724 8.412 1.00 94.44 457 TYR A N 1
ATOM 3608 C CA . TYR A 1 457 ? 3.312 -7.271 7.244 1.00 94.44 457 TYR A CA 1
ATOM 3609 C C . TYR A 1 457 ? 2.115 -6.423 7.647 1.00 94.44 457 TYR A C 1
ATOM 3611 O O . TYR A 1 457 ? 1.539 -6.610 8.726 1.00 94.44 457 TYR A O 1
ATOM 3619 N N . ALA A 1 458 ? 1.712 -5.517 6.767 1.00 96.94 458 ALA A N 1
ATOM 3620 C CA . ALA A 1 458 ? 0.466 -4.786 6.903 1.00 96.94 458 ALA A CA 1
ATOM 3621 C C . ALA A 1 458 ? -0.117 -4.493 5.523 1.00 96.94 458 ALA A C 1
ATOM 3623 O O . ALA A 1 458 ? 0.616 -4.384 4.558 1.00 96.94 458 ALA A O 1
ATOM 3624 N N . TYR A 1 459 ? -1.438 -4.405 5.416 1.00 96.75 459 TYR A N 1
ATOM 3625 C CA . TYR A 1 459 ? -2.099 -3.969 4.186 1.00 96.75 459 TYR A CA 1
ATOM 3626 C C . TYR A 1 459 ? -3.548 -3.570 4.476 1.00 96.75 459 TYR A C 1
ATOM 3628 O O . TYR A 1 459 ? -4.156 -3.992 5.467 1.00 96.75 459 TYR A O 1
ATOM 3636 N N . SER A 1 460 ? -4.147 -2.769 3.597 1.00 95.19 460 SER A N 1
ATOM 3637 C CA . SER A 1 460 ? -5.590 -2.512 3.658 1.00 95.19 460 SER A CA 1
ATOM 3638 C C . SER A 1 460 ? -6.393 -3.761 3.293 1.00 95.19 460 SER A C 1
ATOM 3640 O O . SER A 1 460 ? -6.120 -4.398 2.278 1.00 95.19 460 SER A O 1
ATOM 3642 N N . ALA A 1 461 ? -7.433 -4.093 4.064 1.00 93.38 461 ALA A N 1
ATOM 3643 C CA . ALA A 1 461 ? -8.321 -5.199 3.708 1.00 93.38 461 ALA A CA 1
ATOM 3644 C C . ALA A 1 461 ? -9.205 -4.886 2.488 1.00 93.38 461 ALA A C 1
ATOM 3646 O O . ALA A 1 461 ? -9.826 -5.796 1.950 1.00 93.38 461 ALA A O 1
ATOM 3647 N N . GLY A 1 462 ? -9.317 -3.628 2.060 1.00 87.00 462 GLY A N 1
ATOM 3648 C CA . GLY A 1 462 ? -10.155 -3.272 0.921 1.00 87.00 462 GLY A CA 1
ATOM 3649 C C . GLY A 1 462 ? -10.221 -1.775 0.652 1.00 87.00 462 GLY A C 1
ATOM 3650 O O . GLY A 1 462 ? -10.157 -0.944 1.563 1.00 87.00 462 GLY A O 1
ATOM 3651 N N . LEU A 1 463 ? -10.419 -1.444 -0.621 1.00 81.31 463 LEU A N 1
ATOM 3652 C CA . LEU A 1 463 ? -10.615 -0.089 -1.122 1.00 81.31 463 LEU A CA 1
ATOM 3653 C C . LEU A 1 463 ? -11.843 -0.088 -2.038 1.00 81.31 463 LEU A C 1
ATOM 3655 O O . LEU A 1 463 ? -11.821 -0.717 -3.094 1.00 81.31 463 LEU A O 1
ATOM 3659 N N . CYS A 1 464 ? -12.918 0.596 -1.641 1.00 73.50 464 CYS A N 1
ATOM 3660 C CA . CYS A 1 464 ? -14.087 0.749 -2.509 1.00 73.50 464 CYS A CA 1
ATOM 3661 C C . CYS A 1 464 ? -13.820 1.747 -3.642 1.00 73.50 464 CYS A C 1
ATOM 3663 O O . CYS A 1 464 ? -13.140 2.756 -3.447 1.00 73.50 464 CYS A O 1
ATOM 3665 N N . SER A 1 465 ? -14.429 1.503 -4.805 1.00 56.28 465 SER A N 1
ATOM 3666 C CA . SER A 1 465 ? -14.559 2.478 -5.895 1.00 56.28 465 SER A CA 1
ATOM 3667 C C . SER A 1 465 ? -15.808 3.343 -5.751 1.00 56.28 465 SER A C 1
ATOM 3669 O O . SER A 1 465 ? -16.922 2.808 -5.496 1.00 56.28 465 SER A O 1
#

Nearest PDB structures (foldseek):
  1nc7-assembly1_C  TM=5.998E-01  e=2.089E-02  Thermotoga maritima
  3mel-assembly2_D  TM=5.954E-01  e=4.065E+00  Enterococcus faecalis
  4o9g-assembly1_B  TM=2.781E-01  e=1.905E-01  Thermoanaerobacterium thermosaccharolyticum
  2o8o-assembly2_B  TM=4.192E-01  e=2.059E+00  Hathewaya histolytica
  7m0r-assembly1_F  TM=1.600E-01  e=3.553E-01  Mus musculus

pLDDT: mean 85.99, std 16.37, range [34.22, 98.88]

Foldseek 3Di:
DDDDDPPPPVVVVVVVVVVVVVVVVVVVVPPQPPQQWDFKFKDAAEAQPADDQFKKKKKFKWDDQPDKKWKWKFFCFPNDTDTDIDIPNVDDRIDTDHRVLYDHAFDKTLSMIMIGMPDIIWMKIKIDGFLAIAIETTGGQVQFDFKFFAAEDPPFPAWKKKKKFDQAAQKKKKWAFAQDWVVWWWWADPNDIDTHRDIDIDGDHHSMMGMTITSTGSQLTIIGIPGGMWMKIYGSKGFFADDDPPPCPVLWRIYTEMYTTTHLVLFDFKFKFAADADPVNQFFGWKKKKKFAQAAFKKKWKQWDLDIDIDHHRGGSDMDMDTHGRHTMMMMGIPGGMWIKIWGGIDSQAHIYIETTAGPVFFWQKFKDFDDDQPDPQWDKKKKKKKKDQPVQLQQKDKVNHGDDPPWDWADHRVPDSITIGMDIDDGTMIMMGGNVGDGMWMKMWMTTPHSSRYIYIYTRGTGD

Mean predicted aligned error: 8.36 Å

Solvent-accessible surface area (backbone atoms only — not comparable to full-atom values): 24000 Å² total; per-residue (Å²): 135,84,89,82,79,95,66,65,74,67,54,57,54,54,51,50,51,52,51,50,52,48,50,50,48,51,55,64,65,62,64,70,80,68,58,47,37,31,39,43,34,59,48,71,41,73,43,62,50,83,91,64,97,64,47,42,35,36,36,25,71,12,64,68,97,85,58,76,33,44,35,37,39,39,34,52,46,91,89,42,78,51,75,49,78,47,68,37,67,93,44,75,70,57,48,80,48,70,44,86,38,44,43,65,74,66,40,77,48,36,39,22,39,37,39,41,38,78,48,71,28,28,42,30,36,33,50,36,34,89,42,24,14,25,24,25,44,52,64,23,58,93,63,42,32,36,45,33,57,41,54,46,66,69,82,56,70,59,28,18,35,39,35,38,32,29,77,43,60,81,29,47,35,39,41,37,38,48,60,88,41,86,58,69,33,62,40,77,57,96,95,39,80,45,45,37,57,38,75,49,81,46,80,33,43,52,37,27,27,42,35,48,55,26,88,28,65,55,46,18,22,33,47,36,38,83,47,51,37,42,37,35,21,13,25,26,32,27,57,38,75,90,77,80,64,91,84,57,68,88,57,45,21,41,13,14,31,37,34,57,55,66,20,60,90,69,40,25,38,40,41,76,48,76,51,62,70,41,98,78,53,83,76,43,31,40,28,36,42,37,37,33,30,69,42,54,74,28,46,35,39,39,22,62,51,100,65,66,48,77,48,79,26,80,37,54,27,34,66,52,75,46,76,40,58,32,89,45,41,40,35,37,42,38,83,46,45,33,48,44,33,42,33,44,20,25,32,74,60,36,13,14,23,31,22,57,57,59,22,63,88,22,37,39,29,64,43,36,37,52,53,78,84,60,86,45,94,78,42,34,65,47,37,35,34,42,38,39,33,42,61,90,50,58,85,38,32,24,50,71,88,33,71,61,63,88,85,64,73,72,42,74,44,64,74,73,55,66,45,26,33,41,76,46,81,52,76,80,42,77,45,40,38,36,28,80,81,60,52,58,31,41,49,37,38,38,35,36,38,76,34,92,47,17,26,14,26,18,20,35,48,52,54,37,123